Protein 1JD1 (pdb70)

Radius of gyration: 29.32 Å; Cα contacts (8 Å, |Δi|>4): 1934; chains: 6; bounding box: 83×67×64 Å

Organism: Saccharomyces cerevisiae (strain ATCC 204508 / S288c) (NCBI:txid559292)

Nearest PDB structures (foldseek):
  1jd1-assembly1_F  TM=1.005E+00  e=8.521E-27  Saccharomyces cerevisiae
  3quw-assembly1_A  TM=9.872E-01  e=6.293E-21  Saccharomyces cerevisiae
  5y6u-assembly1_C  TM=9.849E-01  e=3.908E-18  Bacillus subtilis subsp. natto BEST195
  3k0t-assembly1_B  TM=9.611E-01  e=8.836E-17  Pseudomonas syringae pv. tomato
  7kgc-assembly2_A  TM=9.451E-01  e=1.113E-15  Trichomonas vaginalis

CATH classification: 3.30.1330.40

Foldseek 3Di:
DDKDAFAQLFAADDPDPHGQWIDDPFKIWGDKGWQAGSVRHHDDDDLLNRLVSRVVNVQRSQVRQQHGLLFWAEKEKEFQDVVCVVVSVVNVCVSCPPRHHHYYYDYDNADPPGGGMIMITMGGHD/DDKDFFADLQAADDPDPDGQWIQDPFKIWGDKGWQAGSPGHHQDDDVLSGLLRRVVNVQVRQVRVVHGLLFWAEKEKEFQDCVCVVVNVVNVCVSCPVRDHHYYYYYDNADPPRGGMIMITMGGD/DDKDAFAFQFAADDPDPHGQWIDDVFKIWGDKFWQAGNPRHHQDDDLLSGLVRRVVNVQRRQVSVQHGLLQWAEKEKEFQDCVCVVVNVVNVCVSPPVRPHHYYYYYDNADPVRGGMIMITMGGHD/DKDAFAFQQAADDPDPHGCWIDDDFKIWGDKFWQAGSPGHHDDDDLLSRLLSRVVNVQRSQVSVVHGLLFWAEKEKEFQDCVCVVVSVVSVCVRPVVPPHHYYYDYDNADPPRTGMIMITMGGD/DAAFAFLQAAPDPDPHGQWGDDDFKIWGDKFWQAGSVRDHDDDDPLRSLVSRVVNVQRRQVRVVHGLLFWAEKEKEFQDPVCVVVNVVNVCVSDPVRDHHYDYDYDNADPPRGGMIMITMGGD/DKDAFAFLQAADDPDPHGQWIDDVFKIWGDKHWQAGNVGHHDDDDPLNRLVSRVVNVQRRQVRQQHGLLFWAEKEKEFQDCVCVVVSVVSVCVSDPVRHHHYDYDYDNADPPRGGMIMITMGGHD

GO terms:
  GO:0005634 nucleus (C, IDA)
  GO:0005737 cytoplasm (C, IDA)
  GO:0005758 mitochondrial intermembrane space (C, IDA)
  GO:0005829 cytosol (C, IDA)

Solvent-accessible surface area: 25740 Å² total; per-residue (Å²): 88,91,45,64,75,12,89,5,175,52,5,11,68,40,50,20,15,34,13,20,0,0,29,2,70,39,20,0,0,0,0,11,9,21,2,5,34,72,87,92,54,86,25,94,55,56,26,40,73,34,0,45,38,0,0,76,0,0,24,44,0,1,71,53,0,76,16,45,38,92,48,0,0,8,0,13,1,6,0,33,54,39,72,41,34,51,32,0,20,40,8,0,37,126,58,0,90,142,34,81,0,0,5,4,5,2,1,2,58,26,1,10,110,63,6,33,0,6,0,15,3,18,0,0,36,93,67,93,39,53,76,10,135,15,166,52,4,12,71,41,58,20,17,37,3,9,0,0,23,4,75,61,10,0,1,0,1,10,11,23,3,7,30,55,93,60,85,50,27,90,48,54,11,45,72,37,0,50,38,0,0,57,0,0,76,41,0,0,102,51,0,92,5,27,15,88,96,0,0,7,0,12,1,5,0,34,54,41,124,41,41,69,88,0,22,80,14,0,43,131,39,0,76,128,26,90,0,0,5,5,6,2,1,2,54,27,2,11,44,52,11,30,0,6,0,16,3,19,0,5,75,80,92,38,58,78,7,138,6,161,49,6,13,71,42,66,19,37,33,14,18,0,0,32,0,72,65,7,0,0,1,0,11,11,20,2,6,27,48,106,82,134,94,22,140,52,58,16,47,73,35,0,54,33,1,2,77,0,0,90,22,0,0,128,50,0,75,14,33,24,87,90,0,0,7,0,15,2,5,1,35,58,40,119,56,35,74,87,2,21,82,9,0,42,133,69,0,56,140,32,79,0,0,6,5,5,2,2,1,62,30,2,27,115,66,8,38,2,5,2,14,2,18,0,10,51,77,126,48,56,78,10,88,7,181,51,6,11,66,46,58,19,13,32,14,21,0,0,30,4,78,71,14,0,0,1,0,10,9,23,3,5,36,71,90,76,51,101,28,92,51,52,20,20,72,39,0,55,41,0,0,36,0,0,27,54,0,0,68,54,0,100,15,48,42,71,106,1,1,7,0,14,2,7,2,31,56,38,70,39,29,50,44,0,20,13,5,0,29,86,72,1,75,138,33,70,0,0,6,4,5,2,1,2,56,27,2,9,122,63,10,33,2,6,0,14,3,18,0,7,69,79,66,68,9,127,7,154,47,7,13,81,41,59,20,11,32,7,13,0,0,26,8,116,37,15,0,1,1,1,11,10,24,3,11,27,73,77,72,38,64,35,94,56,47,16,37,77,32,0,60,40,0,0,58,0,3,95,48,0,0,67,53,0,102,17,46,23,63,88,0,0,8,2,13,1,8,0,35,54,42,126,43,26,73,72,1,37,73,10,0,43,156,57,3,80,115,38,22,0,0,13,4,7,1,2,2,55,25,1,9,74,64,17,34,3,5,4,13,2,16,0,0,60,153,30,64,72,9,130,6,108,48,6,12,72,39,55,20,21,37,4,17,0,0,31,3,92,49,8,0,1,0,1,11,11,23,2,7,40,68,81,83,54,85,29,93,54,48,14,30,71,35,0,43,37,0,0,69,1,0,90,48,1,0,66,51,0,80,14,35,25,62,96,0,0,7,0,12,1,5,0,34,35,40,138,49,30,74,75,1,20,72,9,0,39,140,47,0,97,140,26,76,0,0,5,4,5,2,1,1,57,29,1,10,119,67,9,33,1,7,2,14,2,18,0,1,47,80

Sequence (749 aa):
TTLTPVICESAPAAAASYSHAMKVNNLIFLSGQIPVTPDNKLVEGSIADKAEQVIQNIKNVLEASNSSLDRVVKVNIFLADINHFAEFNSVYAKYFNTHKPARSCVAVAALPLGVDMEMEAIAAERTTLTPVICESAPAAAASYSHAMKVNNLIFLSGQIPVTPDNKLVEGSIADKAEQVIQNIKNVLEASNSSLDRVVKVNIFLADINHFAEFNSVYAKYFNTHKPARSCVAVAALPLGVDMEMEAIAAETTLTPVICESAPAAAASYSHAMKVNNLIFLSGQIPVTPDNKLVEGSIADKAEQVIQNIKNVLEASNSSLDRVVKVNIFLADINHFAEFNSVYAKYFNTHKPARSCVAVAALPLGVDMEMEAIAAERTLTPVICESAPAAAASYSHAMKVNNLIFLSGQIPVTPDNKLVEGSIADKAEQVIQNIKNVLEASNSSLDRVVKVNIFLADINHFAEFNSVYAKYFNTHKPARSCVAVAALPLGVDMEMEAIAAELTPVICESAPAAAASYSHAMKVNNLIFLSGQIPVTPDNKLVEGSIADKAEQVIQNIKNVLEASNSSLDRVVKVNIFLADINHFAEFNSVYAKYFNTHKPARSCVAVAALPLGVDMEMEAIAAETLTPVICESAPAAAASYSHAMKVNNLIFLSGQIPVTPDNKLVEGSIADKAEQVIQNIKNVLEASNSSLDRVVKVNIFLADINHFAEFNSVYAKYFNTHKPARSCVAVAALPLGVDMEMEAIAAER

Secondary structure (DSSP, 8-state):
--EEEE--TTSPPPSSS--SEEEETTEEEEEEE-SB-TTSPBP-S-HHHHHHHHHHHHHHHHHHTT--GGGEEEEEEEES-GGGHHHHHHHHHHHSSSS--EEEEEE-SB-GGG-SEEEEEEEE--/--EEEE--TTSPPPSSS--SEEEETTEEEEEEE-SB-TT-PBP-S-HHHHHHHHHHHHHHHHHHTT--GGGEEEEEEEES-GGGHHHHHHHHHHHSSSS--EEEEEE-SB-GGG-SEEEEEEEE-/--EEEE--TTSPPPSSS--SEEEETTEEEEEEE-SB-TT-PBP-S-HHHHHHHHHHHHHHHHHHTT--GGGEEEEEEEES-GGGHHHHHHHHHHHSSSS--EEEEEE-SB-GGG-SEEEEEEEE--/-EEEE--TTSPPPSSS--SEEEETTEEEEEEE-SB-TTS-B--S-HHHHHHHHHHHHHHHHHHTT--GGGEEEEEEEESSGGGHHHHHHHHHHHHSSS--EEEEEE-SB-GGG-SEEEEEEEE-/-EEE--TTSPPPSSS--SEEEETTEEEEEEE-S--TTS----S-HHHHHHHHHHHHHHHHHHTT--GGGEEEEEEEES-GGGHHHHHHHHHHHSSSS--EEEEEE-SB-GGG-SEEEEEEEE-/-EEEE--TTSPPPSSS--SEEEETTEEEEEEE-SB-TTS-B--S-HHHHHHHHHHHHHHHHHHTT--GGGEEEEEEEES-GGGHHHHHHHHHHHSSSS--EEEEEE-SB-GGG-SEEEEEEEE--

InterPro domains:
  IPR006056 RidA family [TIGR00004] (7-126)
  IPR006175 YjgF/YER057c/UK114 family [PF01042] (11-126)
  IPR006175 YjgF/YER057c/UK114 family [PTHR11803] (8-126)
  IPR019897 RidA, conserved site [PS01094] (103-121)
  IPR035959 RutC-like superfamily [G3DSA:3.30.1330.40] (1-129)
  IPR035959 RutC-like superfamily [SSF55298] (6-127)

B-factor: mean 22.51, std 7.89, range [5.11, 62.72]

Structure (mmCIF, N/CA/C/O backbone):
data_1JD1
#
_entry.id   1JD1
#
_cell.length_a   78.180
_cell.length_b   64.100
_cell.length_c   80.850
_cell.angle_alpha   90.00
_cell.angle_beta   90.63
_cell.angle_gamma   90.00
#
_symmetry.space_group_name_H-M   'P 1 21 1'
#
loop_
_entity.id
_entity.type
_entity.pdbx_description
1 polymer 'HYPOTHETICAL 13.9 KDA PROTEIN IN FCY2-PET117 INTERGENIC REGION'
2 water water
#
loop_
_atom_site.group_PDB
_atom_site.id
_atom_site.type_symbol
_atom_site.label_atom_id
_atom_site.label_alt_id
_atom_site.label_comp_id
_atom_site.label_asym_id
_atom_site.label_entity_id
_atom_site.label_seq_id
_atom_site.pdbx_PDB_ins_code
_atom_site.Cartn_x
_atom_site.Cartn_y
_atom_site.Cartn_z
_atom_site.occupancy
_atom_site.B_iso_or_equiv
_atom_site.auth_seq_id
_atom_site.auth_comp_id
_atom_site.auth_asym_id
_atom_site.auth_atom_id
_atom_site.pdbx_PDB_model_num
ATOM 1 N N . THR A 1 3 ? 7.247 14.497 38.610 1.00 32.47 3 THR A N 1
ATOM 2 C CA . THR A 1 3 ? 8.187 14.485 37.452 1.00 32.03 3 THR A CA 1
ATOM 3 C C . THR A 1 3 ? 7.449 14.576 36.127 1.00 31.52 3 THR A C 1
ATOM 4 O O . THR A 1 3 ? 6.619 13.727 35.807 1.00 32.40 3 THR A O 1
ATOM 8 N N . THR A 1 4 ? 7.764 15.606 35.353 1.00 29.94 4 THR A N 1
ATOM 9 C CA . THR A 1 4 ? 7.141 15.802 34.052 1.00 29.79 4 THR A CA 1
ATOM 10 C C . THR A 1 4 ? 8.167 15.541 32.955 1.00 28.01 4 THR A C 1
ATOM 11 O O . THR A 1 4 ? 9.291 16.050 33.014 1.00 28.06 4 THR A O 1
ATOM 15 N N . LEU A 1 5 ? 7.787 14.716 31.983 1.00 26.42 5 LEU A N 1
ATOM 16 C CA . LEU A 1 5 ? 8.653 14.401 30.860 1.00 25.88 5 LEU A CA 1
ATOM 17 C C . LEU A 1 5 ? 8.081 15.104 29.645 1.00 24.68 5 LEU A C 1
ATOM 18 O O . LEU A 1 5 ? 6.930 14.879 29.268 1.00 26.20 5 LEU A O 1
ATOM 23 N N . THR A 1 6 ? 8.880 15.956 29.024 1.00 23.27 6 THR A N 1
ATOM 24 C CA . THR A 1 6 ? 8.406 16.684 27.864 1.00 23.70 6 THR A CA 1
ATOM 25 C C . THR A 1 6 ? 9.322 16.469 26.673 1.00 21.68 6 THR A C 1
ATOM 26 O O . THR A 1 6 ? 10.472 16.911 26.685 1.00 22.22 6 THR A O 1
ATOM 30 N N . PRO A 1 7 ? 8.838 15.757 25.643 1.00 21.06 7 PRO A N 1
ATOM 31 C CA . PRO A 1 7 ? 9.655 15.517 24.456 1.00 21.34 7 PRO A CA 1
ATOM 32 C C . PRO A 1 7 ? 9.772 16.845 23.717 1.00 22.33 7 PRO A C 1
ATOM 33 O O . PRO A 1 7 ? 8.829 17.656 23.734 1.00 21.17 7 PRO A O 1
ATOM 37 N N . VAL A 1 8 ? 10.920 17.078 23.091 1.00 20.56 8 VAL A N 1
ATOM 38 C CA . VAL A 1 8 ? 11.128 18.302 22.330 1.00 21.01 8 VAL A CA 1
ATOM 39 C C . VAL A 1 8 ? 11.351 17.965 20.870 1.00 21.56 8 VAL A C 1
ATOM 40 O O . VAL A 1 8 ? 12.204 17.147 20.531 1.00 20.10 8 VAL A O 1
ATOM 44 N N . ILE A 1 9 ? 10.561 18.587 19.998 1.00 23.16 9 ILE A N 1
ATOM 45 C CA . ILE A 1 9 ? 10.702 18.384 18.566 1.00 25.39 9 ILE A CA 1
ATOM 46 C C . ILE A 1 9 ? 11.315 19.671 18.016 1.00 24.71 9 ILE A C 1
ATOM 47 O O . ILE A 1 9 ? 10.717 20.741 18.102 1.00 27.00 9 ILE A O 1
ATOM 49 N N . CYS A 1 10 ? 12.521 19.572 17.482 1.00 24.10 10 CYS A N 1
ATOM 50 C CA . CYS A 1 10 ? 13.172 20.740 16.927 1.00 22.96 10 CYS A CA 1
ATOM 51 C C . CYS A 1 10 ? 13.133 20.705 15.400 1.00 23.53 10 CYS A C 1
ATOM 52 O O . CYS A 1 10 ? 13.834 19.932 14.748 1.00 22.76 10 CYS A O 1
ATOM 55 N N . GLU A 1 11 ? 12.298 21.570 14.838 1.00 24.87 11 GLU A N 1
ATOM 56 C CA . GLU A 1 11 ? 12.127 21.671 13.395 1.00 25.89 11 GLU A CA 1
ATOM 57 C C . GLU A 1 11 ? 13.385 22.060 12.625 1.00 26.55 11 GLU A C 1
ATOM 58 O O . GLU A 1 11 ? 13.589 21.618 11.491 1.00 26.62 11 GLU A O 1
ATOM 64 N N . SER A 1 12 ? 14.230 22.883 13.236 1.00 26.10 12 SER A N 1
ATOM 65 C CA . SER A 1 12 ? 15.451 23.327 12.574 1.00 28.65 12 SER A CA 1
ATOM 66 C C . SER A 1 12 ? 16.631 22.353 12.657 1.00 28.71 12 SER A C 1
ATOM 67 O O . SER A 1 12 ? 17.720 22.642 12.165 1.00 32.06 12 SER A O 1
ATOM 70 N N . ALA A 1 13 ? 16.418 21.197 13.275 1.00 28.10 13 ALA A N 1
ATOM 71 C CA . ALA A 1 13 ? 17.472 20.192 13.393 1.00 25.71 13 ALA A CA 1
ATOM 72 C C . ALA A 1 13 ? 17.175 19.089 12.374 1.00 23.85 13 ALA A C 1
ATOM 73 O O . ALA A 1 13 ? 16.065 19.013 11.865 1.00 22.96 13 ALA A O 1
ATOM 75 N N . PRO A 1 14 ? 18.165 18.242 12.041 1.00 23.01 14 PRO A N 1
ATOM 76 C CA . PRO A 1 14 ? 17.880 17.177 11.076 1.00 23.17 14 PRO A CA 1
ATOM 77 C C . PRO A 1 14 ? 16.803 16.273 11.666 1.00 23.00 14 PRO A C 1
ATOM 78 O O . PRO A 1 14 ? 16.693 16.147 12.888 1.00 23.71 14 PRO A O 1
ATOM 82 N N . ALA A 1 15 ? 16.007 15.652 10.806 1.00 24.28 15 ALA A N 1
ATOM 83 C CA . ALA A 1 15 ? 14.959 14.754 11.273 1.00 23.29 15 ALA A CA 1
ATOM 84 C C . ALA A 1 15 ? 15.633 13.603 12.015 1.00 22.01 15 ALA A C 1
ATOM 85 O O . ALA A 1 15 ? 16.720 13.167 11.636 1.00 23.09 15 ALA A O 1
ATOM 87 N N . ALA A 1 16 ? 14.999 13.122 13.078 1.00 21.15 16 ALA A N 1
ATOM 88 C CA . ALA A 1 16 ? 15.552 12.004 13.831 1.00 19.65 16 ALA A CA 1
ATOM 89 C C . ALA A 1 16 ? 15.794 10.802 12.897 1.00 19.06 16 ALA A C 1
ATOM 90 O O . ALA A 1 16 ? 14.948 10.461 12.058 1.00 19.69 16 ALA A O 1
ATOM 92 N N . ALA A 1 17 ? 16.951 10.162 13.027 1.00 17.73 17 ALA A N 1
ATOM 93 C CA . ALA A 1 17 ? 17.282 9.018 12.180 1.00 15.89 17 ALA A CA 1
ATOM 94 C C . ALA A 1 17 ? 16.651 7.713 12.666 1.00 18.50 17 ALA A C 1
ATOM 95 O O . ALA A 1 17 ? 16.721 6.690 11.982 1.00 18.14 17 ALA A O 1
ATOM 97 N N . ALA A 1 18 ? 16.052 7.746 13.853 1.00 17.25 18 ALA A N 1
ATOM 98 C CA . ALA A 1 18 ? 15.382 6.571 14.409 1.00 18.20 18 ALA A CA 1
ATOM 99 C C . ALA A 1 18 ? 14.307 7.035 15.379 1.00 17.83 18 ALA A C 1
ATOM 100 O O . ALA A 1 18 ? 13.979 8.222 15.427 1.00 19.24 18 ALA A O 1
ATOM 102 N N . SER A 1 19 ? 13.751 6.116 16.159 1.00 16.83 19 SER A N 1
ATOM 103 C CA . SER A 1 19 ? 12.688 6.484 17.068 1.00 16.51 19 SER A CA 1
ATOM 104 C C . SER A 1 19 ? 13.144 7.174 18.337 1.00 16.36 19 SER A C 1
ATOM 105 O O . SER A 1 19 ? 13.183 6.563 19.412 1.00 16.21 19 SER A O 1
ATOM 108 N N . TYR A 1 20 ? 13.494 8.454 18.207 1.00 15.50 20 TYR A N 1
ATOM 109 C CA . TYR A 1 20 ? 13.930 9.250 19.351 1.00 14.68 20 TYR A CA 1
ATOM 110 C C . TYR A 1 20 ? 13.516 10.707 19.181 1.00 16.92 20 TYR A C 1
ATOM 111 O O . TYR A 1 20 ? 13.233 11.151 18.060 1.00 16.16 20 TYR A O 1
ATOM 120 N N . SER A 1 21 ? 13.468 11.442 20.293 1.00 15.38 21 SER A N 1
ATOM 121 C CA . SER A 1 21 ? 13.112 12.866 20.261 1.00 15.54 21 SER A CA 1
ATOM 122 C C . SER A 1 21 ? 14.426 13.649 20.161 1.00 16.05 21 SER A C 1
ATOM 123 O O . SER A 1 21 ? 15.476 13.141 20.564 1.00 15.57 21 SER A O 1
ATOM 126 N N . HIS A 1 22 ? 14.384 14.872 19.624 1.00 15.68 22 HIS A N 1
ATOM 127 C CA . HIS A 1 22 ? 15.602 15.680 19.530 1.00 16.48 22 HIS A CA 1
ATOM 128 C C . HIS A 1 22 ? 16.121 15.906 20.942 1.00 15.16 22 HIS A C 1
ATOM 129 O O . HIS A 1 22 ? 17.330 15.962 21.176 1.00 14.49 22 HIS A O 1
ATOM 136 N N . ALA A 1 23 ? 15.195 16.036 21.886 1.00 16.09 23 ALA A N 1
ATOM 137 C CA . ALA A 1 23 ? 15.547 16.193 23.285 1.00 14.83 23 ALA A CA 1
ATOM 138 C C . ALA A 1 23 ? 14.390 15.739 24.156 1.00 14.72 23 ALA A C 1
ATOM 139 O O . ALA A 1 23 ? 13.255 15.615 23.686 1.00 16.29 23 ALA A O 1
ATOM 141 N N . MET A 1 24 ? 14.687 15.472 25.425 1.00 14.84 24 MET A N 1
ATOM 142 C CA . MET A 1 24 ? 13.667 15.076 26.381 1.00 14.95 24 MET A CA 1
ATOM 143 C C . MET A 1 24 ? 13.927 15.854 27.661 1.00 18.54 24 MET A C 1
ATOM 144 O O . MET A 1 24 ? 15.027 15.787 28.230 1.00 15.98 24 MET A O 1
ATOM 149 N N . LYS A 1 25 ? 12.917 16.582 28.122 1.00 17.98 25 LYS A N 1
ATOM 150 C CA . LYS A 1 25 ? 13.081 17.332 29.348 1.00 21.67 25 LYS A CA 1
ATOM 151 C C . LYS A 1 25 ? 12.456 16.555 30.496 1.00 22.31 25 LYS A C 1
ATOM 152 O O . LYS A 1 25 ? 11.349 16.027 30.367 1.00 24.30 25 LYS A O 1
ATOM 158 N N . VAL A 1 26 ? 13.198 16.420 31.593 1.00 23.30 26 VAL A N 1
ATOM 159 C CA . VAL A 1 26 ? 12.695 15.750 32.784 1.00 23.56 26 VAL A CA 1
ATOM 160 C C . VAL A 1 26 ? 12.833 16.835 33.843 1.00 24.17 26 VAL A C 1
ATOM 161 O O . VAL A 1 26 ? 13.923 17.114 34.357 1.00 21.53 26 VAL A O 1
ATOM 165 N N . ASN A 1 27 ? 11.697 17.464 34.137 1.00 25.08 27 ASN A N 1
ATOM 166 C CA . ASN A 1 27 ? 11.640 18.589 35.058 1.00 26.29 27 ASN A CA 1
ATOM 167 C C . ASN A 1 27 ? 12.559 19.678 34.519 1.00 25.24 27 ASN A C 1
ATOM 168 O O . ASN A 1 27 ? 12.332 20.157 33.414 1.00 26.62 27 ASN A O 1
ATOM 173 N N . ASN A 1 28 ? 13.597 20.060 35.254 1.00 25.10 28 ASN A N 1
ATOM 174 C CA . ASN A 1 28 ? 14.473 21.128 34.783 1.00 23.92 28 ASN A CA 1
ATOM 175 C C . ASN A 1 28 ? 15.702 20.681 33.980 1.00 23.67 28 ASN A C 1
ATOM 176 O O . ASN A 1 28 ? 16.466 21.524 33.505 1.00 23.24 28 ASN A O 1
ATOM 178 N N . LEU A 1 29 ? 15.906 19.375 33.837 1.00 21.34 29 LEU A N 1
ATOM 179 C CA . LEU A 1 29 ? 17.057 18.887 33.079 1.00 20.69 29 LEU A CA 1
ATOM 180 C C . LEU A 1 29 ? 16.618 18.533 31.675 1.00 19.85 29 LEU A C 1
ATOM 181 O O . LEU A 1 29 ? 15.492 18.095 31.461 1.00 20.80 29 LEU A O 1
ATOM 186 N N . ILE A 1 30 ? 17.521 18.714 30.724 1.00 16.84 30 ILE A N 1
ATOM 187 C CA . ILE A 1 30 ? 17.235 18.422 29.332 1.00 16.53 30 ILE A CA 1
ATOM 188 C C . ILE A 1 30 ? 18.284 17.463 28.767 1.00 15.70 30 ILE A C 1
ATOM 189 O O . ILE A 1 30 ? 19.477 17.770 28.789 1.00 14.60 30 ILE A O 1
ATOM 194 N N . PHE A 1 31 ? 17.852 16.310 28.263 1.00 13.26 31 PHE A N 1
ATOM 195 C CA . PHE A 1 31 ? 18.814 15.385 27.661 1.00 14.77 31 PHE A CA 1
ATOM 196 C C . PHE A 1 31 ? 18.695 15.499 26.165 1.00 14.07 31 PHE A C 1
ATOM 197 O O . PHE A 1 31 ? 17.612 15.270 25.602 1.00 16.20 31 PHE A O 1
ATOM 205 N N . LEU A 1 32 ? 19.798 15.872 25.523 1.00 14.59 32 LEU A N 1
ATOM 206 C CA . LEU A 1 32 ? 19.806 16.008 24.074 1.00 13.81 32 LEU A CA 1
ATOM 207 C C . LEU A 1 32 ? 20.364 14.789 23.346 1.00 14.33 32 LEU A C 1
ATOM 208 O O . LEU A 1 32 ? 21.382 14.183 23.764 1.00 14.99 32 LEU A O 1
ATOM 213 N N . SER A 1 33 ? 19.692 14.425 22.254 1.00 12.54 33 SER A N 1
ATOM 214 C CA . SER A 1 33 ? 20.126 13.318 21.418 1.00 11.88 33 SER A CA 1
ATOM 215 C C . SER A 1 33 ? 21.415 13.677 20.687 1.00 12.93 33 SER A C 1
ATOM 216 O O . SER A 1 33 ? 21.745 14.864 20.504 1.00 11.86 33 SER A O 1
ATOM 219 N N . GLY A 1 34 ? 22.156 12.650 20.283 1.00 12.04 34 GLY A N 1
ATOM 220 C CA . GLY A 1 34 ? 23.394 12.862 19.565 1.00 13.35 34 GLY A CA 1
ATOM 221 C C . GLY A 1 34 ? 23.144 13.549 18.231 1.00 15.92 34 GLY A C 1
ATOM 222 O O . GLY A 1 34 ? 22.304 13.112 17.443 1.00 18.22 34 GLY A O 1
ATOM 223 N N . GLN A 1 35 ? 23.852 14.645 18.000 1.00 15.43 35 GLN A N 1
ATOM 224 C CA . GLN A 1 35 ? 23.737 15.379 16.742 1.00 16.78 35 GLN A CA 1
ATOM 225 C C . GLN A 1 35 ? 24.937 15.064 15.861 1.00 16.74 35 GLN A C 1
ATOM 226 O O . GLN A 1 35 ? 26.060 14.890 16.348 1.00 17.19 35 GLN A O 1
ATOM 232 N N . ILE A 1 36 ? 24.697 15.000 14.553 1.00 18.16 36 ILE A N 1
ATOM 233 C CA . ILE A 1 36 ? 25.747 14.698 13.592 1.00 18.14 36 ILE A CA 1
ATOM 234 C C . ILE A 1 36 ? 25.868 15.849 12.595 1.00 17.97 36 ILE A C 1
ATOM 235 O O . ILE A 1 36 ? 25.015 16.729 12.568 1.00 18.08 36 ILE A O 1
ATOM 240 N N . PRO A 1 37 ? 26.934 15.861 11.779 1.00 18.81 37 PRO A N 1
ATOM 241 C CA . PRO A 1 37 ? 27.101 16.950 10.806 1.00 20.53 37 PRO A CA 1
ATOM 242 C C . PRO A 1 37 ? 26.231 16.793 9.555 1.00 21.85 37 PRO A C 1
ATOM 243 O O . PRO A 1 37 ? 26.699 16.372 8.492 1.00 22.84 37 PRO A O 1
ATOM 247 N N . VAL A 1 38 ? 24.957 17.137 9.725 1.00 23.94 38 VAL A N 1
ATOM 248 C CA . VAL A 1 38 ? 23.937 17.068 8.682 1.00 22.93 38 VAL A CA 1
ATOM 249 C C . VAL A 1 38 ? 23.174 18.379 8.798 1.00 24.13 38 VAL A C 1
ATOM 250 O O . VAL A 1 38 ? 22.957 18.875 9.901 1.00 24.26 38 VAL A O 1
ATOM 254 N N . THR A 1 39 ? 22.781 18.953 7.664 1.00 23.95 39 THR A N 1
ATOM 255 C CA . THR A 1 39 ? 22.053 20.220 7.668 1.00 25.44 39 THR A CA 1
ATOM 256 C C . THR A 1 39 ? 20.588 20.009 8.048 1.00 25.73 39 THR A C 1
ATOM 257 O O . THR A 1 39 ? 20.105 18.883 8.085 1.00 26.53 39 THR A O 1
ATOM 261 N N . PRO A 1 40 ? 19.860 21.099 8.338 1.00 26.99 40 PRO A N 1
ATOM 262 C CA . PRO A 1 40 ? 18.448 20.946 8.698 1.00 28.07 40 PRO A CA 1
ATOM 263 C C . PRO A 1 40 ? 17.696 20.316 7.528 1.00 28.74 40 PRO A C 1
ATOM 264 O O . PRO A 1 40 ? 16.616 19.763 7.699 1.00 31.18 40 PRO A O 1
ATOM 268 N N . ASP A 1 41 ? 18.296 20.412 6.343 1.00 29.75 41 ASP A N 1
ATOM 269 C CA . ASP A 1 41 ? 17.735 19.877 5.103 1.00 30.71 41 ASP A CA 1
ATOM 270 C C . ASP A 1 41 ? 18.184 18.441 4.849 1.00 30.76 41 ASP A C 1
ATOM 271 O O . ASP A 1 41 ? 18.086 17.934 3.727 1.00 29.84 41 ASP A O 1
ATOM 273 N N . ASN A 1 42 ? 18.687 17.798 5.899 1.00 30.57 42 ASN A N 1
ATOM 274 C CA . ASN A 1 42 ? 19.145 16.416 5.844 1.00 31.36 42 ASN A CA 1
ATOM 275 C C . ASN A 1 42 ? 20.248 16.072 4.849 1.00 30.67 42 ASN A C 1
ATOM 276 O O . ASN A 1 42 ? 20.336 14.938 4.382 1.00 31.85 42 ASN A O 1
ATOM 281 N N . LYS A 1 43 ? 21.094 17.041 4.530 1.00 28.99 43 LYS A N 1
ATOM 282 C CA . LYS A 1 43 ? 22.209 16.790 3.629 1.00 26.43 43 LYS A CA 1
ATOM 283 C C . LYS A 1 43 ? 23.454 16.688 4.506 1.00 25.97 43 LYS A C 1
ATOM 284 O O . LYS A 1 43 ? 23.611 17.454 5.465 1.00 23.13 43 LYS A O 1
ATOM 286 N N . LEU A 1 44 ? 24.326 15.738 4.187 1.00 26.33 44 LEU A N 1
ATOM 287 C CA . LEU A 1 44 ? 25.557 15.563 4.947 1.00 26.53 44 LEU A CA 1
ATOM 288 C C . LEU A 1 44 ? 26.548 16.656 4.585 1.00 27.65 44 LEU A C 1
ATOM 289 O O . LEU A 1 44 ? 26.853 16.866 3.408 1.00 26.65 44 LEU A O 1
ATOM 294 N N . VAL A 1 45 ? 27.041 17.367 5.593 1.00 26.71 45 VAL A N 1
ATOM 295 C CA . VAL A 1 45 ? 28.009 18.425 5.358 1.00 26.80 45 VAL A CA 1
ATOM 296 C C . VAL A 1 45 ? 29.273 17.866 4.715 1.00 28.38 45 VAL A C 1
ATOM 297 O O . VAL A 1 45 ? 29.786 16.818 5.113 1.00 27.12 45 VAL A O 1
ATOM 301 N N . GLU A 1 46 ? 29.758 18.565 3.694 1.00 29.81 46 GLU A N 1
ATOM 302 C CA . GLU A 1 46 ? 30.978 18.170 3.008 1.00 30.83 46 GLU A CA 1
ATOM 303 C C . GLU A 1 46 ? 31.957 19.304 3.283 1.00 30.94 46 GLU A C 1
ATOM 304 O O . GLU A 1 46 ? 31.555 20.461 3.384 1.00 33.81 46 GLU A O 1
ATOM 306 N N . GLY A 1 47 ? 33.236 18.984 3.432 1.00 30.64 47 GLY A N 1
ATOM 307 C CA . GLY A 1 47 ? 34.196 20.035 3.697 1.00 28.55 47 GLY A CA 1
ATOM 308 C C . GLY A 1 47 ? 35.180 19.653 4.778 1.00 2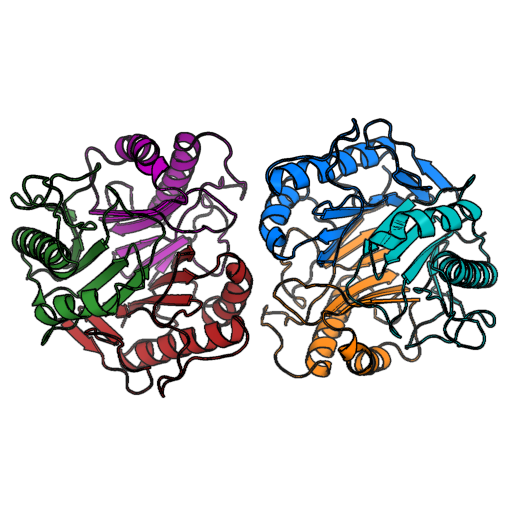7.75 47 GLY A C 1
ATOM 309 O O . GLY A 1 47 ? 35.543 18.488 4.911 1.00 28.80 47 GLY A O 1
ATOM 310 N N . SER A 1 48 ? 35.606 20.635 5.561 1.00 27.26 48 SER A N 1
ATOM 311 C CA . SER A 1 48 ? 36.578 20.382 6.616 1.00 25.92 48 SER A CA 1
ATOM 312 C C . SER A 1 48 ? 35.940 19.905 7.916 1.00 25.67 48 SER A C 1
ATOM 313 O O . SER A 1 48 ? 34.721 19.951 8.084 1.00 25.02 48 SER A O 1
ATOM 316 N N . ILE A 1 49 ? 36.792 19.450 8.830 1.00 24.83 49 ILE A N 1
ATOM 317 C CA . ILE A 1 49 ? 36.357 18.997 10.136 1.00 24.19 49 ILE A CA 1
ATOM 318 C C . ILE A 1 49 ? 35.725 20.190 10.818 1.00 22.92 49 ILE A C 1
ATOM 319 O O . ILE A 1 49 ? 34.710 20.056 11.491 1.00 23.18 49 ILE A O 1
ATOM 324 N N . ALA A 1 50 ? 36.312 21.370 10.635 1.00 22.73 50 ALA A N 1
ATOM 325 C CA . ALA A 1 50 ? 35.752 22.575 11.240 1.00 22.26 50 ALA A CA 1
ATOM 326 C C . ALA A 1 50 ? 34.324 22.838 10.720 1.00 22.57 50 ALA A C 1
ATOM 327 O O . ALA A 1 50 ? 33.428 23.181 11.501 1.00 21.49 50 ALA A O 1
ATOM 329 N N . ASP A 1 51 ? 34.105 22.681 9.411 1.00 22.05 51 ASP A N 1
ATOM 330 C CA . ASP A 1 51 ? 32.772 22.906 8.839 1.00 21.29 51 ASP A CA 1
ATOM 331 C C . ASP A 1 51 ? 31.749 21.941 9.436 1.00 21.01 51 ASP A C 1
ATOM 332 O O . ASP A 1 51 ? 30.612 22.320 9.727 1.00 21.46 51 ASP A O 1
ATOM 337 N N . LYS A 1 52 ? 32.155 20.691 9.605 1.00 20.95 52 LYS A N 1
ATOM 338 C CA . LYS A 1 52 ? 31.275 19.679 10.190 1.00 19.79 52 LYS A CA 1
ATOM 339 C C . LYS A 1 52 ? 31.013 20.003 11.658 1.00 19.80 52 LYS A C 1
ATOM 340 O O . LYS A 1 52 ? 29.862 19.975 12.119 1.00 19.58 52 LYS A O 1
ATOM 346 N N . ALA A 1 53 ? 32.073 20.341 12.392 1.00 19.40 53 ALA A N 1
ATOM 347 C CA . ALA A 1 53 ? 31.947 20.690 13.798 1.00 19.42 53 ALA A CA 1
ATOM 348 C C . ALA A 1 53 ? 30.982 21.871 13.963 1.00 20.01 53 ALA A C 1
ATOM 349 O O . ALA A 1 53 ? 30.157 21.898 14.877 1.00 18.13 53 ALA A O 1
ATOM 351 N N . GLU A 1 54 ? 31.082 22.855 13.073 1.00 20.18 54 GLU A N 1
ATOM 352 C CA . GLU A 1 54 ? 30.187 24.009 13.125 1.00 20.33 54 GLU A CA 1
ATOM 353 C C . GLU A 1 54 ? 28.716 23.597 12.961 1.00 18.65 54 GLU A C 1
ATOM 354 O O . GLU A 1 54 ? 27.844 24.132 13.640 1.00 18.96 54 GLU A O 1
ATOM 360 N N . GLN A 1 55 ? 28.441 22.669 12.049 1.00 18.90 55 GLN A N 1
ATOM 361 C CA . GLN A 1 55 ? 27.061 22.242 11.828 1.00 19.38 55 GLN A CA 1
ATOM 362 C C . GLN A 1 55 ? 26.514 21.457 13.012 1.00 17.95 55 GLN A C 1
ATOM 363 O O . GLN A 1 55 ? 25.346 21.606 13.374 1.00 18.43 55 GLN A O 1
ATOM 369 N N . VAL A 1 56 ? 27.364 20.639 13.628 1.00 19.22 56 VAL A N 1
ATOM 370 C CA . VAL A 1 56 ? 26.939 19.857 14.782 1.00 18.26 56 VAL A CA 1
ATOM 371 C C . VAL A 1 56 ? 26.602 20.784 15.938 1.00 18.18 56 VAL A C 1
ATOM 372 O O . VAL A 1 56 ? 25.588 20.615 16.619 1.00 17.24 56 VAL A O 1
ATOM 376 N N . ILE A 1 57 ? 27.446 21.782 16.169 1.00 19.07 57 ILE A N 1
ATOM 377 C CA . ILE A 1 57 ? 27.194 22.699 17.260 1.00 20.07 57 ILE A CA 1
ATOM 378 C C . ILE A 1 57 ? 25.971 23.576 17.005 1.00 19.59 57 ILE A C 1
ATOM 379 O O . ILE A 1 57 ? 25.263 23.933 17.942 1.00 18.98 57 ILE A O 1
ATOM 384 N N . GLN A 1 58 ? 25.723 23.921 15.742 1.00 20.70 58 GLN A N 1
ATOM 385 C CA . GLN A 1 58 ? 24.546 24.714 15.397 1.00 21.22 58 GLN A CA 1
ATOM 386 C C . GLN A 1 58 ? 23.291 23.862 15.620 1.00 21.18 58 GLN A C 1
ATOM 387 O O . GLN A 1 58 ? 22.269 24.363 16.102 1.00 22.36 58 GLN A O 1
ATOM 393 N N . ASN A 1 59 ? 23.364 22.581 15.268 1.00 19.44 59 ASN A N 1
ATOM 394 C CA . ASN A 1 59 ? 22.233 21.676 15.482 1.00 19.34 59 ASN A CA 1
ATOM 395 C C . ASN A 1 59 ? 21.952 21.630 16.990 1.00 19.17 59 ASN A C 1
ATOM 396 O O . ASN A 1 59 ? 20.812 21.765 17.427 1.00 17.79 59 ASN A O 1
ATOM 401 N N . ILE A 1 60 ? 23.000 21.432 17.787 1.00 19.29 60 ILE A N 1
ATOM 402 C CA . ILE A 1 60 ? 22.840 21.413 19.234 1.00 18.91 60 ILE A CA 1
ATOM 403 C C . ILE A 1 60 ? 22.261 22.753 19.706 1.00 19.06 60 ILE A C 1
ATOM 404 O O . ILE A 1 60 ? 21.388 22.808 20.577 1.00 17.71 60 ILE A O 1
ATOM 409 N N . LYS A 1 61 ? 22.735 23.845 19.119 1.00 20.25 61 LYS A N 1
ATOM 410 C CA . LYS A 1 61 ? 22.245 25.161 19.511 1.00 20.97 61 LYS A CA 1
ATOM 411 C C . LYS A 1 61 ? 20.742 25.288 19.270 1.00 20.85 61 LYS A C 1
ATOM 412 O O . LYS A 1 61 ? 20.014 25.796 20.124 1.00 21.69 61 LYS A O 1
ATOM 414 N N . ASN A 1 62 ? 20.285 24.820 18.111 1.00 20.80 62 ASN A N 1
ATOM 415 C CA . ASN A 1 62 ? 18.866 24.894 17.761 1.00 20.64 62 ASN A CA 1
ATOM 416 C C . ASN A 1 62 ? 18.023 24.015 18.677 1.00 20.80 62 ASN A C 1
ATOM 417 O O . ASN A 1 62 ? 16.916 24.391 19.053 1.00 19.63 62 ASN A O 1
ATOM 422 N N . VAL A 1 63 ? 18.547 22.847 19.043 1.00 18.91 63 VAL A N 1
ATOM 423 C CA . VAL A 1 63 ? 17.799 21.958 19.932 1.00 18.72 63 VAL A CA 1
ATOM 424 C C . VAL A 1 63 ? 17.727 22.605 21.323 1.00 18.33 63 VAL A C 1
ATOM 425 O O . VAL A 1 63 ? 16.707 22.538 22.005 1.00 17.93 63 VAL A O 1
ATOM 429 N N . LEU A 1 64 ? 18.816 23.242 21.745 1.00 18.28 64 LEU A N 1
ATOM 430 C CA . LEU A 1 64 ? 18.820 23.919 23.037 1.00 19.08 64 LEU A CA 1
ATOM 431 C C . LEU A 1 64 ? 17.753 25.025 23.052 1.00 19.17 64 LEU A C 1
ATOM 432 O O . LEU A 1 64 ? 17.012 25.183 24.027 1.00 19.59 64 LEU A O 1
ATOM 437 N N . GLU A 1 65 ? 17.673 25.774 21.958 1.00 19.39 65 GLU A N 1
ATOM 438 C CA . GLU A 1 65 ? 16.706 26.865 21.833 1.00 21.30 65 GLU A CA 1
ATOM 439 C C . GLU A 1 65 ? 15.288 26.310 21.912 1.00 21.42 65 GLU A C 1
ATOM 440 O O . GLU A 1 65 ? 14.439 26.811 22.665 1.00 23.95 65 GLU A O 1
ATOM 442 N N . ALA A 1 66 ? 15.040 25.259 21.143 1.00 20.98 66 ALA A N 1
ATOM 443 C CA . ALA A 1 66 ? 13.728 24.633 21.135 1.00 21.33 66 ALA A CA 1
ATOM 444 C C . ALA A 1 66 ? 13.343 24.096 22.517 1.00 21.35 66 ALA A C 1
ATOM 445 O O . ALA A 1 66 ? 12.166 24.045 22.856 1.00 21.84 66 ALA A O 1
ATOM 447 N N . SER A 1 67 ? 14.339 23.717 23.318 1.00 21.77 67 SER A N 1
ATOM 448 C CA . SER A 1 67 ? 14.115 23.169 24.660 1.00 21.73 67 SER A CA 1
ATOM 449 C C . SER A 1 67 ? 14.067 24.217 25.781 1.00 23.02 67 SER A C 1
ATOM 450 O O . SER A 1 67 ? 14.033 23.865 26.961 1.00 22.74 67 SER A O 1
ATOM 453 N N . ASN A 1 68 ? 14.068 25.497 25.415 1.00 24.50 68 ASN A N 1
ATOM 454 C CA . ASN A 1 68 ? 14.037 26.595 26.395 1.00 24.83 68 ASN A CA 1
ATOM 455 C C . ASN A 1 68 ? 15.326 26.629 27.211 1.00 24.48 68 ASN A C 1
ATOM 456 O O . ASN A 1 68 ? 15.312 26.783 28.436 1.00 25.49 68 ASN A O 1
ATOM 461 N N . SER A 1 69 ? 16.445 26.484 26.512 1.00 23.07 69 SER A N 1
ATOM 462 C CA . SER A 1 69 ? 17.757 26.494 27.137 1.00 23.10 69 SER A CA 1
ATOM 463 C C . SER A 1 69 ? 18.702 27.262 26.222 1.00 23.94 69 SER A C 1
ATOM 464 O O . SER A 1 69 ? 18.257 27.923 25.274 1.00 25.23 69 SER A O 1
ATOM 467 N N . SER A 1 70 ? 19.998 27.177 26.503 1.00 22.65 70 SER A N 1
ATOM 468 C CA . SER A 1 70 ? 21.019 27.867 25.716 1.00 22.84 70 SER A CA 1
ATOM 469 C C . SER A 1 70 ? 22.359 27.187 25.934 1.00 22.74 70 SER A C 1
ATOM 470 O O . SER A 1 70 ? 22.500 26.380 26.850 1.00 21.73 70 SER A O 1
ATOM 473 N N . LEU A 1 71 ? 23.347 27.540 25.115 1.00 21.67 71 LEU A N 1
ATOM 474 C CA . LEU A 1 71 ? 24.681 26.956 25.237 1.00 23.35 71 LEU A CA 1
ATOM 475 C C . LEU A 1 71 ? 25.298 27.229 26.608 1.00 23.43 71 LEU A C 1
ATOM 476 O O . LEU A 1 71 ? 25.973 26.365 27.194 1.00 21.33 71 LEU A O 1
ATOM 481 N N . ASP A 1 72 ? 25.053 28.422 27.143 1.00 24.23 72 ASP A N 1
ATOM 482 C CA . ASP A 1 72 ? 25.627 28.771 28.435 1.00 25.33 72 ASP A CA 1
ATOM 483 C C . ASP A 1 72 ? 24.953 28.052 29.597 1.00 23.52 72 ASP A C 1
ATOM 484 O O . ASP A 1 72 ? 25.337 28.232 30.756 1.00 23.52 72 ASP A O 1
ATOM 489 N N . ARG A 1 73 ? 23.968 27.210 29.281 1.00 23.56 73 ARG A N 1
ATOM 490 C CA . ARG A 1 73 ? 23.263 26.421 30.297 1.00 22.01 73 ARG A CA 1
ATOM 491 C C . ARG A 1 73 ? 23.555 24.921 30.097 1.00 19.84 73 ARG A C 1
ATOM 492 O O . ARG A 1 73 ? 22.894 24.067 30.693 1.00 21.13 73 ARG A O 1
ATOM 500 N N . VAL A 1 74 ? 24.529 24.606 29.251 1.00 18.78 74 VAL A N 1
ATOM 501 C CA . VAL A 1 74 ? 24.883 23.207 29.009 1.00 17.00 74 VAL A CA 1
ATOM 502 C C . VAL A 1 74 ? 25.690 22.724 30.206 1.00 18.22 74 VAL A C 1
ATOM 503 O O . VAL A 1 74 ? 26.605 23.412 30.684 1.00 17.88 74 VAL A O 1
ATOM 507 N N . VAL A 1 75 ? 25.332 21.543 30.697 1.00 17.05 75 VAL A N 1
ATOM 508 C CA . VAL A 1 75 ? 25.991 20.946 31.854 1.00 16.65 75 VAL A CA 1
ATOM 509 C C . VAL A 1 75 ? 27.148 20.006 31.491 1.00 15.49 75 VAL A C 1
ATOM 510 O O . VAL A 1 75 ? 28.254 20.128 32.013 1.00 13.32 75 VAL A O 1
ATOM 514 N N . LYS A 1 76 ? 26.873 19.080 30.580 1.00 14.48 76 LYS A N 1
ATOM 515 C CA . LYS A 1 76 ? 27.820 18.048 30.175 1.00 13.97 76 LYS A CA 1
ATOM 516 C C . LYS A 1 76 ? 27.678 17.780 28.689 1.00 12.76 76 LYS A C 1
ATOM 517 O O . LYS A 1 76 ? 26.568 17.772 28.160 1.00 13.35 76 LYS A O 1
ATOM 523 N N . VAL A 1 77 ? 28.807 17.565 28.030 1.00 11.60 77 VAL A N 1
ATOM 524 C CA . VAL A 1 77 ? 28.848 17.268 26.607 1.00 11.75 77 VAL A CA 1
ATOM 525 C C . VAL A 1 77 ? 29.672 16.013 26.405 1.00 11.86 77 VAL A C 1
ATOM 526 O O . VAL A 1 77 ? 30.694 15.823 27.058 1.00 11.37 77 VAL A O 1
ATOM 530 N N . ASN A 1 78 ? 29.203 15.123 25.536 1.00 11.39 78 ASN A N 1
ATOM 531 C CA . ASN A 1 78 ? 29.956 13.936 25.194 1.00 12.80 78 ASN A CA 1
ATOM 532 C C . ASN A 1 78 ? 30.214 13.978 23.704 1.00 12.73 78 ASN A C 1
ATOM 533 O O . ASN A 1 78 ? 29.276 14.154 22.905 1.00 12.01 78 ASN A O 1
ATOM 538 N N . ILE A 1 79 ? 31.478 13.817 23.331 1.00 11.98 79 ILE A N 1
ATOM 539 C CA . ILE A 1 79 ? 31.869 13.819 21.931 1.00 14.34 79 ILE A CA 1
ATOM 540 C C . ILE A 1 79 ? 32.323 12.429 21.503 1.00 13.22 79 ILE A C 1
ATOM 541 O O . ILE A 1 79 ? 33.080 11.759 22.218 1.00 14.55 79 ILE A O 1
ATOM 546 N N . PHE A 1 80 ? 31.860 12.000 20.330 1.00 13.89 80 PHE A N 1
ATOM 547 C CA . PHE A 1 80 ? 32.257 10.718 19.765 1.00 14.10 80 PHE A CA 1
ATOM 548 C C . PHE A 1 80 ? 32.862 11.033 18.392 1.00 14.65 80 PHE A C 1
ATOM 549 O O . PHE A 1 80 ? 32.162 11.526 17.503 1.00 16.35 80 PHE A O 1
ATOM 557 N N . LEU A 1 81 ? 34.150 10.760 18.218 1.00 13.37 81 LEU A N 1
ATOM 558 C CA . LEU A 1 81 ? 34.814 11.039 16.943 1.00 13.78 81 LEU A CA 1
ATOM 559 C C . LEU A 1 81 ? 35.022 9.768 16.147 1.00 14.09 81 LEU A C 1
ATOM 560 O O . LEU A 1 81 ? 35.292 8.708 16.716 1.00 16.48 81 LEU A O 1
ATOM 565 N N . ALA A 1 82 ? 34.896 9.862 14.829 1.00 14.91 82 ALA A N 1
ATOM 566 C CA . ALA A 1 82 ? 35.121 8.689 14.001 1.00 16.21 82 ALA A CA 1
ATOM 567 C C . ALA A 1 82 ? 36.634 8.491 13.819 1.00 17.23 82 ALA A C 1
ATOM 568 O O . ALA A 1 82 ? 37.084 7.408 13.451 1.00 19.34 82 ALA A O 1
ATOM 570 N N . ASP A 1 83 ? 37.398 9.545 14.098 1.00 17.20 83 ASP A N 1
ATOM 571 C CA . ASP A 1 83 ? 38.868 9.530 13.974 1.00 17.19 83 ASP A CA 1
ATOM 572 C C . ASP A 1 83 ? 39.482 10.398 15.094 1.00 14.11 83 ASP A C 1
ATOM 573 O O . ASP A 1 83 ? 39.243 11.610 15.154 1.00 17.55 83 ASP A O 1
ATOM 578 N N . ILE A 1 84 ? 40.268 9.801 15.979 1.00 14.63 84 ILE A N 1
ATOM 579 C CA . ILE A 1 84 ? 40.867 10.584 17.073 1.00 15.35 84 ILE A CA 1
ATOM 580 C C . ILE A 1 84 ? 41.730 11.725 16.539 1.00 15.43 84 ILE A C 1
ATOM 581 O O . ILE A 1 84 ? 41.956 12.723 17.230 1.00 15.93 84 ILE A O 1
ATOM 586 N N . ASN A 1 85 ? 42.217 11.595 15.308 1.00 18.15 85 ASN A N 1
ATOM 587 C CA . ASN A 1 85 ? 43.051 12.654 14.744 1.00 20.70 85 ASN A CA 1
ATOM 588 C C . ASN A 1 85 ? 42.321 13.953 14.404 1.00 21.79 85 ASN A C 1
ATOM 589 O O . ASN A 1 85 ? 42.957 14.931 14.014 1.00 23.03 85 ASN A O 1
ATOM 594 N N . HIS A 1 86 ? 40.998 13.967 14.576 1.00 20.45 86 HIS A N 1
ATOM 595 C CA . HIS A 1 86 ? 40.192 15.164 14.324 1.00 20.24 86 HIS A CA 1
ATOM 596 C C . HIS A 1 86 ? 39.981 15.943 15.624 1.00 18.60 86 HIS A C 1
ATOM 597 O O . HIS A 1 86 ? 39.328 16.994 15.638 1.00 18.67 86 HIS A O 1
ATOM 604 N N . PHE A 1 87 ? 40.546 15.423 16.711 1.00 18.56 87 PHE A N 1
ATOM 605 C CA . PHE A 1 87 ? 40.438 16.025 18.042 1.00 18.43 87 PHE A CA 1
ATOM 606 C C . PHE A 1 87 ? 40.773 17.528 18.048 1.00 17.51 87 PHE A C 1
ATOM 607 O O . PHE A 1 87 ? 39.940 18.364 18.392 1.00 17.74 87 PHE A O 1
ATOM 615 N N . ALA A 1 88 ? 41.992 17.873 17.645 1.00 18.39 88 ALA A N 1
ATOM 616 C CA . ALA A 1 88 ? 42.418 19.267 17.655 1.00 19.36 88 ALA A CA 1
ATOM 617 C C . ALA A 1 88 ? 41.533 20.213 16.840 1.00 19.19 88 ALA A C 1
ATOM 618 O O . ALA A 1 88 ? 41.158 21.286 17.318 1.00 18.76 88 ALA A O 1
ATOM 620 N N . GLU A 1 89 ? 41.199 19.820 15.616 1.00 20.29 89 GLU A N 1
ATOM 621 C CA . GLU A 1 89 ? 40.361 20.658 14.760 1.00 20.69 89 GLU A CA 1
ATOM 622 C C . GLU A 1 89 ? 38.970 20.826 15.376 1.00 21.01 89 GLU A C 1
ATOM 623 O O . GLU A 1 89 ? 38.409 21.922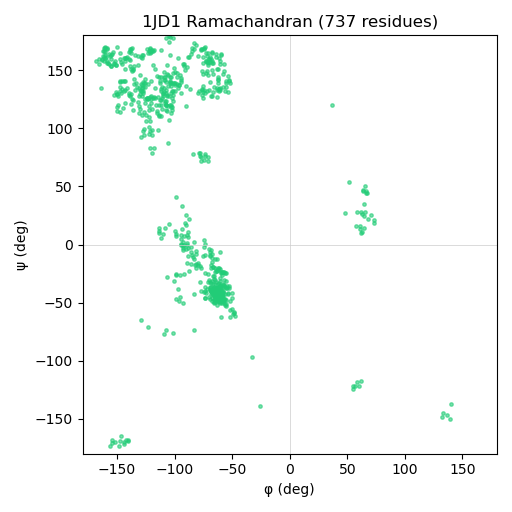 15.403 1.00 20.49 89 GLU A O 1
ATOM 625 N N . PHE A 1 90 ? 38.409 19.734 15.880 1.00 20.23 90 PHE A N 1
ATOM 626 C CA . PHE A 1 90 ? 37.099 19.834 16.499 1.00 19.44 90 PHE A CA 1
ATOM 627 C C . PHE A 1 90 ? 37.196 20.764 17.701 1.00 19.55 90 PHE A C 1
ATOM 628 O O . PHE A 1 90 ? 36.382 21.671 17.854 1.00 18.02 90 PHE A O 1
ATOM 636 N N . ASN A 1 91 ? 38.194 20.544 18.555 1.00 19.40 91 ASN A N 1
ATOM 637 C CA . ASN A 1 91 ? 38.353 21.376 19.742 1.00 19.93 91 ASN A CA 1
ATOM 638 C C . ASN A 1 91 ? 38.419 22.863 19.448 1.00 19.60 91 ASN A C 1
ATOM 639 O O . ASN A 1 91 ? 37.906 23.667 20.218 1.00 19.68 91 ASN A O 1
ATOM 644 N N . SER A 1 92 ? 39.067 23.233 18.348 1.00 20.53 92 SER A N 1
ATOM 645 C CA . SER A 1 92 ? 39.191 24.642 17.995 1.00 21.51 92 SER A CA 1
ATOM 646 C C . SER A 1 92 ? 37.817 25.289 17.770 1.00 20.55 92 SER A C 1
ATOM 647 O O . SER A 1 92 ? 37.558 26.390 18.244 1.00 21.43 92 SER A O 1
ATOM 650 N N . VAL A 1 93 ? 36.929 24.602 17.060 1.00 20.25 93 VAL A N 1
ATOM 651 C CA . VAL A 1 93 ? 35.584 25.136 16.830 1.00 20.33 93 VAL A CA 1
ATOM 652 C C . VAL A 1 93 ? 34.795 25.112 18.142 1.00 19.66 93 VAL A C 1
ATOM 653 O O . VAL A 1 93 ? 34.109 26.076 18.500 1.00 18.12 93 VAL A O 1
ATOM 657 N N . TYR A 1 94 ? 34.892 23.990 18.850 1.00 19.22 94 TYR A N 1
ATOM 658 C CA . TYR A 1 94 ? 34.212 23.819 20.126 1.00 19.84 94 TYR A CA 1
ATOM 659 C C . TYR A 1 94 ? 34.482 25.001 21.070 1.00 19.49 94 TYR A C 1
ATOM 660 O O . TYR A 1 94 ? 33.563 25.534 21.695 1.00 20.54 94 TYR A O 1
ATOM 669 N N . ALA A 1 95 ? 35.751 25.400 21.160 1.00 19.66 95 ALA A N 1
ATOM 670 C CA . ALA A 1 95 ? 36.176 26.480 22.051 1.00 20.52 95 ALA A CA 1
ATOM 671 C C . ALA A 1 95 ? 35.515 27.824 21.779 1.00 21.73 95 ALA A C 1
ATOM 672 O O . ALA A 1 95 ? 35.448 28.674 22.672 1.00 22.08 95 ALA A O 1
ATOM 674 N N . LYS A 1 96 ? 35.037 28.016 20.552 1.00 22.99 96 LYS A N 1
ATOM 675 C CA . LYS A 1 96 ? 34.381 29.262 20.173 1.00 24.89 96 LYS A CA 1
ATOM 676 C C . LYS A 1 96 ? 33.056 29.415 20.905 1.00 26.60 96 LYS A C 1
ATOM 677 O O . LYS A 1 96 ? 32.727 30.504 21.396 1.00 26.97 96 LYS A O 1
ATOM 683 N N . TYR A 1 97 ? 32.308 28.314 20.999 1.00 25.28 97 TYR A N 1
ATOM 684 C CA . TYR A 1 97 ? 31.004 28.326 21.647 1.00 25.86 97 TYR A CA 1
ATOM 685 C C . TYR A 1 97 ? 31.021 28.091 23.149 1.00 25.56 97 TYR A C 1
ATOM 686 O O . TYR A 1 97 ? 30.071 28.452 23.848 1.00 25.52 97 TYR A O 1
ATOM 695 N N . PHE A 1 98 ? 32.078 27.454 23.641 1.00 26.61 98 PHE A N 1
ATOM 696 C CA . PHE A 1 98 ? 32.213 27.197 25.066 1.00 25.93 98 PHE A CA 1
ATOM 697 C C . PHE A 1 98 ? 33.506 27.842 25.535 1.00 28.33 98 PHE A C 1
ATOM 698 O O . PHE A 1 98 ?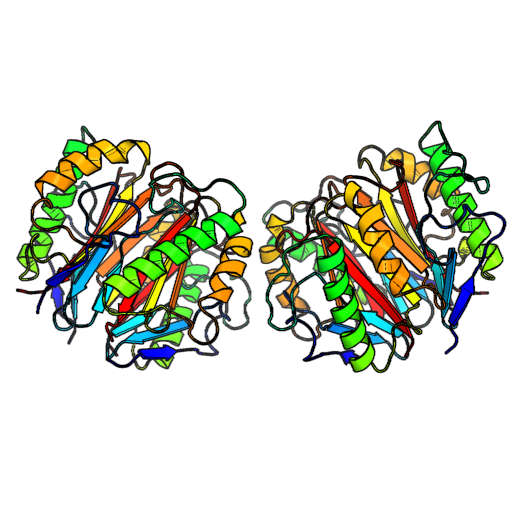 34.546 27.197 25.635 1.00 28.80 98 PHE A O 1
ATOM 706 N N . ASN A 1 99 ? 33.424 29.138 25.804 1.00 28.88 99 ASN A N 1
ATOM 707 C CA . ASN A 1 99 ? 34.585 29.899 26.232 1.00 30.63 99 ASN A CA 1
ATOM 708 C C . ASN A 1 99 ? 34.433 30.276 27.695 1.00 29.98 99 ASN A C 1
ATOM 709 O O . ASN A 1 99 ? 35.045 29.670 28.569 1.00 30.45 99 ASN A O 1
ATOM 714 N N . THR A 1 100 ? 33.609 31.278 27.963 1.00 29.06 100 THR A N 1
ATOM 715 C CA . THR A 1 100 ? 33.387 31.703 29.332 1.00 29.38 100 THR A CA 1
ATOM 716 C C . THR A 1 100 ? 32.716 30.559 30.085 1.00 28.39 100 THR A C 1
ATOM 717 O O . THR A 1 100 ? 33.045 30.289 31.244 1.00 30.74 100 THR A O 1
ATOM 721 N N . HIS A 1 101 ? 31.778 29.886 29.423 1.00 26.59 101 HIS A N 1
ATOM 722 C CA . HIS A 1 101 ? 31.075 28.757 30.037 1.00 24.65 101 HIS A CA 1
ATOM 723 C C . HIS A 1 101 ? 31.658 27.455 29.498 1.00 23.02 101 HIS A C 1
ATOM 724 O O . HIS A 1 101 ? 31.602 27.184 28.297 1.00 21.70 101 HIS A O 1
ATOM 731 N N . LYS A 1 102 ? 32.221 26.655 30.398 1.00 21.21 102 LYS A N 1
ATOM 732 C CA . LYS A 1 102 ? 32.857 25.405 30.023 1.00 20.90 102 LYS A CA 1
ATOM 733 C C . LYS A 1 102 ? 32.222 24.183 30.672 1.00 19.37 102 LYS A C 1
ATOM 734 O O . LYS A 1 102 ? 32.493 23.859 31.827 1.00 17.36 102 LYS A O 1
ATOM 740 N N . PRO A 1 103 ? 31.343 23.501 29.926 1.00 19.42 103 PRO A N 1
ATOM 741 C CA . PRO A 1 103 ? 30.653 22.296 30.411 1.00 17.28 103 PRO A CA 1
ATOM 742 C C . PRO A 1 103 ? 31.636 21.190 30.751 1.00 17.48 103 PRO A C 1
ATOM 743 O O . PRO A 1 103 ? 32.775 21.213 30.290 1.00 17.38 103 PRO A O 1
ATOM 747 N N . ALA A 1 104 ? 31.195 20.223 31.560 1.00 15.15 104 ALA A N 1
ATOM 748 C CA . ALA A 1 104 ? 32.024 19.057 31.847 1.00 14.55 104 ALA A CA 1
ATOM 749 C C . ALA A 1 104 ? 32.014 18.400 30.463 1.00 14.51 104 ALA A C 1
ATOM 750 O O . ALA A 1 104 ? 31.121 18.690 29.664 1.00 14.00 104 ALA A O 1
ATOM 752 N N . ARG A 1 105 ? 32.976 17.529 30.167 1.00 13.55 105 ARG A N 1
ATOM 753 C CA . ARG A 1 105 ? 33.021 16.916 28.834 1.00 13.62 105 ARG A CA 1
ATOM 754 C C . ARG A 1 105 ? 33.801 15.611 28.787 1.00 13.29 105 ARG A C 1
ATOM 755 O O . ARG A 1 105 ? 34.670 15.356 29.625 1.00 16.06 105 ARG A O 1
ATOM 763 N N . SER A 1 106 ? 33.476 14.786 27.796 1.00 13.28 106 SER A N 1
ATOM 764 C CA . SER A 1 106 ? 34.197 13.548 27.550 1.00 13.05 106 SER A CA 1
ATOM 765 C C . SER A 1 106 ? 34.32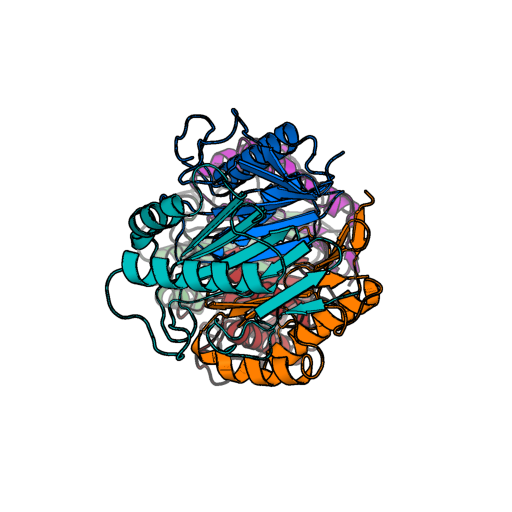8 13.473 26.050 1.00 13.90 106 SER A C 1
ATOM 766 O O . SER A 1 106 ? 33.516 14.064 25.320 1.00 13.04 106 SER A O 1
ATOM 769 N N . CYS A 1 107 ? 35.361 12.774 25.593 1.00 12.89 107 CYS A N 1
ATOM 770 C CA . CYS A 1 107 ? 35.610 12.630 24.166 1.00 13.03 107 CYS A CA 1
ATOM 771 C C . CYS A 1 107 ? 36.363 11.330 23.912 1.00 13.70 107 CYS A C 1
ATOM 772 O O . CYS A 1 107 ? 37.379 11.031 24.546 1.00 13.97 107 CYS A O 1
ATOM 775 N N . VAL A 1 108 ? 35.842 10.541 22.988 1.00 11.82 108 VAL A N 1
ATOM 776 C CA . VAL A 1 108 ? 36.461 9.274 22.637 1.00 13.75 108 VAL A CA 1
ATOM 777 C C . VAL A 1 108 ? 36.306 9.114 21.131 1.00 14.11 108 VAL A C 1
ATOM 778 O O . VAL A 1 108 ? 35.473 9.790 20.506 1.00 15.15 108 VAL A O 1
ATOM 782 N N . ALA A 1 109 ? 37.128 8.250 20.544 1.00 14.75 109 ALA A N 1
ATOM 783 C CA . ALA A 1 109 ? 37.029 7.983 19.117 1.00 14.45 109 ALA A CA 1
ATOM 784 C C . ALA A 1 109 ? 36.428 6.595 19.014 1.00 15.30 109 ALA A C 1
ATOM 785 O O . ALA A 1 109 ? 36.877 5.653 19.676 1.00 15.24 109 ALA A O 1
ATOM 787 N N . VAL A 1 110 ? 35.392 6.471 18.199 1.00 16.21 110 VAL A N 1
ATOM 788 C CA . VAL A 1 110 ? 34.727 5.189 18.029 1.00 15.20 110 VAL A CA 1
ATOM 789 C C . VAL A 1 110 ? 35.042 4.589 16.673 1.00 16.45 110 VAL A C 1
ATOM 790 O O . VAL A 1 110 ? 35.732 5.209 15.856 1.00 18.57 110 VAL A O 1
ATOM 794 N N . ALA A 1 111 ? 34.532 3.389 16.421 1.00 16.91 111 ALA A N 1
ATOM 795 C CA . ALA A 1 111 ? 34.790 2.722 15.149 1.00 17.72 111 ALA A CA 1
ATOM 796 C C . ALA A 1 111 ? 34.028 3.325 13.969 1.00 18.74 111 ALA A C 1
ATOM 797 O O . ALA A 1 111 ? 34.585 3.448 12.872 1.00 20.15 111 ALA A O 1
ATOM 799 N N . ALA A 1 112 ? 32.765 3.698 14.182 1.00 17.52 112 ALA A N 1
ATOM 800 C CA . ALA A 1 112 ? 31.950 4.267 13.106 1.00 18.36 112 ALA A CA 1
ATOM 801 C C . ALA A 1 112 ? 30.702 4.917 13.686 1.00 17.62 112 ALA A C 1
ATOM 802 O O . ALA A 1 112 ? 30.302 4.605 14.809 1.00 17.78 112 ALA A O 1
ATOM 804 N N . LEU A 1 113 ? 30.099 5.819 12.916 1.00 16.39 113 LEU A N 1
ATOM 805 C CA . LEU A 1 113 ? 28.901 6.527 13.338 1.00 15.41 113 LEU A CA 1
ATOM 806 C C . LEU A 1 113 ? 27.802 6.418 12.280 1.00 16.51 113 LEU A C 1
ATOM 807 O O . LEU A 1 113 ? 28.078 6.107 11.116 1.00 14.93 113 LEU A O 1
ATOM 812 N N . PRO A 1 114 ? 26.541 6.668 12.675 1.00 17.02 114 PRO A N 1
ATOM 813 C CA . PRO A 1 114 ? 25.419 6.590 11.731 1.00 17.85 114 PRO A CA 1
ATOM 814 C C . PRO A 1 114 ? 25.684 7.437 10.502 1.00 19.04 114 PRO A C 1
ATOM 815 O O . PRO A 1 114 ? 26.247 8.534 10.605 1.00 18.02 114 PRO A O 1
ATOM 819 N N . LEU A 1 115 ? 25.269 6.922 9.345 1.00 20.45 115 LEU A N 1
ATOM 820 C CA . LEU A 1 115 ? 25.418 7.614 8.069 1.00 23.40 115 LEU A CA 1
ATOM 821 C C . LEU A 1 115 ? 26.863 7.890 7.712 1.00 24.13 115 LEU A C 1
ATOM 822 O O . LEU A 1 115 ? 27.146 8.702 6.826 1.00 25.61 115 LEU A O 1
ATOM 827 N N . GLY A 1 116 ? 27.768 7.199 8.401 1.00 23.01 116 GLY A N 1
ATOM 828 C CA . GLY A 1 116 ? 29.193 7.345 8.159 1.00 23.85 116 GLY A CA 1
ATOM 829 C C . GLY A 1 116 ? 29.788 8.710 8.425 1.00 22.80 116 GLY A C 1
ATOM 830 O O . GLY A 1 116 ? 30.813 9.046 7.826 1.00 24.45 116 GLY A O 1
ATOM 831 N N . VAL A 1 117 ? 29.185 9.500 9.312 1.00 22.04 117 VAL A N 1
ATOM 832 C CA . VAL A 1 117 ? 29.716 10.832 9.603 1.00 20.28 117 VAL A CA 1
ATOM 833 C C . VAL A 1 117 ? 30.982 10.770 10.449 1.00 20.65 117 VAL A C 1
ATOM 834 O O . VAL A 1 117 ? 31.345 9.708 10.959 1.00 20.61 117 VAL A O 1
ATOM 838 N N . ASP A 1 118 ? 31.652 11.910 10.587 1.00 20.19 118 ASP A N 1
ATOM 839 C CA . ASP A 1 118 ? 32.901 11.975 11.343 1.00 19.90 118 ASP A CA 1
ATOM 840 C C . ASP A 1 118 ? 32.784 12.264 12.835 1.00 19.64 118 ASP A C 1
ATOM 841 O O . ASP A 1 118 ? 33.752 12.066 13.566 1.00 19.10 118 ASP A O 1
ATOM 846 N N . MET A 1 119 ? 31.630 12.748 13.287 1.00 19.60 119 MET A N 1
ATOM 847 C CA . MET A 1 119 ? 31.448 13.022 14.704 1.00 18.61 119 MET A CA 1
ATOM 848 C C . MET A 1 119 ? 29.979 13.059 15.144 1.00 17.15 119 MET A C 1
ATOM 849 O O . MET A 1 119 ? 29.072 13.262 14.334 1.00 18.84 119 MET A O 1
ATOM 854 N N . GLU A 1 120 ? 29.751 12.808 16.433 1.00 15.46 120 GLU A N 1
ATOM 855 C CA . GLU A 1 120 ? 28.413 12.845 17.004 1.00 13.75 120 GLU A CA 1
ATOM 856 C C . GLU A 1 120 ? 28.547 13.506 18.368 1.00 15.61 120 GLU A C 1
ATOM 857 O O . GLU A 1 120 ? 29.426 13.135 19.162 1.00 16.14 120 GLU A O 1
ATOM 863 N N . MET A 1 121 ? 27.700 14.493 18.630 1.00 13.12 121 MET A N 1
ATOM 864 C CA . MET A 1 121 ? 27.744 15.225 19.900 1.00 13.07 121 MET A CA 1
ATOM 865 C C . MET A 1 121 ? 26.407 15.235 20.630 1.00 12.61 121 MET A C 1
ATOM 866 O O . MET A 1 121 ? 25.373 15.620 20.073 1.00 13.44 121 MET A O 1
ATOM 871 N N . GLU A 1 122 ? 26.425 14.796 21.883 1.00 12.39 122 GLU A N 1
ATOM 872 C CA . GLU A 1 122 ? 25.226 14.814 22.704 1.00 13.35 122 GLU A CA 1
ATOM 873 C C . GLU A 1 122 ? 25.528 15.743 23.880 1.00 13.78 122 GLU A C 1
ATOM 874 O O . GLU A 1 122 ? 26.694 16.115 24.125 1.00 12.61 122 GLU A O 1
ATOM 880 N N . ALA A 1 123 ? 24.487 16.107 24.620 1.00 14.11 123 ALA A N 1
ATOM 881 C CA . ALA A 1 123 ? 24.652 16.997 25.752 1.00 12.69 123 ALA A CA 1
ATOM 882 C C . ALA A 1 123 ? 23.487 16.909 26.732 1.00 13.22 123 ALA A C 1
ATOM 883 O O . ALA A 1 123 ? 22.431 16.334 26.430 1.00 12.54 123 ALA A O 1
ATOM 885 N N . ILE A 1 124 ? 23.701 17.457 27.919 1.00 11.38 124 ILE A N 1
ATOM 886 C CA . ILE A 1 124 ? 22.705 17.526 28.961 1.00 13.85 124 ILE A CA 1
ATOM 887 C C . ILE A 1 124 ? 22.741 19.001 29.317 1.00 14.45 124 ILE A C 1
ATOM 888 O O . ILE A 1 124 ? 23.819 19.581 29.450 1.00 15.08 124 ILE A O 1
ATOM 893 N N . ALA A 1 125 ? 21.573 19.623 29.453 1.00 14.59 125 ALA A N 1
ATOM 894 C CA . ALA A 1 125 ? 21.529 21.055 29.739 1.00 16.03 125 ALA A CA 1
ATOM 895 C C . ALA A 1 125 ? 20.447 21.378 30.764 1.00 17.90 125 ALA A C 1
ATOM 896 O O . ALA A 1 125 ? 19.597 20.549 31.062 1.00 17.57 125 ALA A O 1
ATOM 898 N N . ALA A 1 126 ? 20.496 22.590 31.307 1.00 18.94 126 ALA A N 1
ATOM 899 C CA . ALA A 1 126 ? 19.515 23.041 32.282 1.00 20.40 126 ALA A CA 1
ATOM 900 C C . ALA A 1 126 ? 18.511 23.942 31.581 1.00 22.09 126 ALA A C 1
ATOM 901 O O . ALA A 1 126 ? 18.882 24.753 30.741 1.00 22.52 126 ALA A O 1
ATOM 903 N N . GLU A 1 127 ? 17.235 23.805 31.901 1.00 24.13 127 GLU A N 1
ATOM 904 C CA . GLU A 1 127 ? 16.264 24.692 31.279 1.00 25.93 127 GLU A CA 1
ATOM 905 C C . GLU A 1 127 ? 16.403 26.066 31.979 1.00 26.04 127 GLU A C 1
ATOM 906 O O . GLU A 1 127 ? 16.888 26.127 33.107 1.00 24.23 127 GLU A O 1
ATOM 912 N N . ARG A 1 128 ? 15.996 27.142 31.291 1.00 27.35 128 ARG A N 1
ATOM 913 C CA . ARG A 1 128 ? 16.033 28.526 31.798 1.00 29.41 128 ARG A CA 1
ATOM 914 C C . ARG A 1 128 ? 15.026 28.712 32.951 1.00 29.52 128 ARG A C 1
ATOM 915 O O . ARG A 1 128 ? 14.179 27.847 33.170 1.00 32.05 128 ARG A O 1
ATOM 917 N N . THR B 1 3 ? 17.309 26.471 39.133 1.00 27.85 3 THR B N 1
ATOM 918 C CA . THR B 1 3 ? 18.437 25.596 38.680 1.00 26.96 3 THR B CA 1
ATOM 919 C C . THR B 1 3 ? 19.758 26.361 38.651 1.00 27.59 3 THR B C 1
ATOM 920 O O . THR B 1 3 ? 19.925 27.291 37.864 1.00 27.74 3 THR B O 1
ATOM 924 N N . THR B 1 4 ? 20.697 25.960 39.502 1.00 27.68 4 THR B N 1
ATOM 925 C CA . THR B 1 4 ? 21.993 26.622 39.566 1.00 28.14 4 THR B CA 1
ATOM 926 C C . THR B 1 4 ? 23.110 25.758 38.970 1.00 26.94 4 THR B C 1
ATOM 927 O O . THR B 1 4 ? 23.196 24.567 39.258 1.00 26.31 4 THR B O 1
ATOM 931 N N . LEU B 1 5 ? 23.942 26.357 38.119 1.00 26.54 5 LEU B N 1
ATOM 932 C CA . LEU B 1 5 ? 25.063 25.639 37.507 1.00 25.69 5 LEU B CA 1
ATOM 933 C C . LEU B 1 5 ? 26.360 26.119 38.135 1.00 25.65 5 LEU B C 1
ATOM 934 O O . LEU B 1 5 ? 26.653 27.321 38.120 1.00 27.22 5 LEU B O 1
ATOM 939 N N . THR B 1 6 ? 27.142 25.199 38.689 1.00 22.55 6 THR B N 1
ATOM 940 C CA . THR B 1 6 ? 28.404 25.589 39.303 1.00 23.66 6 THR B CA 1
ATOM 941 C C . THR B 1 6 ? 29.583 24.755 38.791 1.00 22.55 6 THR B C 1
ATOM 942 O O . THR B 1 6 ? 29.674 23.541 39.034 1.00 20.44 6 THR B O 1
ATOM 946 N N . PRO B 1 7 ? 30.485 25.389 38.030 1.00 22.14 7 PRO B N 1
ATOM 947 C CA . PRO B 1 7 ? 31.628 24.617 37.537 1.00 22.14 7 PRO B CA 1
ATOM 948 C C . PRO B 1 7 ? 32.622 24.244 38.641 1.00 21.05 7 PRO B C 1
ATOM 949 O O . PRO B 1 7 ? 32.652 24.852 39.727 1.00 20.32 7 PRO B O 1
ATOM 953 N N . VAL B 1 8 ? 33.418 23.220 38.360 1.00 18.37 8 VAL B N 1
ATOM 954 C CA . VAL B 1 8 ? 34.428 22.751 39.280 1.00 16.79 8 VAL B CA 1
ATOM 955 C C . VAL B 1 8 ? 35.757 22.596 38.571 1.00 16.51 8 VAL B C 1
ATOM 956 O O . VAL B 1 8 ? 35.858 21.941 37.523 1.00 14.65 8 VAL B O 1
ATOM 960 N N . ILE B 1 9 ? 36.794 23.197 39.140 1.00 16.08 9 ILE B N 1
ATOM 961 C CA . ILE B 1 9 ? 38.126 23.064 38.575 1.00 15.79 9 ILE B CA 1
ATOM 962 C C . ILE B 1 9 ? 39.068 22.857 39.745 1.00 19.44 9 ILE B C 1
ATOM 963 O O . ILE B 1 9 ? 39.143 23.709 40.643 1.00 18.15 9 ILE B O 1
ATOM 968 N N . CYS B 1 10 ? 39.787 21.740 39.761 1.00 20.71 10 CYS B N 1
ATOM 969 C CA . CYS B 1 10 ? 40.710 21.527 40.868 1.00 24.05 10 CYS B CA 1
ATOM 970 C C . CYS B 1 10 ? 42.127 21.250 40.390 1.00 24.74 10 CYS B C 1
ATOM 971 O O . CYS B 1 10 ? 42.349 20.573 39.377 1.00 23.67 10 CYS B O 1
ATOM 974 N N . GLU B 1 11 ? 43.092 21.789 41.129 1.00 24.97 11 GLU B N 1
ATOM 975 C CA . GLU B 1 11 ? 44.493 21.643 40.770 1.00 24.76 11 GLU B CA 1
ATOM 976 C C . GLU B 1 11 ? 45.061 20.237 40.906 1.00 24.29 11 GLU B C 1
ATOM 977 O O . GLU B 1 11 ? 46.083 19.930 40.288 1.00 25.11 11 GLU B O 1
ATOM 983 N N . SER B 1 12 ? 44.416 19.377 41.696 1.00 24.08 12 SER B N 1
ATOM 984 C CA . SER B 1 12 ? 44.938 18.020 41.866 1.00 24.81 12 SER B CA 1
ATOM 985 C C . SER B 1 12 ? 44.446 17.033 40.802 1.00 23.71 12 SER B C 1
ATOM 986 O O . SER B 1 12 ? 44.432 15.828 41.013 1.00 25.08 12 SER B O 1
ATOM 989 N N . ALA B 1 13 ? 44.029 17.565 39.665 1.00 22.54 13 ALA B N 1
ATOM 990 C CA . ALA B 1 13 ? 43.586 16.743 38.553 1.00 21.18 13 ALA B CA 1
ATOM 991 C C . ALA B 1 13 ? 44.340 17.360 37.387 1.00 20.05 13 ALA B C 1
ATOM 992 O O . ALA B 1 13 ? 44.729 18.528 37.457 1.00 20.57 13 ALA B O 1
ATOM 994 N N . PRO B 1 14 ? 44.604 16.581 36.323 1.00 19.47 14 PRO B N 1
ATOM 995 C CA . PRO B 1 14 ? 45.320 17.080 35.143 1.00 19.18 14 PRO B CA 1
ATOM 996 C C . PRO B 1 14 ? 44.586 18.275 34.532 1.00 18.63 14 PRO B C 1
ATOM 997 O O . PRO B 1 14 ? 43.360 18.345 34.575 1.00 19.74 14 PRO B O 1
ATOM 1001 N N . ALA B 1 15 ? 45.332 19.219 33.967 1.00 20.03 15 ALA B N 1
ATOM 1002 C CA . ALA B 1 15 ? 44.713 20.370 33.324 1.00 21.33 15 ALA B CA 1
ATOM 1003 C C . ALA B 1 15 ? 43.863 19.854 32.161 1.00 21.72 15 ALA B C 1
ATOM 1004 O O . ALA B 1 15 ? 44.250 18.898 31.477 1.00 21.16 15 ALA B O 1
ATOM 1006 N N . ALA B 1 16 ? 42.710 20.475 31.945 1.00 21.83 16 ALA B N 1
ATOM 1007 C CA . ALA B 1 16 ? 41.814 20.078 30.857 1.00 23.03 16 ALA B CA 1
ATOM 1008 C C . ALA B 1 16 ? 42.530 20.154 29.503 1.00 22.81 16 ALA B C 1
ATOM 1009 O O . ALA B 1 16 ? 43.232 21.130 29.203 1.00 23.36 16 ALA B O 1
ATOM 1011 N N . ALA B 1 17 ? 42.349 19.123 28.684 1.00 24.10 17 ALA B N 1
ATOM 1012 C CA . ALA B 1 17 ? 42.983 19.062 27.366 1.00 23.50 17 ALA B CA 1
ATOM 1013 C C . ALA B 1 17 ? 42.221 19.860 26.315 1.00 23.91 17 ALA B C 1
ATOM 1014 O O . ALA B 1 17 ? 42.658 19.961 25.171 1.00 25.05 17 ALA B O 1
ATOM 1016 N N . ALA B 1 18 ? 41.068 20.392 26.696 1.00 22.74 18 ALA B N 1
ATOM 1017 C CA . ALA B 1 18 ? 40.260 21.178 25.782 1.00 22.68 18 ALA B CA 1
ATOM 1018 C C . ALA B 1 18 ? 39.429 22.110 26.643 1.00 21.79 18 ALA B C 1
ATOM 1019 O O . ALA B 1 18 ? 39.644 22.186 27.850 1.00 22.89 18 ALA B O 1
ATOM 1021 N N . SER B 1 19 ? 38.468 22.802 26.042 1.00 21.53 19 SER B N 1
ATOM 1022 C CA . SER B 1 19 ? 37.654 23.759 26.783 1.00 21.16 19 SER B CA 1
ATOM 1023 C C . SER B 1 19 ? 36.544 23.157 27.643 1.00 20.11 19 SER B C 1
ATOM 1024 O O . SER B 1 19 ? 35.366 23.180 27.272 1.00 19.22 19 SER B O 1
ATOM 1027 N N . TYR B 1 20 ? 36.922 22.649 28.810 1.00 16.59 20 TYR B N 1
ATOM 1028 C CA . TYR B 1 20 ? 35.966 22.034 29.715 1.00 15.28 20 TYR B CA 1
ATOM 1029 C C . TYR B 1 20 ? 36.385 22.160 31.177 1.00 14.89 20 TYR B C 1
ATOM 1030 O O . TYR B 1 20 ? 37.569 22.297 31.478 1.00 15.30 20 TYR B O 1
ATOM 1039 N N . SER B 1 21 ? 35.403 22.121 32.076 1.00 14.26 21 SER B N 1
ATOM 1040 C CA . SER B 1 21 ? 35.650 22.172 33.513 1.00 14.03 21 SER B CA 1
ATOM 1041 C C . SER B 1 21 ? 35.866 20.722 33.963 1.00 14.19 21 SER B C 1
ATOM 1042 O O . SER B 1 21 ? 35.488 19.801 33.240 1.00 14.95 21 SER B O 1
ATOM 1045 N N . HIS B 1 22 ? 36.478 20.506 35.124 1.00 13.24 22 HIS B N 1
ATOM 1046 C CA . HIS B 1 22 ? 36.672 19.130 35.582 1.00 14.45 22 HIS B CA 1
ATOM 1047 C C . HIS B 1 22 ? 35.312 18.493 35.892 1.00 15.07 22 HIS B C 1
ATOM 1048 O O . HIS B 1 22 ? 35.134 17.288 35.726 1.00 14.35 22 HIS B O 1
ATOM 1055 N N . ALA B 1 23 ? 34.373 19.301 36.389 1.00 14.11 23 ALA B N 1
ATOM 1056 C CA . ALA B 1 23 ? 33.000 18.864 36.660 1.00 13.92 23 ALA B CA 1
ATOM 1057 C C . ALA B 1 23 ? 32.065 20.048 36.610 1.00 13.96 23 ALA B C 1
ATOM 1058 O O . ALA B 1 23 ? 32.498 21.207 36.647 1.00 14.88 23 ALA B O 1
ATOM 1060 N N . MET B 1 24 ? 30.775 19.759 36.504 1.00 16.31 24 MET B N 1
ATOM 1061 C CA . MET B 1 24 ? 29.762 20.810 36.476 1.00 15.86 24 MET B CA 1
ATOM 1062 C C . MET B 1 24 ? 28.632 20.353 37.371 1.00 18.06 24 MET B C 1
ATOM 1063 O O . MET B 1 24 ? 28.102 19.255 37.186 1.00 18.14 24 MET B O 1
ATOM 1068 N N . LYS B 1 25 ? 28.268 21.174 38.356 1.00 18.50 25 LYS B N 1
ATOM 1069 C CA . LYS B 1 25 ? 27.162 20.807 39.230 1.00 19.47 25 LYS B CA 1
ATOM 1070 C C . LYS B 1 25 ? 25.907 21.483 38.695 1.00 21.39 25 LYS B C 1
ATOM 1071 O O . LYS B 1 25 ? 25.950 22.632 38.256 1.00 21.14 25 LYS B O 1
ATOM 1077 N N . VAL B 1 26 ? 24.808 20.745 38.681 1.00 21.87 26 VAL B N 1
ATOM 1078 C CA . VAL B 1 26 ? 23.515 21.281 38.285 1.00 21.88 26 VAL B CA 1
ATOM 1079 C C . VAL B 1 26 ? 22.711 20.928 39.530 1.00 23.65 26 VAL B C 1
ATOM 1080 O O . VAL B 1 26 ? 22.387 19.759 39.792 1.00 21.21 26 VAL B O 1
ATOM 1084 N N . ASN B 1 27 ? 22.424 21.958 40.317 1.00 24.48 27 ASN B N 1
ATOM 1085 C CA . ASN B 1 27 ? 21.753 21.780 41.592 1.00 26.19 27 ASN B CA 1
ATOM 1086 C C . ASN B 1 27 ? 22.637 20.809 42.371 1.00 26.18 27 ASN B C 1
ATOM 1087 O O . ASN B 1 27 ? 23.819 21.083 42.534 1.00 27.79 27 ASN B O 1
ATOM 1092 N N . ASN B 1 28 ? 22.117 19.671 42.802 1.00 25.31 28 ASN B N 1
ATOM 1093 C CA . ASN B 1 28 ? 22.922 18.740 43.597 1.00 25.64 28 ASN B CA 1
ATOM 1094 C C . ASN B 1 28 ? 23.545 17.568 42.832 1.00 23.77 28 ASN B C 1
ATOM 1095 O O . ASN B 1 28 ? 24.118 16.659 43.445 1.00 22.92 28 ASN B O 1
ATOM 1100 N N . LEU B 1 29 ? 23.423 17.583 41.510 1.00 20.96 29 LEU B N 1
ATOM 1101 C CA . LEU B 1 29 ? 23.954 16.512 40.670 1.00 21.54 29 LEU B CA 1
ATOM 1102 C C . LEU B 1 29 ? 25.259 17.007 40.055 1.00 19.93 29 LEU B C 1
ATOM 1103 O O . LEU B 1 29 ? 25.320 18.117 39.512 1.00 22.14 29 LEU B O 1
ATOM 1108 N N . ILE B 1 30 ? 26.295 16.181 40.139 1.00 17.07 30 ILE B N 1
ATOM 1109 C CA . ILE B 1 30 ? 27.623 16.532 39.625 1.00 14.44 30 ILE B CA 1
ATOM 1110 C C . ILE B 1 30 ? 28.016 15.684 38.415 1.00 15.00 30 ILE B C 1
ATOM 1111 O O . ILE B 1 30 ? 28.097 14.459 38.506 1.00 15.31 30 ILE B O 1
ATOM 1116 N N . PHE B 1 31 ? 28.258 16.331 37.280 1.00 12.47 31 PHE B N 1
ATOM 1117 C CA . PHE B 1 31 ? 28.690 15.609 36.089 1.00 12.37 31 PHE B CA 1
ATOM 1118 C C . PHE B 1 31 ? 30.207 15.819 35.956 1.00 12.62 31 PHE B C 1
ATOM 1119 O O . PHE B 1 31 ? 30.692 16.951 35.767 1.00 10.14 31 PHE B O 1
ATOM 1127 N N . LEU B 1 32 ? 30.956 14.723 36.069 1.00 13.14 32 LEU B N 1
ATOM 1128 C CA . LEU B 1 32 ? 32.407 14.783 35.972 1.00 12.56 32 LEU B CA 1
ATOM 1129 C C . LEU B 1 32 ? 32.919 14.507 34.558 1.00 14.33 32 LEU B C 1
ATOM 1130 O O . LEU B 1 32 ? 32.430 13.603 33.851 1.00 13.07 32 LEU B O 1
ATOM 1135 N N . SER B 1 33 ? 33.929 15.271 34.156 1.00 12.45 33 SER B N 1
ATOM 1136 C CA . SER B 1 33 ? 34.540 15.095 32.843 1.00 12.82 33 SER B CA 1
ATOM 1137 C C . SER B 1 33 ? 35.357 13.809 32.784 1.00 12.02 33 SER B C 1
ATOM 1138 O O . SER B 1 33 ? 35.763 13.267 33.821 1.00 11.85 33 SER B O 1
ATOM 1141 N N . GLY B 1 34 ? 35.544 13.292 31.572 1.00 11.22 34 GLY B N 1
ATOM 1142 C CA . GLY B 1 34 ? 36.336 12.095 31.388 1.00 10.85 34 GLY B CA 1
ATOM 1143 C C . GLY B 1 34 ? 37.759 12.307 31.875 1.00 12.86 34 GLY B C 1
ATOM 1144 O O . GLY B 1 34 ? 38.374 13.324 31.574 1.00 13.20 34 GLY B O 1
ATOM 1145 N N . GLN B 1 35 ? 38.267 11.351 32.647 1.00 13.90 35 GLN B N 1
ATOM 1146 C CA . GLN B 1 35 ? 39.638 11.392 33.181 1.00 14.88 35 GLN B CA 1
ATOM 1147 C C . GLN B 1 35 ? 40.466 10.287 32.540 1.00 14.62 35 GLN B C 1
ATOM 1148 O O . GLN B 1 35 ? 39.984 9.163 32.348 1.00 12.53 35 GLN B O 1
ATOM 1154 N N . ILE B 1 36 ? 41.712 10.611 32.203 1.00 13.37 36 ILE B N 1
ATOM 1155 C CA . ILE B 1 36 ? 42.604 9.646 31.587 1.00 14.59 36 ILE B CA 1
ATOM 1156 C C . ILE B 1 36 ? 43.799 9.464 32.523 1.00 15.81 36 ILE B C 1
ATOM 1157 O O . ILE B 1 36 ? 43.974 10.256 33.456 1.00 15.36 36 ILE B O 1
ATOM 1162 N N . PRO B 1 37 ? 44.620 8.421 32.295 1.00 15.77 37 PRO B N 1
ATOM 1163 C CA . PRO B 1 37 ? 45.800 8.116 33.118 1.00 15.29 37 PRO B CA 1
ATOM 1164 C C . PRO B 1 37 ? 46.972 9.075 32.901 1.00 16.03 37 PRO B C 1
ATOM 1165 O O . PRO B 1 37 ? 47.974 8.764 32.248 1.00 15.49 37 PRO B O 1
ATOM 1169 N N . VAL B 1 38 ? 46.794 10.252 33.485 1.00 15.65 38 VAL B N 1
ATOM 1170 C CA . VAL B 1 38 ? 47.736 11.357 33.465 1.00 16.90 38 VAL B CA 1
ATOM 1171 C C . VAL B 1 38 ? 47.777 11.883 34.903 1.00 18.05 38 VAL B C 1
ATOM 1172 O O . VAL B 1 38 ? 46.737 11.981 35.554 1.00 17.77 38 VAL B O 1
ATOM 1176 N N . THR B 1 39 ? 48.969 12.212 35.403 1.00 18.85 39 THR B N 1
ATOM 1177 C CA . THR B 1 39 ? 49.101 12.715 36.772 1.00 20.32 39 THR B CA 1
ATOM 1178 C C . THR B 1 39 ? 48.673 14.171 36.859 1.00 21.34 39 THR B C 1
ATOM 1179 O O . THR B 1 39 ? 48.496 14.834 35.841 1.00 20.76 39 THR B O 1
ATOM 1183 N N . PRO B 1 40 ? 48.504 14.698 38.086 1.00 21.76 40 PRO B N 1
ATOM 1184 C CA . PRO B 1 40 ? 48.096 16.102 38.220 1.00 22.93 40 PRO B CA 1
ATOM 1185 C C . PRO B 1 40 ? 49.053 17.087 37.526 1.00 23.54 40 PRO B C 1
ATOM 1186 O O . PRO B 1 40 ? 48.620 18.156 37.074 1.00 22.66 40 PRO B O 1
ATOM 1190 N N . ASP B 1 41 ? 50.343 16.750 37.459 1.00 24.27 41 ASP B N 1
ATOM 1191 C CA . ASP B 1 41 ? 51.302 17.632 36.778 1.00 25.94 41 ASP B CA 1
ATOM 1192 C C . ASP B 1 41 ? 51.430 17.277 35.305 1.00 25.22 41 ASP B C 1
ATOM 1193 O O . ASP B 1 41 ? 52.460 17.518 34.657 1.00 24.11 41 ASP B O 1
ATOM 1198 N N . ASN B 1 42 ? 50.359 16.681 34.793 1.00 23.73 42 ASN B N 1
ATOM 1199 C CA . ASN B 1 42 ? 50.226 16.330 33.382 1.00 22.91 42 ASN B CA 1
ATOM 1200 C C . ASN B 1 42 ? 51.179 15.349 32.727 1.00 21.65 42 ASN B C 1
ATOM 1201 O O . ASN B 1 42 ? 51.404 15.414 31.520 1.00 21.36 42 ASN B O 1
ATOM 1206 N N . LYS B 1 43 ? 51.726 14.429 33.509 1.00 20.74 43 LYS B N 1
ATOM 1207 C CA . LYS B 1 43 ? 52.617 13.428 32.955 1.00 22.11 43 LYS B CA 1
ATOM 1208 C C . LYS B 1 43 ? 51.840 12.141 32.684 1.00 20.91 43 LYS B C 1
ATOM 1209 O O . LYS B 1 43 ? 51.042 11.693 33.518 1.00 19.05 43 LYS B O 1
ATOM 1215 N N . LEU B 1 44 ? 52.062 11.557 31.510 1.00 20.88 44 LEU B N 1
ATOM 1216 C CA . LEU B 1 44 ? 51.413 10.297 31.144 1.00 21.57 44 LEU B CA 1
ATOM 1217 C C . LEU B 1 44 ? 51.872 9.199 32.096 1.00 22.00 44 LEU B C 1
ATOM 1218 O O . LEU B 1 44 ? 53.068 9.078 32.369 1.00 21.96 44 LEU B O 1
ATOM 1223 N N . VAL B 1 45 ? 50.928 8.410 32.609 1.00 21.71 45 VAL B N 1
ATOM 1224 C CA . VAL B 1 45 ? 51.263 7.320 33.523 1.00 21.92 45 VAL B CA 1
ATOM 1225 C C . VAL B 1 45 ? 51.847 6.181 32.712 1.00 25.03 45 VAL B C 1
ATOM 1226 O O . VAL B 1 45 ? 51.284 5.782 31.697 1.00 21.29 45 VAL B O 1
ATOM 1230 N N . GLU B 1 46 ? 52.968 5.651 33.200 1.00 28.67 46 GLU B N 1
ATOM 1231 C CA . GLU B 1 46 ? 53.719 4.591 32.537 1.00 31.86 46 GLU B CA 1
ATOM 1232 C C . GLU B 1 46 ? 53.302 3.126 32.705 1.00 31.79 46 GLU B C 1
ATOM 1233 O O . GLU B 1 46 ? 52.780 2.510 31.779 1.00 35.78 46 GLU B O 1
ATOM 1235 N N . GLY B 1 47 ? 53.562 2.577 33.881 1.00 31.59 47 GLY B N 1
ATOM 1236 C CA . GLY B 1 47 ? 53.282 1.179 34.190 1.00 29.93 47 GLY B CA 1
ATOM 1237 C C . GLY B 1 47 ? 52.231 0.265 33.567 1.00 27.81 47 GLY B C 1
ATOM 1238 O O . GLY B 1 47 ? 52.002 0.204 32.356 1.00 29.61 47 GLY B O 1
ATOM 1239 N N . SER B 1 48 ? 51.620 -0.503 34.455 1.00 26.24 48 SER B N 1
ATOM 1240 C CA . SER B 1 48 ? 50.599 -1.486 34.132 1.00 24.82 48 SER B CA 1
ATOM 1241 C C . SER B 1 48 ? 49.225 -0.843 34.018 1.00 22.14 48 SER B C 1
ATOM 1242 O O . SER B 1 48 ? 49.049 0.319 34.339 1.00 20.98 48 SER B O 1
ATOM 1245 N N . ILE B 1 49 ? 48.248 -1.635 33.599 1.00 21.53 49 ILE B N 1
ATOM 1246 C CA . ILE B 1 49 ? 46.885 -1.147 33.512 1.00 20.16 49 ILE B CA 1
ATOM 1247 C C . ILE B 1 49 ? 46.474 -0.771 34.947 1.00 20.84 49 ILE B C 1
ATOM 1248 O O . ILE B 1 49 ? 45.720 0.173 35.156 1.00 19.28 49 ILE B O 1
ATOM 1253 N N . ALA B 1 50 ? 46.975 -1.508 35.944 1.00 19.12 50 ALA B N 1
ATOM 1254 C CA . ALA B 1 50 ? 46.618 -1.193 37.326 1.00 19.52 50 ALA B CA 1
ATOM 1255 C C . ALA B 1 50 ? 47.136 0.191 37.720 1.00 18.20 50 ALA B C 1
ATOM 1256 O O . ALA B 1 50 ? 46.421 0.958 38.350 1.00 20.97 50 ALA B O 1
ATOM 1258 N N . ASP B 1 51 ? 48.373 0.507 37.355 1.00 19.93 51 ASP B N 1
ATOM 1259 C CA . ASP B 1 51 ? 48.928 1.828 37.667 1.00 20.15 51 ASP B CA 1
ATOM 1260 C C . ASP B 1 51 ? 48.099 2.917 36.989 1.00 19.03 51 ASP B C 1
ATOM 1261 O O . ASP B 1 51 ? 47.816 3.957 37.589 1.00 18.00 51 ASP B O 1
ATOM 1266 N N . LYS B 1 52 ? 47.721 2.671 35.735 1.00 18.63 52 LYS B N 1
ATOM 1267 C CA . LYS B 1 52 ? 46.926 3.639 34.973 1.00 16.45 52 LYS B CA 1
ATOM 1268 C C . LYS B 1 52 ? 45.524 3.838 35.577 1.00 16.06 52 LYS B C 1
ATOM 1269 O O . LYS B 1 52 ? 45.096 4.972 35.833 1.00 13.54 52 LYS B O 1
ATOM 1275 N N . ALA B 1 53 ? 44.828 2.743 35.859 1.00 16.76 53 ALA B N 1
ATOM 1276 C CA . ALA B 1 53 ? 43.495 2.838 36.446 1.00 16.12 53 ALA B CA 1
ATOM 1277 C C . ALA B 1 53 ? 43.566 3.525 37.811 1.00 16.26 53 ALA B C 1
ATOM 1278 O O . ALA B 1 53 ? 42.694 4.314 38.186 1.00 15.83 53 ALA B O 1
ATOM 1280 N N . GLU B 1 54 ? 44.620 3.226 38.557 1.00 17.97 54 GLU B N 1
ATOM 1281 C CA . GLU B 1 54 ? 44.810 3.812 39.872 1.00 16.53 54 GLU B CA 1
ATOM 1282 C C . GLU B 1 54 ? 44.863 5.347 39.740 1.00 16.20 54 GLU B C 1
ATOM 1283 O O . GLU B 1 54 ? 44.225 6.056 40.509 1.00 15.35 54 GLU B O 1
ATOM 1289 N N . GLN B 1 55 ? 45.593 5.858 38.747 1.00 15.86 55 GLN B N 1
ATOM 1290 C CA . GLN B 1 55 ? 45.686 7.315 38.569 1.00 16.51 55 GLN B CA 1
ATOM 1291 C C . GLN B 1 55 ? 44.342 7.902 38.129 1.00 16.50 55 GLN B C 1
ATOM 1292 O O . GLN B 1 55 ? 43.953 8.979 38.586 1.00 15.74 55 GLN B O 1
ATOM 1298 N N . VAL B 1 56 ? 43.641 7.190 37.242 1.00 15.64 56 VAL B N 1
ATOM 1299 C CA . VAL B 1 56 ? 42.335 7.639 36.755 1.00 15.80 56 VAL B CA 1
ATOM 1300 C C . VAL B 1 56 ? 41.349 7.825 37.906 1.00 15.05 56 VAL B C 1
ATOM 1301 O O . VAL B 1 56 ? 40.682 8.862 38.016 1.00 14.77 56 VAL B O 1
ATOM 1305 N N . ILE B 1 57 ? 41.262 6.831 38.781 1.00 16.44 57 ILE B N 1
ATOM 1306 C CA . ILE B 1 57 ? 40.357 6.917 39.911 1.00 16.50 57 ILE B CA 1
ATOM 1307 C C . ILE B 1 57 ? 40.812 7.972 40.931 1.00 17.43 57 ILE B C 1
ATOM 1308 O O . ILE B 1 57 ? 39.980 8.662 41.517 1.00 17.10 57 ILE B O 1
ATOM 1313 N N . GLN B 1 58 ? 42.119 8.113 41.132 1.00 16.74 58 GLN B N 1
ATOM 1314 C CA . GLN B 1 58 ? 42.619 9.142 42.044 1.00 17.92 58 GLN B CA 1
ATOM 1315 C C . GLN B 1 58 ? 42.175 10.517 41.505 1.00 16.43 58 GLN B C 1
ATOM 1316 O O . GLN B 1 58 ? 41.714 11.379 42.264 1.00 18.73 58 GLN B O 1
ATOM 1322 N N . ASN B 1 59 ? 42.304 10.701 40.190 1.00 16.51 59 ASN B N 1
ATOM 1323 C CA . ASN B 1 59 ? 41.892 11.939 39.518 1.00 14.75 59 ASN B CA 1
ATOM 1324 C C . ASN B 1 59 ? 40.390 12.166 39.790 1.00 15.38 59 ASN B C 1
ATOM 1325 O O . ASN B 1 59 ? 39.955 13.264 40.148 1.00 13.51 59 ASN B O 1
ATOM 1330 N N . ILE B 1 60 ? 39.591 11.121 39.591 1.00 12.65 60 ILE B N 1
ATOM 1331 C CA . ILE B 1 60 ? 38.154 11.186 39.848 1.00 13.69 60 ILE B CA 1
ATOM 1332 C C . ILE B 1 60 ? 37.900 11.508 41.332 1.00 14.47 60 ILE B C 1
ATOM 1333 O O . ILE B 1 60 ? 37.067 12.348 41.676 1.00 14.31 60 ILE B O 1
ATOM 1338 N N . LYS B 1 61 ? 38.627 10.834 42.215 1.00 16.08 61 LYS B N 1
ATOM 1339 C CA . LYS B 1 61 ? 38.457 11.063 43.643 1.00 17.84 61 LYS B CA 1
ATOM 1340 C C . LYS B 1 61 ? 38.748 12.523 43.979 1.00 16.84 61 LYS B C 1
ATOM 1341 O O . LYS B 1 61 ? 38.018 13.151 44.750 1.00 16.27 61 LYS B O 1
ATOM 1347 N N . ASN B 1 62 ? 39.815 13.068 43.405 1.00 16.62 62 ASN B N 1
ATOM 1348 C CA . ASN B 1 62 ? 40.155 14.449 43.693 1.00 17.20 62 ASN B CA 1
ATOM 1349 C C . ASN B 1 62 ? 39.126 15.441 43.177 1.00 17.05 62 ASN B C 1
ATOM 1350 O O . ASN B 1 62 ? 38.819 16.436 43.846 1.00 15.86 62 ASN B O 1
ATOM 1355 N N . VAL B 1 63 ? 38.556 15.151 42.009 1.00 15.06 63 VAL B N 1
ATOM 1356 C CA . VAL B 1 63 ? 37.548 16.022 41.447 1.00 13.84 63 VAL B CA 1
ATOM 1357 C C . VAL B 1 63 ? 36.289 15.937 42.317 1.00 13.71 63 VAL B C 1
ATOM 1358 O O . VAL B 1 63 ? 35.651 16.953 42.573 1.00 12.14 63 VAL B O 1
ATOM 1362 N N . LEU B 1 64 ? 35.946 14.733 42.784 1.00 14.02 64 LEU B N 1
ATOM 1363 C CA . LEU B 1 64 ? 34.780 14.556 43.645 1.00 15.80 64 LEU B CA 1
ATOM 1364 C C . LEU B 1 64 ? 34.930 15.380 44.931 1.00 17.20 64 LEU B C 1
ATOM 1365 O O . LEU B 1 64 ? 33.980 16.035 45.370 1.00 16.64 64 LEU B O 1
ATOM 1370 N N . GLU B 1 65 ? 36.125 15.352 45.520 1.00 19.94 65 GLU B N 1
ATOM 1371 C CA . GLU B 1 65 ? 36.386 16.108 46.746 1.00 21.67 65 GLU B CA 1
ATOM 1372 C C . GLU B 1 65 ? 36.200 17.601 46.489 1.00 21.38 65 GLU B C 1
ATOM 1373 O O . GLU B 1 65 ? 35.543 18.293 47.272 1.00 22.07 65 GLU B O 1
ATOM 1379 N N . ALA B 1 66 ? 36.756 18.098 45.387 1.00 18.57 66 ALA B N 1
ATOM 1380 C CA . ALA B 1 66 ? 36.606 19.518 45.043 1.00 17.09 66 ALA B CA 1
ATOM 1381 C C . ALA B 1 66 ? 35.143 19.870 44.747 1.00 17.46 66 ALA B C 1
ATOM 1382 O O . ALA B 1 66 ? 34.758 21.040 44.813 1.00 17.47 66 ALA B O 1
ATOM 1384 N N . SER B 1 67 ? 34.338 18.855 44.424 1.00 16.26 67 SER B N 1
ATOM 1385 C CA . SER B 1 67 ? 32.923 19.021 44.107 1.00 17.44 67 SER B CA 1
ATOM 1386 C C . SER B 1 67 ? 31.996 18.847 45.324 1.00 18.16 67 SER B C 1
ATOM 1387 O O . SER B 1 67 ? 30.769 18.918 45.181 1.00 19.71 67 SER B O 1
ATOM 1390 N N . ASN B 1 68 ? 32.574 18.620 46.504 1.00 18.13 68 ASN B N 1
ATOM 1391 C CA . ASN B 1 68 ? 31.811 18.390 47.731 1.00 19.43 68 ASN B CA 1
ATOM 1392 C C . ASN B 1 68 ? 31.062 17.064 47.615 1.00 18.24 68 ASN B C 1
ATOM 1393 O O . ASN B 1 68 ? 29.880 16.972 47.953 1.00 19.53 68 ASN B O 1
ATOM 1398 N N . SER B 1 69 ? 31.759 16.046 47.125 1.00 19.84 69 SER B N 1
ATOM 1399 C CA . SER B 1 69 ? 31.174 14.722 46.965 1.00 18.69 69 SER B CA 1
ATOM 1400 C C . SER B 1 69 ? 32.232 13.722 47.364 1.00 19.71 69 SER B C 1
ATOM 1401 O O . SER B 1 69 ? 33.277 14.097 47.924 1.00 19.80 69 SER B O 1
ATOM 1404 N N . SER B 1 70 ? 31.972 12.453 47.075 1.00 18.45 70 SER B N 1
ATOM 1405 C CA . SER B 1 70 ? 32.900 11.382 47.420 1.00 17.81 70 SER B CA 1
ATOM 1406 C C . SER B 1 70 ? 32.609 10.184 46.542 1.00 17.45 70 SER B C 1
ATOM 1407 O O . SER B 1 70 ? 31.588 10.158 45.843 1.00 16.26 70 SER B O 1
ATOM 1410 N N . LEU B 1 71 ? 33.504 9.196 46.574 1.00 16.81 71 LEU B N 1
ATOM 1411 C CA . LEU B 1 71 ? 33.322 7.978 45.781 1.00 17.18 71 LEU B CA 1
ATOM 1412 C C . LEU B 1 71 ? 32.038 7.265 46.180 1.00 18.52 71 LEU B C 1
ATOM 1413 O O . LEU B 1 71 ? 31.342 6.689 45.333 1.00 15.82 71 LEU B O 1
ATOM 1418 N N . ASP B 1 72 ? 31.717 7.310 47.471 1.00 18.63 72 ASP B N 1
ATOM 1419 C CA . ASP B 1 72 ? 30.507 6.679 47.991 1.00 18.81 72 ASP B CA 1
ATOM 1420 C C . ASP B 1 72 ? 29.247 7.366 47.486 1.00 17.81 72 ASP B C 1
ATOM 1421 O O . ASP B 1 72 ? 28.156 6.825 47.609 1.00 18.85 72 ASP B O 1
ATOM 1426 N N . ARG B 1 73 ? 29.380 8.567 46.939 1.00 16.26 73 ARG B N 1
ATOM 1427 C CA . ARG B 1 73 ? 28.216 9.258 46.413 1.00 16.14 73 ARG B CA 1
ATOM 1428 C C . ARG B 1 73 ? 28.161 9.251 44.868 1.00 14.86 73 ARG B C 1
ATOM 1429 O O . ARG B 1 73 ? 27.442 10.044 44.253 1.00 13.80 73 ARG B O 1
ATOM 1437 N N . VAL B 1 74 ? 28.927 8.359 44.249 1.00 13.95 74 VAL B N 1
ATOM 1438 C CA . VAL B 1 74 ? 28.922 8.254 42.789 1.00 13.29 74 VAL B CA 1
ATOM 1439 C C . VAL B 1 74 ? 27.671 7.470 42.378 1.00 14.13 74 VAL B C 1
ATOM 1440 O O . VAL B 1 74 ? 27.345 6.418 42.957 1.00 15.46 74 VAL B O 1
ATOM 1444 N N . VAL B 1 75 ? 26.952 8.003 41.394 1.00 12.37 75 VAL B N 1
ATOM 1445 C CA . VAL B 1 75 ? 25.702 7.392 40.925 1.00 13.26 75 VAL B CA 1
ATOM 1446 C C . VAL B 1 75 ? 25.900 6.489 39.714 1.00 13.36 75 VAL B C 1
ATOM 1447 O O . VAL B 1 75 ? 25.370 5.366 39.655 1.00 12.22 75 VAL B O 1
ATOM 1451 N N . LYS B 1 76 ? 26.674 6.985 38.752 1.00 13.80 76 LYS B N 1
ATOM 1452 C CA . LYS B 1 76 ? 26.907 6.276 37.500 1.00 13.00 76 LYS B CA 1
ATOM 1453 C C . LYS B 1 76 ? 28.298 6.541 36.950 1.00 12.34 76 LYS B C 1
ATOM 1454 O O . LYS B 1 76 ? 28.791 7.669 36.989 1.00 13.46 76 LYS B O 1
ATOM 1460 N N . VAL B 1 77 ? 28.918 5.491 36.430 1.00 11.47 77 VAL B N 1
ATOM 1461 C CA . VAL B 1 77 ? 30.251 5.567 35.849 1.00 11.27 77 VAL B CA 1
ATOM 1462 C C . VAL B 1 77 ? 30.255 4.969 34.445 1.00 12.06 77 VAL B C 1
ATOM 1463 O O . VAL B 1 77 ? 29.603 3.947 34.175 1.00 13.58 77 VAL B O 1
ATOM 1467 N N . ASN B 1 78 ? 30.984 5.614 33.550 1.00 10.18 78 ASN B N 1
ATOM 1468 C CA . ASN B 1 78 ? 31.149 5.115 32.209 1.00 12.18 78 ASN B CA 1
ATOM 1469 C C . ASN B 1 78 ? 32.637 4.953 31.961 1.00 11.97 78 ASN B C 1
ATOM 1470 O O . ASN B 1 78 ? 33.422 5.882 32.157 1.00 10.97 78 ASN B O 1
ATOM 1475 N N . ILE B 1 79 ? 33.010 3.753 31.549 1.00 10.13 79 ILE B N 1
ATOM 1476 C CA . ILE B 1 79 ? 34.388 3.409 31.261 1.00 11.81 79 ILE B CA 1
ATOM 1477 C C . ILE B 1 79 ? 34.571 3.178 29.772 1.00 12.01 79 ILE B C 1
ATOM 1478 O O . ILE B 1 79 ? 33.770 2.477 29.141 1.00 14.39 79 ILE B O 1
ATOM 1483 N N . PHE B 1 80 ? 35.628 3.752 29.216 1.00 11.47 80 PHE B N 1
ATOM 1484 C CA . PHE B 1 80 ? 35.963 3.555 27.802 1.00 12.55 80 PHE B CA 1
ATOM 1485 C C . PHE B 1 80 ? 37.384 2.986 27.792 1.00 13.32 80 PHE B C 1
ATOM 1486 O O . PHE B 1 80 ? 38.302 3.630 28.278 1.00 13.48 80 PHE B O 1
ATOM 1494 N N . LEU B 1 81 ? 37.549 1.776 27.255 1.00 13.29 81 LEU B N 1
ATOM 1495 C CA . LEU B 1 81 ? 38.848 1.104 27.189 1.00 14.52 81 LEU B CA 1
ATOM 1496 C C . LEU B 1 81 ? 39.400 1.122 25.768 1.00 15.62 81 LEU B C 1
ATOM 1497 O O . LEU B 1 81 ? 38.645 1.010 24.801 1.00 16.92 81 LEU B O 1
ATOM 1502 N N . ALA B 1 82 ? 40.720 1.224 25.631 1.00 15.34 82 ALA B N 1
ATOM 1503 C CA . ALA B 1 82 ? 41.308 1.233 24.301 1.00 16.62 82 ALA B CA 1
ATOM 1504 C C . ALA B 1 82 ? 41.422 -0.199 23.801 1.00 17.19 82 ALA B C 1
ATOM 1505 O O . ALA B 1 82 ? 41.580 -0.431 22.607 1.00 17.59 82 ALA B O 1
ATOM 1507 N N . ASP B 1 83 ? 41.316 -1.157 24.719 1.00 17.56 83 ASP B N 1
ATOM 1508 C CA . ASP B 1 83 ? 41.440 -2.578 24.379 1.00 17.95 83 ASP B CA 1
ATOM 1509 C C . ASP B 1 83 ? 40.575 -3.376 25.350 1.00 17.47 83 ASP B C 1
ATOM 1510 O O . ASP B 1 83 ? 40.795 -3.341 26.566 1.00 17.06 83 ASP B O 1
ATOM 1515 N N . ILE B 1 84 ? 39.582 -4.074 24.812 1.00 16.64 84 ILE B N 1
ATOM 1516 C CA . ILE B 1 84 ? 38.669 -4.856 25.637 1.00 17.91 84 ILE B CA 1
ATOM 1517 C C . ILE B 1 84 ? 39.385 -5.900 26.499 1.00 19.03 84 ILE B C 1
ATOM 1518 O O . ILE B 1 84 ? 38.875 -6.293 27.556 1.00 17.68 84 ILE B O 1
ATOM 1523 N N . ASN B 1 85 ? 40.580 -6.317 26.086 1.00 19.96 85 ASN B N 1
ATOM 1524 C CA . ASN B 1 85 ? 41.337 -7.292 26.880 1.00 22.06 85 ASN B CA 1
ATOM 1525 C C . ASN B 1 85 ? 41.854 -6.735 28.200 1.00 21.72 85 ASN B C 1
ATOM 1526 O O . ASN B 1 85 ? 42.345 -7.493 29.045 1.00 21.97 85 ASN B O 1
ATOM 1531 N N . HIS B 1 86 ? 41.741 -5.423 28.395 1.00 20.91 86 HIS B N 1
ATOM 1532 C CA . HIS B 1 86 ? 42.192 -4.822 29.651 1.00 20.78 86 HIS B CA 1
ATOM 1533 C C . HIS B 1 86 ? 41.071 -4.799 30.692 1.00 18.68 86 HIS B C 1
ATOM 1534 O O . HIS B 1 86 ? 41.266 -4.299 31.797 1.00 17.19 86 HIS B O 1
ATOM 1541 N N . PHE B 1 87 ? 39.914 -5.340 30.323 1.00 17.20 87 PHE B N 1
ATOM 1542 C CA . PHE B 1 87 ? 38.707 -5.391 31.156 1.00 17.91 87 PHE B CA 1
ATOM 1543 C C . PHE B 1 87 ? 38.952 -5.890 32.588 1.00 18.77 87 PHE B C 1
ATOM 1544 O O . PHE B 1 87 ? 38.698 -5.168 33.558 1.00 17.79 87 PHE B O 1
ATOM 1552 N N . ALA B 1 88 ? 39.474 -7.106 32.723 1.00 17.89 88 ALA B N 1
ATOM 1553 C CA . ALA B 1 88 ? 39.720 -7.670 34.045 1.00 18.80 88 ALA B CA 1
ATOM 1554 C C . ALA B 1 88 ? 40.697 -6.876 34.904 1.00 18.49 88 ALA B C 1
ATOM 1555 O O . ALA B 1 88 ? 40.449 -6.670 36.093 1.00 18.63 88 ALA B O 1
ATOM 1557 N N . GLU B 1 89 ? 41.812 -6.438 34.319 1.00 17.86 89 GLU B N 1
ATOM 1558 C CA . GLU B 1 89 ? 42.792 -5.660 35.078 1.00 17.31 89 GLU B CA 1
ATOM 1559 C C . GLU B 1 89 ? 42.172 -4.346 35.549 1.00 16.02 89 GLU B C 1
ATOM 1560 O O . GLU B 1 89 ? 42.434 -3.887 36.663 1.00 15.99 89 GLU B O 1
ATOM 1566 N N . PHE B 1 90 ? 41.367 -3.715 34.696 1.00 15.36 90 PHE B N 1
ATOM 1567 C CA . PHE B 1 90 ? 40.726 -2.480 35.128 1.00 15.28 90 PHE B CA 1
ATOM 1568 C C . PHE B 1 90 ? 39.734 -2.770 36.252 1.00 14.92 90 PHE B C 1
ATOM 1569 O O . PHE B 1 90 ? 39.715 -2.064 37.255 1.00 14.12 90 PHE B O 1
ATOM 1577 N N . ASN B 1 91 ? 38.897 -3.790 36.042 1.00 14.94 91 ASN B N 1
ATOM 1578 C CA . ASN B 1 91 ? 37.866 -4.186 37.002 1.00 15.23 91 ASN B CA 1
ATOM 1579 C C . ASN B 1 91 ? 38.449 -4.415 38.382 1.00 15.17 91 ASN B C 1
ATOM 1580 O O . ASN B 1 91 ? 37.798 -4.093 39.377 1.00 15.93 91 ASN B O 1
ATOM 1585 N N . SER B 1 92 ? 39.667 -4.952 38.456 1.00 15.62 92 SER B N 1
ATOM 1586 C CA . SER B 1 92 ? 40.270 -5.197 39.767 1.00 15.86 92 SER B CA 1
ATOM 1587 C C . SER B 1 92 ? 40.536 -3.914 40.549 1.00 15.41 92 SER B C 1
ATOM 1588 O O . SER B 1 92 ? 40.192 -3.827 41.732 1.00 17.36 92 SER B O 1
ATOM 1591 N N . VAL B 1 93 ? 41.129 -2.909 39.909 1.00 15.24 93 VAL B N 1
ATOM 1592 C CA . VAL B 1 93 ? 41.371 -1.650 40.603 1.00 15.38 93 VAL B CA 1
ATOM 1593 C C . VAL B 1 93 ? 40.017 -0.987 40.895 1.00 14.99 93 VAL B C 1
ATOM 1594 O O . VAL B 1 93 ? 39.806 -0.410 41.959 1.00 14.75 93 VAL B O 1
ATOM 1598 N N . TYR B 1 94 ? 39.096 -1.068 39.938 1.00 12.39 94 TYR B N 1
ATOM 1599 C CA . TYR B 1 94 ? 37.791 -0.477 40.123 1.00 14.08 94 TYR B CA 1
ATOM 1600 C C . TYR B 1 94 ? 37.081 -1.039 41.374 1.00 15.72 94 TYR B C 1
ATOM 1601 O O . TYR B 1 94 ? 36.557 -0.287 42.189 1.00 15.77 94 TYR B O 1
ATOM 1610 N N . ALA B 1 95 ? 37.078 -2.360 41.519 1.00 15.78 95 ALA B N 1
ATOM 1611 C CA . ALA B 1 95 ? 36.430 -3.010 42.661 1.00 17.82 95 ALA B CA 1
ATOM 1612 C C . ALA B 1 95 ? 37.051 -2.636 43.998 1.00 16.72 95 ALA B C 1
ATOM 1613 O O . ALA B 1 95 ? 36.413 -2.767 45.041 1.00 19.63 95 ALA B O 1
ATOM 1615 N N . LYS B 1 96 ? 38.301 -2.188 43.976 1.00 18.86 96 LYS B N 1
ATOM 1616 C CA . LYS B 1 96 ? 38.970 -1.746 45.192 1.00 18.87 96 LYS B CA 1
ATOM 1617 C C . LYS B 1 96 ? 38.309 -0.468 45.732 1.00 20.98 96 LYS B C 1
ATOM 1618 O O . LYS B 1 96 ? 38.157 -0.303 46.940 1.00 22.28 96 LYS B O 1
ATOM 1624 N N . TYR B 1 97 ? 37.900 0.438 44.844 1.00 19.12 97 TYR B N 1
ATOM 1625 C CA . TYR B 1 97 ? 37.262 1.679 45.279 1.00 18.17 97 TYR B CA 1
ATOM 1626 C C . TYR B 1 97 ? 35.741 1.640 45.380 1.00 18.61 97 TYR B C 1
ATOM 1627 O O . TYR B 1 97 ? 35.150 2.427 46.125 1.00 18.08 97 TYR B O 1
ATOM 1636 N N . PHE B 1 98 ? 35.117 0.746 44.616 1.00 17.29 98 PHE B N 1
ATOM 1637 C CA . PHE B 1 98 ? 33.669 0.582 44.631 1.00 17.81 98 PHE B CA 1
ATOM 1638 C C . PHE B 1 98 ? 33.381 -0.837 45.101 1.00 20.24 98 PHE B C 1
ATOM 1639 O O . PHE B 1 98 ? 33.202 -1.755 44.302 1.00 21.45 98 PHE B O 1
ATOM 1647 N N . ASN B 1 99 ? 33.393 -1.011 46.417 1.00 21.70 99 ASN B N 1
ATOM 1648 C CA . ASN B 1 99 ? 33.139 -2.307 47.031 1.00 25.01 99 ASN B CA 1
ATOM 1649 C C . ASN B 1 99 ? 31.760 -2.306 47.685 1.00 23.89 99 ASN B C 1
ATOM 1650 O O . ASN B 1 99 ? 30.808 -2.894 47.157 1.00 27.24 99 ASN B O 1
ATOM 1655 N N . THR B 1 100 ? 31.641 -1.622 48.813 1.00 23.91 100 THR B N 1
ATOM 1656 C CA . THR B 1 100 ? 30.369 -1.562 49.526 1.00 24.87 100 THR B CA 1
ATOM 1657 C C . THR B 1 100 ? 29.377 -0.709 48.743 1.00 24.54 100 THR B C 1
ATOM 1658 O O . THR B 1 100 ? 28.164 -0.959 48.780 1.00 24.41 100 THR B O 1
ATOM 1662 N N . HIS B 1 101 ? 29.901 0.292 48.039 1.00 20.97 101 HIS B N 1
ATOM 1663 C CA . HIS B 1 101 ? 29.071 1.169 47.228 1.00 20.48 101 HIS B CA 1
ATOM 1664 C C . HIS B 1 101 ? 29.331 0.832 45.780 1.00 18.33 101 HIS B C 1
ATOM 1665 O O . HIS B 1 101 ? 30.464 0.955 45.308 1.00 17.09 101 HIS B O 1
ATOM 1672 N N . LYS B 1 102 ? 28.280 0.422 45.074 1.00 17.52 102 LYS B N 1
ATOM 1673 C CA . LYS B 1 102 ? 28.416 0.034 43.681 1.00 16.52 102 LYS B CA 1
ATOM 1674 C C . LYS B 1 102 ? 27.538 0.839 42.726 1.00 14.99 102 LYS B C 1
ATOM 1675 O O . LYS B 1 102 ? 26.354 0.525 42.513 1.00 13.68 102 LYS B O 1
ATOM 1681 N N . PRO B 1 103 ? 28.120 1.886 42.133 1.00 13.43 103 PRO B N 1
ATOM 1682 C CA . PRO B 1 103 ? 27.411 2.747 41.187 1.00 13.83 103 PRO B CA 1
ATOM 1683 C C . PRO B 1 103 ? 26.900 1.966 39.980 1.00 12.72 103 PRO B C 1
ATOM 1684 O O . PRO B 1 103 ? 27.322 0.833 39.719 1.00 12.37 103 PRO B O 1
ATOM 1688 N N . ALA B 1 104 ? 25.972 2.554 39.230 1.00 11.95 104 ALA B N 1
ATOM 1689 C CA . ALA B 1 104 ? 25.555 1.889 37.989 1.00 11.28 104 ALA B CA 1
ATOM 1690 C C . ALA B 1 104 ? 26.800 2.047 37.102 1.00 12.07 104 ALA B C 1
ATOM 1691 O O . ALA B 1 104 ? 27.620 2.933 37.339 1.00 11.84 104 ALA B O 1
ATOM 1693 N N . ARG B 1 105 ? 26.952 1.225 36.072 1.00 10.44 105 ARG B N 1
ATOM 1694 C CA . ARG B 1 105 ? 28.134 1.345 35.210 1.00 11.05 105 ARG B CA 1
ATOM 1695 C C . ARG B 1 105 ? 27.950 0.809 33.799 1.00 12.32 105 ARG B C 1
ATOM 1696 O O . ARG B 1 105 ? 27.130 -0.069 33.559 1.00 13.97 105 ARG B O 1
ATOM 1704 N N . SER B 1 106 ? 28.732 1.354 32.866 1.00 12.89 106 SER B N 1
ATOM 1705 C CA . SER B 1 106 ? 28.785 0.866 31.489 1.00 13.91 106 SER B CA 1
ATOM 1706 C C . SER B 1 106 ? 30.275 0.846 31.139 1.00 14.10 106 SER B C 1
ATOM 1707 O O . SER B 1 106 ? 31.070 1.628 31.686 1.00 11.22 106 SER B O 1
ATOM 1710 N N . CYS B 1 107 ? 30.664 -0.052 30.246 1.00 14.63 107 CYS B N 1
ATOM 1711 C CA . CYS B 1 107 ? 32.046 -0.177 29.830 1.00 14.40 107 CYS B CA 1
ATOM 1712 C C . CYS B 1 107 ? 32.065 -0.688 28.409 1.00 15.47 107 CYS B C 1
ATOM 1713 O O . CYS B 1 107 ? 31.373 -1.661 28.071 1.00 17.77 107 CYS B O 1
ATOM 1716 N N . VAL B 1 108 ? 32.842 -0.023 27.565 1.00 15.19 108 VAL B N 1
ATOM 1717 C CA . VAL B 1 108 ? 32.971 -0.387 26.160 1.00 13.31 108 VAL B CA 1
ATOM 1718 C C . VAL B 1 108 ? 34.397 -0.162 25.716 1.00 13.70 108 VAL B C 1
ATOM 1719 O O . VAL B 1 108 ? 35.136 0.615 26.335 1.00 14.29 108 VAL B O 1
ATOM 1723 N N . ALA B 1 109 ? 34.804 -0.844 24.650 1.00 15.20 109 ALA B N 1
ATOM 1724 C CA . ALA B 1 109 ? 36.146 -0.663 24.116 1.00 16.17 109 ALA B CA 1
ATOM 1725 C C . ALA B 1 109 ? 35.968 0.210 22.895 1.00 17.54 109 ALA B C 1
ATOM 1726 O O . ALA B 1 109 ? 35.153 -0.091 22.017 1.00 18.28 109 ALA B O 1
ATOM 1728 N N . VAL B 1 110 ? 36.692 1.313 22.858 1.00 17.67 110 VAL B N 1
ATOM 1729 C CA . VAL B 1 110 ? 36.602 2.227 21.735 1.00 17.39 110 VAL B CA 1
ATOM 1730 C C . VAL B 1 110 ? 37.821 2.082 20.837 1.00 17.00 110 VAL B C 1
ATOM 1731 O O . VAL B 1 110 ? 38.743 1.314 21.119 1.00 18.20 110 VAL B O 1
ATOM 1735 N N . ALA B 1 111 ? 37.835 2.855 19.762 1.00 18.31 111 ALA B N 1
ATOM 1736 C CA . ALA B 1 111 ? 38.922 2.812 18.795 1.00 18.18 111 ALA B CA 1
ATOM 1737 C C . ALA B 1 111 ? 40.198 3.465 19.309 1.00 18.81 111 ALA B C 1
ATOM 1738 O O . ALA B 1 111 ? 41.289 2.924 19.164 1.00 18.68 111 ALA B O 1
ATOM 1740 N N . ALA B 1 112 ? 40.054 4.638 19.906 1.00 17.15 112 ALA B N 1
ATOM 1741 C CA . ALA B 1 112 ? 41.211 5.363 20.395 1.00 14.59 112 ALA B CA 1
ATOM 1742 C C . ALA B 1 112 ? 40.760 6.420 21.378 1.00 12.75 112 ALA B C 1
ATOM 1743 O O . ALA B 1 112 ? 39.591 6.815 21.397 1.00 12.82 112 ALA B O 1
ATOM 1745 N N . LEU B 1 113 ? 41.698 6.866 22.207 1.00 13.59 113 LEU B N 1
ATOM 1746 C CA . LEU B 1 113 ? 41.422 7.875 23.213 1.00 12.24 113 LEU B CA 1
ATOM 1747 C C . LEU B 1 113 ? 42.445 8.997 23.098 1.00 15.15 113 LEU B C 1
ATOM 1748 O O . LEU B 1 113 ? 43.494 8.831 22.463 1.00 16.62 113 LEU B O 1
ATOM 1753 N N . PRO B 1 114 ? 42.147 10.160 23.698 1.00 15.37 114 PRO B N 1
ATOM 1754 C CA . PRO B 1 114 ? 43.100 11.271 23.623 1.00 16.97 114 PRO B CA 1
ATOM 1755 C C . PRO B 1 114 ? 44.488 10.835 24.111 1.00 18.30 114 PRO B C 1
ATOM 1756 O O . PRO B 1 114 ? 44.608 10.027 25.037 1.00 17.05 114 PRO B O 1
ATOM 1760 N N . LEU B 1 115 ? 45.527 11.379 23.483 1.00 20.18 115 LEU B N 1
ATOM 1761 C CA . LEU B 1 115 ? 46.911 11.076 23.840 1.00 21.00 115 LEU B CA 1
ATOM 1762 C C . LEU B 1 115 ? 47.277 9.598 23.756 1.00 21.22 115 LEU B C 1
ATOM 1763 O O . LEU B 1 115 ? 48.301 9.179 24.294 1.00 21.72 115 LEU B O 1
ATOM 1768 N N . GLY B 1 116 ? 46.449 8.812 23.071 1.00 18.62 116 GLY B N 1
ATOM 1769 C CA . GLY B 1 116 ? 46.714 7.389 22.931 1.00 18.64 116 GLY B CA 1
ATOM 1770 C C . GLY B 1 116 ? 46.670 6.596 24.229 1.00 19.36 116 GLY B C 1
ATOM 1771 O O . GLY B 1 116 ? 47.284 5.524 24.325 1.00 19.80 116 GLY B O 1
ATOM 1772 N N . VAL B 1 117 ? 45.938 7.087 25.227 1.00 18.67 117 VAL B N 1
ATOM 1773 C CA . VAL B 1 117 ? 45.862 6.387 26.511 1.00 16.95 117 VAL B CA 1
ATOM 1774 C C . VAL B 1 117 ? 45.023 5.110 26.481 1.00 16.93 117 VAL B C 1
ATOM 1775 O O . VAL B 1 117 ? 44.242 4.871 25.560 1.00 16.67 117 VAL B O 1
ATOM 1779 N N . ASP B 1 118 ? 45.183 4.291 27.513 1.00 17.14 118 ASP B N 1
ATOM 1780 C CA . ASP B 1 118 ? 44.497 3.016 27.590 1.00 16.89 118 ASP B CA 1
ATOM 1781 C C . ASP B 1 118 ? 43.056 3.041 28.075 1.00 15.88 118 ASP B C 1
ATOM 1782 O O . ASP B 1 118 ? 42.301 2.093 27.846 1.00 14.62 118 ASP B O 1
ATOM 1787 N N . MET B 1 119 ? 42.671 4.107 28.765 1.00 16.08 119 MET B N 1
ATOM 1788 C CA . MET B 1 119 ? 41.305 4.206 29.242 1.00 14.11 119 MET B CA 1
ATOM 1789 C C . MET B 1 119 ? 40.887 5.634 29.594 1.00 12.84 119 MET B C 1
ATOM 1790 O O . MET B 1 119 ? 41.727 6.518 29.779 1.00 13.68 119 MET B O 1
ATOM 1795 N N . GLU B 1 120 ? 39.578 5.855 29.644 1.00 10.76 120 GLU B N 1
ATOM 1796 C CA . GLU B 1 120 ? 38.997 7.143 30.032 1.00 11.18 120 GLU B CA 1
ATOM 1797 C C . GLU B 1 120 ? 37.764 6.792 30.875 1.00 11.83 120 GLU B C 1
ATOM 1798 O O . GLU B 1 120 ? 36.977 5.920 30.494 1.00 11.37 120 GLU B O 1
ATOM 1804 N N . MET B 1 121 ? 37.593 7.466 32.013 1.00 9.84 121 MET B N 1
ATOM 1805 C CA . MET B 1 121 ? 36.476 7.219 32.912 1.00 10.35 121 MET B CA 1
ATOM 1806 C C . MET B 1 121 ? 35.780 8.531 33.249 1.00 10.99 121 MET B C 1
ATOM 1807 O O . MET B 1 121 ? 36.454 9.522 33.561 1.00 13.19 121 MET B O 1
ATOM 1812 N N . GLU B 1 122 ? 34.455 8.550 33.143 1.00 11.99 122 GLU B N 1
ATOM 1813 C CA . GLU B 1 122 ? 33.662 9.716 33.506 1.00 11.42 122 GLU B CA 1
ATOM 1814 C C . GLU B 1 122 ? 32.676 9.228 34.558 1.00 12.23 122 GLU B C 1
ATOM 1815 O O . GLU B 1 122 ? 32.486 8.022 34.740 1.00 11.64 122 GLU B O 1
ATOM 1821 N N . ALA B 1 123 ? 32.053 10.158 35.262 1.00 10.46 123 ALA B N 1
ATOM 1822 C CA . ALA B 1 123 ? 31.110 9.782 36.297 1.00 11.86 123 ALA B CA 1
ATOM 1823 C C . ALA B 1 123 ? 30.107 10.890 36.606 1.00 12.76 123 ALA B C 1
ATOM 1824 O O . ALA B 1 123 ? 30.289 12.050 36.203 1.00 13.35 123 ALA B O 1
ATOM 1826 N N . ILE B 1 124 ? 29.038 10.499 37.291 1.00 11.50 124 ILE B N 1
ATOM 1827 C CA . ILE B 1 124 ? 27.975 11.390 37.743 1.00 11.83 124 ILE B CA 1
ATOM 1828 C C . ILE B 1 124 ? 27.852 11.067 39.211 1.00 13.54 124 ILE B C 1
ATOM 1829 O O . ILE B 1 124 ? 27.789 9.890 39.573 1.00 13.67 124 ILE B O 1
ATOM 1834 N N . ALA B 1 125 ? 27.818 12.092 40.063 1.00 11.35 125 ALA B N 1
ATOM 1835 C CA . ALA B 1 125 ? 27.725 11.873 41.502 1.00 13.02 125 ALA B CA 1
ATOM 1836 C C . ALA B 1 125 ? 26.767 12.855 42.145 1.00 13.50 125 ALA B C 1
ATOM 1837 O O . ALA B 1 125 ? 26.342 13.832 41.519 1.00 14.67 125 ALA B O 1
ATOM 1839 N N . ALA B 1 126 ? 26.422 12.588 43.400 1.00 14.34 126 ALA B N 1
ATOM 1840 C CA . ALA B 1 126 ? 25.519 13.466 44.131 1.00 16.29 126 ALA B CA 1
ATOM 1841 C C . ALA B 1 126 ? 26.317 14.278 45.150 1.00 18.18 126 ALA B C 1
ATOM 1842 O O . ALA B 1 126 ? 27.186 13.743 45.822 1.00 17.11 126 ALA B O 1
ATOM 1844 N N . GLU B 1 127 ? 26.021 15.568 45.247 1.00 19.15 127 GLU B N 1
ATOM 1845 C CA . GLU B 1 127 ? 26.730 16.417 46.190 1.00 24.10 127 GLU B CA 1
ATOM 1846 C C . GLU B 1 127 ? 26.414 15.968 47.622 1.00 25.39 127 GLU B C 1
ATOM 1847 O O . GLU B 1 127 ? 25.294 15.455 47.832 1.00 28.03 127 GLU B O 1
ATOM 1853 N N . THR C 1 3 ? 74.641 46.455 20.322 1.00 38.58 3 THR C N 1
ATOM 1854 C CA . THR C 1 3 ? 74.352 45.643 19.102 1.00 39.25 3 THR C CA 1
ATOM 1855 C C . THR C 1 3 ? 74.415 46.481 17.823 1.00 39.20 3 THR C C 1
ATOM 1856 O O . THR C 1 3 ? 74.555 47.703 17.874 1.00 40.52 3 THR C O 1
ATOM 1858 N N . THR C 1 4 ? 74.313 45.810 16.677 1.00 38.02 4 THR C N 1
ATOM 1859 C CA . THR C 1 4 ? 74.352 46.465 15.368 1.00 36.38 4 THR C CA 1
ATOM 1860 C C . THR C 1 4 ? 73.806 45.473 14.340 1.00 33.46 4 THR C C 1
ATOM 1861 O O . THR C 1 4 ? 74.182 44.306 14.367 1.00 32.90 4 THR C O 1
ATOM 1865 N N . LEU C 1 5 ? 72.922 45.932 13.456 1.00 30.93 5 LEU C N 1
ATOM 1866 C CA . LEU C 1 5 ? 72.332 45.075 12.428 1.00 28.89 5 LEU C CA 1
ATOM 1867 C C . LEU C 1 5 ? 72.796 45.515 11.044 1.00 28.77 5 LEU C C 1
ATOM 1868 O O . LEU C 1 5 ? 72.409 46.585 10.560 1.00 30.07 5 LEU C O 1
ATOM 1873 N N . THR C 1 6 ? 73.604 44.679 10.399 1.00 24.65 6 THR C N 1
ATOM 1874 C CA . THR C 1 6 ? 74.136 45.006 9.085 1.00 22.62 6 THR C CA 1
ATOM 1875 C C . THR C 1 6 ? 73.636 44.060 7.997 1.00 21.44 6 THR C C 1
ATOM 1876 O O . THR C 1 6 ? 73.931 42.858 8.033 1.00 21.03 6 THR C O 1
ATOM 1880 N N . PRO C 1 7 ? 72.861 44.579 7.031 1.00 19.28 7 PRO C N 1
ATOM 1881 C CA . PRO C 1 7 ? 72.362 43.719 5.951 1.00 18.62 7 PRO C CA 1
ATOM 1882 C C . PRO C 1 7 ? 73.495 43.431 4.980 1.00 18.23 7 PRO C C 1
ATOM 1883 O O . PRO C 1 7 ? 74.368 44.283 4.761 1.00 17.11 7 PRO C O 1
ATOM 1887 N N . VAL C 1 8 ? 73.486 42.239 4.398 1.00 14.91 8 VAL C N 1
ATOM 1888 C CA . VAL C 1 8 ? 74.521 41.851 3.453 1.00 15.28 8 VAL C CA 1
ATOM 1889 C C . VAL C 1 8 ? 73.985 41.647 2.051 1.00 15.65 8 VAL C C 1
ATOM 1890 O O . VAL C 1 8 ? 73.020 40.909 1.841 1.00 15.09 8 VAL C O 1
ATOM 1894 N N . ILE C 1 9 ? 74.612 42.318 1.089 1.00 17.00 9 ILE C N 1
ATOM 1895 C CA . ILE C 1 9 ? 74.253 42.181 -0.311 1.00 16.22 9 ILE C CA 1
ATOM 1896 C C . ILE C 1 9 ? 75.434 41.522 -1.004 1.00 15.89 9 ILE C C 1
ATOM 1897 O O . ILE C 1 9 ? 76.545 42.061 -1.016 1.00 16.58 9 ILE C O 1
ATOM 1902 N N . CYS C 1 10 ? 75.188 40.363 -1.595 1.00 14.53 10 CYS C N 1
ATOM 1903 C CA . CYS C 1 10 ? 76.221 39.629 -2.285 1.00 15.16 10 CYS C CA 1
ATOM 1904 C C . CYS C 1 10 ? 76.014 39.709 -3.798 1.00 14.61 10 CYS C C 1
ATOM 1905 O O . CYS C 1 10 ? 74.977 39.286 -4.325 1.00 14.12 10 CYS C O 1
ATOM 1908 N N . GLU C 1 11 ? 77.018 40.252 -4.480 1.00 16.99 11 GLU C N 1
ATOM 1909 C CA . GLU C 1 11 ? 76.984 40.405 -5.927 1.00 18.25 11 GLU C CA 1
ATOM 1910 C C . GLU C 1 11 ? 76.926 39.055 -6.640 1.00 17.36 11 GLU C C 1
ATOM 1911 O O . GLU C 1 11 ? 76.246 38.904 -7.667 1.00 21.38 11 GLU C O 1
ATOM 1917 N N . SER C 1 12 ? 77.619 38.073 -6.081 1.00 16.06 12 SER C N 1
ATOM 1918 C CA . SER C 1 12 ? 77.701 36.748 -6.668 1.00 16.11 12 SER C CA 1
ATOM 1919 C C . SER C 1 12 ? 76.754 35.725 -6.053 1.00 16.02 12 SER C C 1
ATOM 1920 O O . SER C 1 12 ? 77.125 34.580 -5.815 1.00 18.18 12 SER C O 1
ATOM 1923 N N . ALA C 1 13 ? 75.538 36.156 -5.767 1.00 15.85 13 ALA C N 1
ATOM 1924 C CA . ALA C 1 13 ? 74.509 35.266 -5.233 1.00 15.16 13 ALA C CA 1
ATOM 1925 C C . ALA C 1 13 ? 73.249 35.607 -6.034 1.00 14.01 13 ALA C C 1
ATOM 1926 O O . ALA C 1 13 ? 73.132 36.728 -6.563 1.00 14.21 13 ALA C O 1
ATOM 1928 N N . PRO C 1 14 ? 72.310 34.647 -6.169 1.00 14.17 14 PRO C N 1
ATOM 1929 C CA . PRO C 1 14 ? 71.061 34.864 -6.910 1.00 15.49 14 PRO C CA 1
ATOM 1930 C C . PRO C 1 14 ? 70.312 36.063 -6.317 1.00 17.36 14 PRO C C 1
ATOM 1931 O O . PRO C 1 14 ? 70.411 36.339 -5.112 1.00 14.64 14 PRO C O 1
ATOM 1935 N N . ALA C 1 15 ? 69.566 36.786 -7.156 1.00 15.56 15 ALA C N 1
ATOM 1936 C CA . ALA C 1 15 ? 68.786 37.916 -6.665 1.00 18.18 15 ALA C CA 1
ATOM 1937 C C . ALA C 1 15 ? 67.770 37.333 -5.682 1.00 18.49 15 ALA C C 1
ATOM 1938 O O . ALA C 1 15 ? 67.248 36.244 -5.907 1.00 19.11 15 ALA C O 1
ATOM 1940 N N . ALA C 1 16 ? 67.497 38.030 -4.585 1.00 21.15 16 ALA C N 1
ATOM 1941 C CA . ALA C 1 16 ? 66.533 37.511 -3.616 1.00 24.47 16 ALA C CA 1
ATOM 1942 C C . ALA C 1 16 ? 65.184 37.156 -4.274 1.00 26.73 16 ALA C C 1
ATOM 1943 O O . ALA C 1 16 ? 64.622 37.946 -5.037 1.00 27.91 16 ALA C O 1
ATOM 1945 N N . ALA C 1 17 ? 64.680 35.959 -3.980 1.00 28.26 17 ALA C N 1
ATOM 1946 C CA . ALA C 1 17 ? 63.408 35.485 -4.528 1.00 29.37 17 ALA C CA 1
ATOM 1947 C C . ALA C 1 17 ? 62.224 36.268 -3.967 1.00 29.68 17 ALA C C 1
ATOM 1948 O O . ALA C 1 17 ? 61.123 36.229 -4.528 1.00 30.88 17 ALA C O 1
ATOM 1950 N N . ALA C 1 18 ? 62.458 36.967 -2.857 1.00 29.05 18 ALA C N 1
ATOM 1951 C CA . ALA C 1 18 ? 61.442 37.785 -2.201 1.00 29.74 18 ALA C CA 1
ATOM 1952 C C . ALA C 1 18 ? 62.134 38.935 -1.453 1.00 29.73 18 ALA C C 1
ATOM 1953 O O . ALA C 1 18 ? 63.340 39.142 -1.615 1.00 27.31 18 ALA C O 1
ATOM 1955 N N . SER C 1 19 ? 61.383 39.670 -0.633 1.00 29.09 19 SER C N 1
ATOM 1956 C CA . SER C 1 19 ? 61.932 40.817 0.092 1.00 28.04 19 SER C CA 1
ATOM 1957 C C . SER C 1 19 ? 62.790 40.480 1.315 1.00 26.91 19 SER C C 1
ATOM 1958 O O . SER C 1 19 ? 62.386 40.698 2.465 1.00 26.36 19 SER C O 1
ATOM 1961 N N . TYR C 1 20 ? 63.984 39.964 1.055 1.00 25.38 20 TYR C N 1
ATOM 1962 C CA . TYR C 1 20 ? 64.910 39.602 2.121 1.00 22.11 20 TYR C CA 1
ATOM 1963 C C . TYR C 1 20 ? 66.325 39.902 1.658 1.00 21.02 20 TYR C C 1
ATOM 1964 O O . TYR C 1 20 ? 66.565 40.048 0.455 1.00 22.51 20 TYR C O 1
ATOM 1973 N N . SER C 1 21 ? 67.242 40.021 2.618 1.00 18.15 21 SER C N 1
ATOM 1974 C CA . SER C 1 21 ? 68.645 40.281 2.337 1.00 15.50 21 SER C CA 1
ATOM 1975 C C . SER C 1 21 ? 69.326 38.934 2.242 1.00 14.35 21 SER C C 1
ATOM 1976 O O . SER C 1 21 ? 68.873 37.964 2.852 1.00 14.88 21 SER C O 1
ATOM 1979 N N . HIS C 1 22 ? 70.413 38.867 1.490 1.00 12.42 22 HIS C N 1
ATOM 1980 C CA . HIS C 1 22 ? 71.155 37.615 1.364 1.00 12.19 22 HIS C CA 1
ATOM 1981 C C . HIS C 1 22 ? 71.550 37.092 2.747 1.00 13.49 22 HIS C C 1
ATOM 1982 O O . HIS C 1 22 ? 71.552 35.884 2.983 1.00 13.06 22 HIS C O 1
ATOM 1989 N N . ALA C 1 23 ? 71.898 38.011 3.653 1.00 13.28 23 ALA C N 1
ATOM 1990 C CA . ALA C 1 23 ? 72.274 37.668 5.020 1.00 13.00 23 ALA C CA 1
ATOM 1991 C C . ALA C 1 23 ? 72.136 38.928 5.874 1.00 15.23 23 ALA C C 1
ATOM 1992 O O . ALA C 1 23 ? 72.036 40.041 5.352 1.00 14.19 23 ALA C O 1
ATOM 1994 N N . MET C 1 24 ? 72.103 38.737 7.186 1.00 15.44 24 MET C N 1
ATOM 1995 C CA . MET C 1 24 ? 72.023 39.845 8.138 1.00 14.72 24 MET C CA 1
ATOM 1996 C C . MET C 1 24 ? 72.974 39.531 9.269 1.00 16.80 24 MET C C 1
ATOM 1997 O O . MET C 1 24 ? 72.933 38.435 9.847 1.00 15.70 24 MET C O 1
ATOM 2002 N N . LYS C 1 25 ? 73.828 40.489 9.598 1.00 16.22 25 LYS C N 1
ATOM 2003 C CA . LYS C 1 25 ? 74.799 40.299 10.672 1.00 18.00 25 LYS C CA 1
ATOM 2004 C C . LYS C 1 25 ? 74.349 41.017 11.935 1.00 19.21 25 LYS C C 1
ATOM 2005 O O . LYS C 1 25 ? 73.930 42.169 11.878 1.00 20.51 25 LYS C O 1
ATOM 2011 N N . VAL C 1 26 ? 74.404 40.327 13.071 1.00 19.68 26 VAL C N 1
ATOM 2012 C CA . VAL C 1 26 ? 74.037 40.937 14.348 1.00 20.70 26 VAL C CA 1
ATOM 2013 C C . VAL C 1 26 ? 75.255 40.664 15.221 1.00 22.20 26 VAL C C 1
ATOM 2014 O O . VAL C 1 26 ? 75.589 39.518 15.504 1.00 20.39 26 VAL C O 1
ATOM 2018 N N . ASN C 1 27 ? 75.951 41.727 15.609 1.00 23.59 27 ASN C N 1
ATOM 2019 C CA . ASN C 1 27 ? 77.168 41.573 16.389 1.00 27.16 27 ASN C CA 1
ATOM 2020 C C . ASN C 1 27 ? 78.128 40.638 15.626 1.00 26.96 27 ASN C C 1
ATOM 2021 O O . ASN C 1 27 ? 78.434 40.894 14.459 1.00 28.65 27 ASN C O 1
ATOM 2026 N N . ASN C 1 28 ? 78.573 39.556 16.257 1.00 25.73 28 ASN C N 1
ATOM 2027 C CA . ASN C 1 28 ? 79.511 38.630 15.628 1.00 24.90 28 ASN C CA 1
ATOM 2028 C C . ASN C 1 28 ? 78.845 37.497 14.839 1.00 22.51 28 ASN C C 1
ATOM 2029 O O . ASN C 1 28 ? 79.531 36.653 14.262 1.00 21.40 28 ASN C O 1
ATOM 2034 N N . LEU C 1 29 ? 77.523 37.469 14.816 1.00 20.55 29 LEU C N 1
ATOM 2035 C CA . LEU C 1 29 ? 76.821 36.394 14.118 1.00 19.05 29 LEU C CA 1
ATOM 2036 C C . LEU C 1 29 ? 76.320 36.805 12.757 1.00 18.90 29 LEU C C 1
ATOM 2037 O O . LEU C 1 29 ? 76.052 37.979 12.516 1.00 17.54 29 LEU C O 1
ATOM 2042 N N . ILE C 1 30 ? 76.206 35.826 11.865 1.00 15.43 30 ILE C N 1
ATOM 2043 C CA . ILE C 1 30 ? 75.711 36.068 10.518 1.00 13.80 30 ILE C CA 1
ATOM 2044 C C . ILE C 1 30 ? 74.629 35.034 10.203 1.00 12.20 30 ILE C C 1
ATOM 2045 O O . ILE C 1 30 ? 74.892 33.819 10.213 1.00 14.17 30 ILE C O 1
ATOM 2050 N N . PHE C 1 31 ? 73.424 35.522 9.932 1.00 11.06 31 PHE C N 1
ATOM 2051 C CA . PHE C 1 31 ? 72.287 34.676 9.578 1.00 12.38 31 PHE C CA 1
ATOM 2052 C C . PHE C 1 31 ? 72.076 34.759 8.072 1.00 11.37 31 PHE C C 1
ATOM 2053 O O . PHE C 1 31 ? 71.734 35.815 7.523 1.00 11.53 31 PHE C O 1
ATOM 2061 N N . LEU C 1 32 ? 72.304 33.646 7.389 1.00 11.76 32 LEU C N 1
ATOM 2062 C CA . LEU C 1 32 ? 72.127 33.618 5.939 1.00 11.46 32 LEU C CA 1
ATOM 2063 C C . LEU C 1 32 ? 70.755 33.125 5.502 1.00 11.26 32 LEU C C 1
ATOM 2064 O O . LEU C 1 32 ? 70.166 32.200 6.093 1.00 12.97 32 LEU C O 1
ATOM 2069 N N . SER C 1 33 ? 70.251 33.730 4.438 1.00 10.99 33 SER C N 1
ATOM 2070 C CA . SER C 1 33 ? 68.977 33.338 3.865 1.00 11.23 33 SER C CA 1
ATOM 2071 C C . SER C 1 33 ? 69.149 31.988 3.194 1.00 10.88 33 SER C C 1
ATOM 2072 O O . SER C 1 33 ? 70.260 31.613 2.799 1.00 10.34 33 SER C O 1
ATOM 2075 N N . GLY C 1 34 ? 68.054 31.247 3.089 1.00 11.10 34 GLY C N 1
ATOM 2076 C CA . GLY C 1 34 ? 68.109 29.935 2.470 1.00 12.17 34 GLY C CA 1
ATOM 2077 C C . GLY C 1 34 ? 68.549 30.045 1.026 1.00 14.41 34 GLY C C 1
ATOM 2078 O O . GLY C 1 34 ? 68.067 30.919 0.293 1.00 14.25 34 GLY C O 1
ATOM 2079 N N . GLN C 1 35 ? 69.483 29.181 0.622 1.00 12.31 35 GLN C N 1
ATOM 2080 C CA . GLN C 1 35 ? 69.976 29.154 -0.743 1.00 13.63 35 GLN C CA 1
ATOM 2081 C C . GLN C 1 35 ? 69.480 27.907 -1.482 1.00 13.27 35 GLN C C 1
ATOM 2082 O O . GLN C 1 35 ? 69.389 26.812 -0.901 1.00 12.50 35 GLN C O 1
ATOM 2088 N N . ILE C 1 36 ? 69.146 28.083 -2.760 1.00 13.42 36 ILE C N 1
ATOM 2089 C CA . ILE C 1 36 ? 68.677 26.987 -3.601 1.00 11.52 36 ILE C CA 1
ATOM 2090 C C . ILE C 1 36 ? 69.617 26.841 -4.813 1.00 12.31 36 ILE C C 1
ATOM 2091 O O . ILE C 1 36 ? 70.445 27.714 -5.073 1.00 13.22 36 ILE C O 1
ATOM 2096 N N . PRO C 1 37 ? 69.519 25.722 -5.553 1.00 12.04 37 PRO C N 1
ATOM 2097 C CA . PRO C 1 37 ? 70.385 25.491 -6.709 1.00 12.80 37 PRO C CA 1
ATOM 2098 C C . PRO C 1 37 ? 70.059 26.312 -7.960 1.00 12.41 37 PRO C C 1
ATOM 2099 O O . PRO C 1 37 ? 69.552 25.806 -8.962 1.00 14.05 37 PRO C O 1
ATOM 2103 N N . VAL C 1 38 ? 70.379 27.595 -7.847 1.00 14.24 38 VAL C N 1
ATOM 2104 C CA . VAL C 1 38 ? 70.196 28.599 -8.883 1.00 12.45 38 VAL C CA 1
ATOM 2105 C C . VAL C 1 38 ? 71.533 29.371 -8.925 1.00 12.97 38 VAL C C 1
ATOM 2106 O O . VAL C 1 38 ? 72.147 29.651 -7.888 1.00 11.91 38 VAL C O 1
ATOM 2110 N N . THR C 1 39 ? 72.011 29.689 -10.124 1.00 12.87 39 THR C N 1
ATOM 2111 C CA . THR C 1 39 ? 73.282 30.414 -10.256 1.00 12.73 39 THR C CA 1
ATOM 2112 C C . THR C 1 39 ? 73.141 31.907 -9.879 1.00 14.32 39 THR C C 1
ATOM 2113 O O . THR C 1 39 ? 72.023 32.421 -9.707 1.00 13.92 39 THR C O 1
ATOM 2117 N N . PRO C 1 40 ? 74.273 32.616 -9.733 1.00 14.91 40 PRO C N 1
ATOM 2118 C CA . PRO C 1 40 ? 74.201 34.031 -9.380 1.00 16.07 40 PRO C CA 1
ATOM 2119 C C . PRO C 1 40 ? 73.488 34.832 -10.466 1.00 17.33 40 PRO C C 1
ATOM 2120 O O . PRO C 1 40 ? 73.001 35.924 -10.187 1.00 18.80 40 PRO C O 1
ATOM 2124 N N . ASP C 1 41 ? 73.426 34.263 -11.681 1.00 19.59 41 ASP C N 1
ATOM 2125 C CA . ASP C 1 41 ? 72.751 34.863 -12.848 1.00 21.49 41 ASP C CA 1
ATOM 2126 C C . ASP C 1 41 ? 71.282 34.459 -12.890 1.00 22.29 41 ASP C C 1
ATOM 2127 O O . ASP C 1 41 ? 70.587 34.698 -13.893 1.00 21.71 41 ASP C O 1
ATOM 2132 N N . ASN C 1 42 ? 70.834 33.771 -11.843 1.00 18.71 42 ASN C N 1
ATOM 2133 C CA . ASN C 1 42 ? 69.448 33.327 -11.714 1.00 17.75 42 ASN C CA 1
ATOM 2134 C C . ASN C 1 42 ? 69.010 32.162 -12.618 1.00 15.61 42 ASN C C 1
ATOM 2135 O O . ASN C 1 42 ? 67.817 31.937 -12.839 1.00 15.47 42 ASN C O 1
ATOM 2140 N N . LYS C 1 43 ? 69.992 31.399 -13.092 1.00 15.77 43 LYS C N 1
ATOM 2141 C CA . LYS C 1 43 ? 69.737 30.229 -13.934 1.00 14.47 43 LYS C CA 1
ATOM 2142 C C . LYS C 1 43 ? 69.486 28.975 -13.088 1.00 14.85 43 LYS C C 1
ATOM 2143 O O . LYS C 1 43 ? 70.228 28.689 -12.142 1.00 14.86 43 LYS C O 1
ATOM 2149 N N . LEU C 1 44 ? 68.453 28.216 -13.427 1.00 14.50 44 LEU C N 1
ATOM 2150 C CA . LEU C 1 44 ? 68.162 26.980 -12.714 1.00 13.37 44 LEU C CA 1
ATOM 2151 C C . LEU C 1 44 ? 69.272 25.961 -13.002 1.00 15.60 44 LEU C C 1
ATOM 2152 O O . LEU C 1 44 ? 69.632 25.717 -14.167 1.00 16.54 44 LEU C O 1
ATOM 2157 N N . VAL C 1 45 ? 69.852 25.388 -11.951 1.00 13.11 45 VAL C N 1
ATOM 2158 C CA . VAL C 1 45 ? 70.879 24.381 -12.160 1.00 15.92 45 VAL C CA 1
ATOM 2159 C C . VAL C 1 45 ? 70.193 23.061 -12.486 1.00 16.11 45 VAL C C 1
ATOM 2160 O O . VAL C 1 45 ? 69.269 22.634 -11.799 1.00 16.83 45 VAL C O 1
ATOM 2164 N N . GLU C 1 46 ? 70.639 22.426 -13.558 1.00 20.58 46 GLU C N 1
ATOM 2165 C CA . GLU C 1 46 ? 70.089 21.146 -13.971 1.00 23.69 46 GLU C CA 1
ATOM 2166 C C . GLU C 1 46 ? 71.222 20.141 -13.884 1.00 23.90 46 GLU C C 1
ATOM 2167 O O . GLU C 1 46 ? 72.386 20.504 -14.033 1.00 27.60 46 GLU C O 1
ATOM 2173 N N . GLY C 1 47 ? 70.898 18.882 -13.632 1.00 22.95 47 GLY C N 1
ATOM 2174 C CA . GLY C 1 47 ? 71.956 17.898 -13.516 1.00 23.02 47 GLY C CA 1
ATOM 2175 C C . GLY C 1 47 ? 71.782 17.034 -12.283 1.00 20.33 47 GLY C C 1
ATOM 2176 O O . GLY C 1 47 ? 70.661 16.782 -11.845 1.00 20.21 47 GLY C O 1
ATOM 2177 N N . SER C 1 48 ? 72.902 16.600 -11.713 1.00 20.16 48 SER C N 1
ATOM 2178 C CA . SER C 1 48 ? 72.898 15.723 -10.552 1.00 19.59 48 SER C CA 1
ATOM 2179 C C . SER C 1 48 ? 72.746 16.429 -9.221 1.00 17.61 48 SER C C 1
ATOM 2180 O O . SER C 1 48 ? 72.856 17.647 -9.137 1.00 17.31 48 SER C O 1
ATOM 2183 N N . ILE C 1 49 ? 72.502 15.641 -8.179 1.00 16.34 49 ILE C N 1
ATOM 2184 C CA . ILE C 1 49 ? 72.367 16.180 -6.830 1.00 17.69 49 ILE C CA 1
ATOM 2185 C C . ILE C 1 49 ? 73.666 16.909 -6.494 1.00 17.50 49 ILE C C 1
ATOM 2186 O O . ILE C 1 49 ? 73.652 17.999 -5.928 1.00 17.90 49 ILE C O 1
ATOM 2191 N N . ALA C 1 50 ? 74.798 16.318 -6.868 1.00 17.33 50 ALA C N 1
ATOM 2192 C CA . ALA C 1 50 ? 76.084 16.934 -6.589 1.00 16.99 50 ALA C CA 1
ATOM 2193 C C . ALA C 1 50 ? 76.213 18.300 -7.296 1.00 16.32 50 ALA C C 1
ATOM 2194 O O . ALA C 1 50 ? 76.706 19.261 -6.692 1.00 16.36 50 ALA C O 1
ATOM 2196 N N . ASP C 1 51 ? 75.764 18.380 -8.549 1.00 15.49 51 ASP C N 1
ATOM 2197 C CA . ASP C 1 51 ? 75.825 19.632 -9.321 1.00 16.43 51 ASP C CA 1
ATOM 2198 C C . ASP C 1 51 ? 75.005 20.706 -8.615 1.00 15.49 51 ASP C C 1
ATOM 2199 O O . ASP C 1 51 ? 75.413 21.868 -8.534 1.00 13.74 51 ASP C O 1
ATOM 2204 N N . LYS C 1 52 ? 73.838 20.307 -8.127 1.00 13.19 52 LYS C N 1
ATOM 2205 C CA . LYS C 1 52 ? 72.950 21.239 -7.434 1.00 13.96 52 LYS C CA 1
ATOM 2206 C C . LYS C 1 52 ? 73.541 21.653 -6.088 1.00 13.68 52 LYS C C 1
ATOM 2207 O O . LYS C 1 52 ? 73.571 22.847 -5.759 1.00 13.16 52 LYS C O 1
ATOM 2213 N N . ALA C 1 53 ? 74.026 20.682 -5.315 1.00 11.43 53 ALA C N 1
ATOM 2214 C CA . ALA C 1 53 ? 74.631 20.995 -4.019 1.00 12.75 53 ALA C CA 1
ATOM 2215 C C . ALA C 1 53 ? 75.868 21.885 -4.166 1.00 14.05 53 ALA C C 1
ATOM 2216 O O . ALA C 1 53 ? 76.084 22.784 -3.348 1.00 12.42 53 ALA C O 1
ATOM 2218 N N . GLU C 1 54 ? 76.671 21.645 -5.210 1.00 13.15 54 GLU C N 1
ATOM 2219 C CA . GLU C 1 54 ? 77.859 22.450 -5.446 1.00 12.98 54 GLU C CA 1
ATOM 2220 C C . GLU C 1 54 ? 77.461 23.905 -5.653 1.00 12.98 54 GLU C C 1
ATOM 2221 O O . GLU C 1 54 ? 78.110 24.799 -5.116 1.00 13.71 54 GLU C O 1
ATOM 2227 N N . GLN C 1 55 ? 76.398 24.153 -6.426 1.00 13.03 55 GLN C N 1
ATOM 2228 C CA . GLN C 1 55 ? 75.967 25.538 -6.645 1.00 12.36 55 GLN C CA 1
ATOM 2229 C C . GLN C 1 55 ? 75.460 26.173 -5.348 1.00 11.58 55 GLN C C 1
ATOM 2230 O O . GLN C 1 55 ? 75.811 27.311 -5.029 1.00 11.93 55 GLN C O 1
ATOM 2236 N N . VAL C 1 56 ? 74.659 25.426 -4.587 1.00 13.11 56 VAL C N 1
ATOM 2237 C CA . VAL C 1 56 ? 74.139 25.932 -3.309 1.00 11.92 56 VAL C CA 1
ATOM 2238 C C . VAL C 1 56 ? 75.288 26.296 -2.358 1.00 12.18 56 VAL C C 1
ATOM 2239 O O . VAL C 1 56 ? 75.329 27.389 -1.787 1.00 12.30 56 VAL C O 1
ATOM 2243 N N . ILE C 1 57 ? 76.245 25.390 -2.173 1.00 13.96 57 ILE C N 1
ATOM 2244 C CA . ILE C 1 57 ? 77.378 25.689 -1.297 1.00 14.41 57 ILE C CA 1
ATOM 2245 C C . ILE C 1 57 ? 78.211 26.873 -1.827 1.00 12.63 57 ILE C C 1
ATOM 2246 O O . ILE C 1 57 ? 78.676 27.688 -1.045 1.00 14.85 57 ILE C O 1
ATOM 2251 N N . GLN C 1 58 ? 78.382 26.986 -3.144 1.00 14.87 58 GLN C N 1
ATOM 2252 C CA . GLN C 1 58 ? 79.123 28.124 -3.700 1.00 13.30 58 GLN C CA 1
ATOM 2253 C C . GLN C 1 58 ? 78.382 29.425 -3.400 1.00 13.51 58 GLN C C 1
ATOM 2254 O O . GLN C 1 58 ? 79.012 30.436 -3.087 1.00 12.06 58 GLN C O 1
ATOM 2260 N N . ASN C 1 59 ? 77.054 29.406 -3.508 1.00 10.80 59 ASN C N 1
ATOM 2261 C CA . ASN C 1 59 ? 76.246 30.592 -3.201 1.00 10.86 59 ASN C CA 1
ATOM 2262 C C . ASN C 1 59 ? 76.503 30.979 -1.735 1.00 10.80 59 ASN C C 1
ATOM 2263 O O . ASN C 1 59 ? 76.731 32.156 -1.418 1.00 9.60 59 ASN C O 1
ATOM 2268 N N . ILE C 1 60 ? 76.461 29.983 -0.851 1.00 10.14 60 ILE C N 1
ATOM 2269 C CA . ILE C 1 60 ? 76.710 30.186 0.574 1.00 11.31 60 ILE C CA 1
ATOM 2270 C C . ILE C 1 60 ? 78.123 30.723 0.805 1.00 11.13 60 ILE C C 1
ATOM 2271 O O . ILE C 1 60 ? 78.312 31.648 1.589 1.00 12.05 60 ILE C O 1
ATOM 2276 N N . LYS C 1 61 ? 79.106 30.175 0.093 1.00 12.42 61 LYS C N 1
ATOM 2277 C CA . LYS C 1 61 ? 80.487 30.617 0.239 1.00 15.27 61 LYS C CA 1
ATOM 2278 C C . LYS C 1 61 ? 80.598 32.085 -0.158 1.00 14.59 61 LYS C C 1
ATOM 2279 O O . LYS C 1 61 ? 81.247 32.881 0.532 1.00 13.04 61 LYS C O 1
ATOM 2285 N N . ASN C 1 62 ? 79.967 32.444 -1.275 1.00 12.16 62 ASN C N 1
ATOM 2286 C CA . ASN C 1 62 ? 79.993 33.838 -1.738 1.00 12.29 62 ASN C CA 1
ATOM 2287 C C . ASN C 1 62 ? 79.327 34.789 -0.744 1.00 11.93 62 ASN C C 1
ATOM 2288 O O . ASN C 1 62 ? 79.857 35.857 -0.463 1.00 14.43 62 ASN C O 1
ATOM 2293 N N . VAL C 1 63 ? 78.165 34.414 -0.217 1.00 11.81 63 VAL C N 1
ATOM 2294 C CA . VAL C 1 63 ? 77.488 35.258 0.756 1.00 11.38 63 VAL C CA 1
ATOM 2295 C C . VAL C 1 63 ? 78.367 35.388 2.015 1.00 11.73 63 VAL C C 1
ATOM 2296 O O . VAL C 1 63 ? 78.456 36.467 2.615 1.00 10.67 63 VAL C O 1
ATOM 2300 N N . LEU C 1 64 ? 79.027 34.298 2.407 1.00 12.60 64 LEU C N 1
ATOM 2301 C CA . LEU C 1 64 ? 79.886 34.346 3.594 1.00 12.90 64 LEU C CA 1
ATOM 2302 C C . LEU C 1 64 ? 81.037 35.340 3.395 1.00 13.64 64 LEU C C 1
ATOM 2303 O O . LEU C 1 64 ? 81.365 36.114 4.302 1.00 12.95 64 LEU C O 1
ATOM 2308 N N . GLU C 1 65 ? 81.632 35.329 2.205 1.00 14.97 65 GLU C N 1
ATOM 2309 C CA . GLU C 1 65 ? 82.728 36.240 1.877 1.00 16.17 65 GLU C CA 1
ATOM 2310 C C . GLU C 1 65 ? 82.233 37.688 2.013 1.00 14.48 65 GLU C C 1
ATOM 2311 O O . GLU C 1 65 ? 82.888 38.527 2.632 1.00 16.90 65 GLU C O 1
ATOM 2317 N N . ALA C 1 66 ? 81.062 37.977 1.455 1.00 14.17 66 ALA C N 1
ATOM 2318 C CA . ALA C 1 66 ? 80.491 39.319 1.551 1.00 13.16 66 ALA C CA 1
ATOM 2319 C C . ALA C 1 66 ? 80.177 39.704 2.996 1.00 14.82 66 ALA C C 1
ATOM 2320 O O . ALA C 1 66 ? 80.110 40.893 3.329 1.00 14.08 66 ALA C O 1
ATOM 2322 N N . SER C 1 67 ? 80.002 38.692 3.850 1.00 14.90 67 SER C N 1
ATOM 2323 C CA . SER C 1 67 ? 79.665 38.878 5.264 1.00 15.23 67 SER C CA 1
ATOM 2324 C C . SER C 1 67 ? 80.876 38.880 6.191 1.00 15.32 67 SER C C 1
ATOM 2325 O O . SER C 1 67 ? 80.704 38.961 7.409 1.00 15.42 67 SER C O 1
ATOM 2328 N N . ASN C 1 68 ? 82.081 38.807 5.614 1.00 14.74 68 ASN C N 1
ATOM 2329 C CA . ASN C 1 68 ? 83.337 38.760 6.368 1.00 15.13 68 ASN C CA 1
ATOM 2330 C C . ASN C 1 68 ? 83.394 37.470 7.178 1.00 16.23 68 ASN C C 1
ATOM 2331 O O . ASN C 1 68 ? 83.658 37.472 8.397 1.00 14.41 68 ASN C O 1
ATOM 2336 N N . SER C 1 69 ? 83.143 36.366 6.483 1.00 14.96 69 SER C N 1
ATOM 2337 C CA . SER C 1 69 ? 83.164 35.036 7.086 1.00 14.88 69 SER C CA 1
ATOM 2338 C C . SER C 1 69 ? 83.651 34.047 6.043 1.00 13.17 69 SER C C 1
ATOM 2339 O O . SER C 1 69 ? 84.128 34.449 4.975 1.00 15.60 69 SER C O 1
ATOM 2342 N N . SER C 1 70 ? 83.521 32.756 6.344 1.00 13.21 70 SER C N 1
ATOM 2343 C CA . SER C 1 70 ? 83.979 31.702 5.463 1.00 14.61 70 SER C CA 1
ATOM 2344 C C . SER C 1 70 ? 83.275 30.396 5.850 1.00 13.82 70 SER C C 1
ATOM 2345 O O . SER C 1 70 ? 82.625 30.321 6.884 1.00 14.60 70 SER C O 1
ATOM 2348 N N . LEU C 1 71 ? 83.421 29.373 5.021 1.00 16.17 71 LEU C N 1
ATOM 2349 C CA . LEU C 1 71 ? 82.807 28.082 5.300 1.00 16.39 71 LEU C CA 1
ATOM 2350 C C . LEU C 1 71 ? 83.291 27.488 6.623 1.00 17.44 71 LEU C C 1
ATOM 2351 O O . LEU C 1 71 ? 82.495 26.899 7.370 1.00 15.56 71 LEU C O 1
ATOM 2356 N N . ASP C 1 72 ? 84.579 27.631 6.939 1.00 16.32 72 ASP C N 1
ATOM 2357 C CA . ASP C 1 72 ? 85.038 27.053 8.208 1.00 18.41 72 ASP C CA 1
ATOM 2358 C C . ASP C 1 72 ? 84.603 27.827 9.454 1.00 17.38 72 ASP C C 1
ATOM 2359 O O . ASP C 1 72 ? 84.961 27.464 10.575 1.00 17.37 72 ASP C O 1
ATOM 2364 N N . ARG C 1 73 ? 83.805 28.878 9.258 1.00 16.00 73 ARG C N 1
ATOM 2365 C CA . ARG C 1 73 ? 83.274 29.667 10.370 1.00 14.93 73 ARG C CA 1
ATOM 2366 C C . ARG C 1 73 ? 81.762 29.479 10.501 1.00 13.42 73 ARG C C 1
ATOM 2367 O O . ARG C 1 73 ? 81.108 30.123 11.327 1.00 13.23 73 ARG C O 1
ATOM 2375 N N . VAL C 1 74 ? 81.223 28.574 9.686 1.00 12.86 74 VAL C N 1
ATOM 2376 C CA . VAL C 1 74 ? 79.796 28.249 9.715 1.00 12.99 74 VAL C CA 1
ATOM 2377 C C . VAL C 1 74 ? 79.534 27.459 11.007 1.00 14.00 74 VAL C C 1
ATOM 2378 O O . VAL C 1 74 ? 80.246 26.504 11.311 1.00 16.23 74 VAL C O 1
ATOM 2382 N N . VAL C 1 75 ? 78.510 27.835 11.755 1.00 14.42 75 VAL C N 1
ATOM 2383 C CA . VAL C 1 75 ? 78.257 27.151 13.024 1.00 14.80 75 VAL C CA 1
ATOM 2384 C C . VAL C 1 75 ? 77.056 26.210 13.024 1.00 14.23 75 VAL C C 1
ATOM 2385 O O . VAL C 1 75 ? 77.021 25.226 13.770 1.00 13.22 75 VAL C O 1
ATOM 2389 N N . LYS C 1 76 ? 76.077 26.514 12.184 1.00 13.35 76 LYS C N 1
ATOM 2390 C CA . LYS C 1 76 ? 74.866 25.704 12.093 1.00 11.83 76 LYS C CA 1
ATOM 2391 C C . LYS C 1 76 ? 74.329 25.725 10.675 1.00 11.62 76 LYS C C 1
ATOM 2392 O O . LYS C 1 76 ? 74.282 26.792 10.049 1.00 12.25 76 LYS C O 1
ATOM 2398 N N . VAL C 1 77 ? 73.945 24.551 10.163 1.00 9.33 77 VAL C N 1
ATOM 2399 C CA . VAL C 1 77 ? 73.376 24.433 8.821 1.00 11.21 77 VAL C CA 1
ATOM 2400 C C . VAL C 1 77 ? 72.042 23.670 8.878 1.00 11.44 77 VAL C C 1
ATOM 2401 O O . VAL C 1 77 ? 71.920 22.682 9.599 1.00 12.13 77 VAL C O 1
ATOM 2405 N N . ASN C 1 78 ? 71.026 24.157 8.169 1.00 12.29 78 ASN C N 1
ATOM 2406 C CA . ASN C 1 78 ? 69.747 23.452 8.095 1.00 12.41 78 ASN C CA 1
ATOM 2407 C C . ASN C 1 78 ? 69.547 23.094 6.628 1.00 13.89 78 ASN C C 1
ATOM 2408 O O . ASN C 1 78 ? 69.648 23.958 5.751 1.00 11.53 78 ASN C O 1
ATOM 2413 N N . ILE C 1 79 ? 69.297 21.814 6.372 1.00 12.19 79 ILE C N 1
ATOM 2414 C CA . ILE C 1 79 ? 69.082 21.305 5.023 1.00 13.91 79 ILE C CA 1
ATOM 2415 C C . ILE C 1 79 ? 67.638 20.853 4.838 1.00 12.46 79 ILE C C 1
ATOM 2416 O O . ILE C 1 79 ? 67.098 20.142 5.674 1.00 12.49 79 ILE C O 1
ATOM 2421 N N . PHE C 1 80 ? 67.020 21.277 3.747 1.00 11.34 80 PHE C N 1
ATOM 2422 C CA . PHE C 1 80 ? 65.665 20.849 3.436 1.00 12.61 80 PHE C CA 1
ATOM 2423 C C . PHE C 1 80 ? 65.775 20.163 2.086 1.00 14.10 80 PHE C C 1
ATOM 2424 O O . PHE C 1 80 ? 66.229 20.766 1.108 1.00 16.12 80 PHE C O 1
ATOM 2432 N N . LEU C 1 81 ? 65.384 18.898 2.021 1.00 14.57 81 LEU C N 1
ATOM 2433 C CA . LEU C 1 81 ? 65.444 18.158 0.761 1.00 15.03 81 LEU C CA 1
ATOM 2434 C C . LEU C 1 81 ? 64.029 17.983 0.235 1.00 14.70 81 LEU C C 1
ATOM 2435 O O . LEU C 1 81 ? 63.089 17.873 1.019 1.00 15.11 81 LEU C O 1
ATOM 2440 N N . ALA C 1 82 ? 63.865 17.979 -1.084 1.00 14.50 82 ALA C N 1
ATOM 2441 C CA . ALA C 1 82 ? 62.541 17.741 -1.659 1.00 15.82 82 ALA C CA 1
ATOM 2442 C C . ALA C 1 82 ? 62.243 16.223 -1.642 1.00 17.22 82 ALA C C 1
ATOM 2443 O O . ALA C 1 82 ? 61.085 15.811 -1.775 1.00 17.85 82 ALA C O 1
ATOM 2445 N N . ASP C 1 83 ? 63.277 15.398 -1.451 1.00 17.12 83 ASP C N 1
ATOM 2446 C CA . ASP C 1 83 ? 63.122 13.933 -1.457 1.00 18.12 83 ASP C CA 1
ATOM 2447 C C . ASP C 1 83 ? 64.175 13.282 -0.540 1.00 17.67 83 ASP C C 1
ATOM 2448 O O . ASP C 1 83 ? 65.390 13.363 -0.793 1.00 18.48 83 ASP C O 1
ATOM 2453 N N . ILE C 1 84 ? 63.712 12.654 0.536 1.00 15.84 84 ILE C N 1
ATOM 2454 C CA . ILE C 1 84 ? 64.612 12.025 1.505 1.00 16.58 84 ILE C CA 1
ATOM 2455 C C . ILE C 1 84 ? 65.518 10.955 0.879 1.00 17.38 84 ILE C C 1
ATOM 2456 O O . ILE C 1 84 ? 66.593 10.659 1.411 1.00 19.15 84 ILE C O 1
ATOM 2461 N N . ASN C 1 85 ? 65.103 10.378 -0.245 1.00 17.91 85 ASN C N 1
ATOM 2462 C CA . ASN C 1 85 ? 65.933 9.357 -0.878 1.00 20.64 85 ASN C CA 1
ATOM 2463 C C . ASN C 1 85 ? 67.225 9.913 -1.474 1.00 21.07 85 ASN C C 1
ATOM 2464 O O . ASN C 1 85 ? 68.071 9.155 -1.941 1.00 21.72 85 ASN C O 1
ATOM 2469 N N . HIS C 1 86 ? 67.376 11.236 -1.464 1.00 19.42 86 HIS C N 1
ATOM 2470 C CA . HIS C 1 86 ? 68.604 11.857 -1.956 1.00 19.44 86 HIS C CA 1
ATOM 2471 C C . HIS C 1 86 ? 69.538 12.211 -0.780 1.00 17.99 86 HIS C C 1
ATOM 2472 O O . HIS C 1 86 ? 70.555 12.865 -0.957 1.00 18.99 86 HIS C O 1
ATOM 2479 N N . PHE C 1 87 ? 69.190 11.741 0.416 1.00 17.62 87 PHE C N 1
ATOM 2480 C CA . PHE C 1 87 ? 69.977 11.989 1.630 1.00 15.34 87 PHE C CA 1
ATOM 2481 C C . PHE C 1 87 ? 71.471 11.626 1.494 1.00 16.74 87 PHE C C 1
ATOM 2482 O O . PHE C 1 87 ? 72.355 12.468 1.700 1.00 15.35 87 PHE C O 1
ATOM 2490 N N . ALA C 1 88 ? 71.743 10.373 1.137 1.00 15.94 88 ALA C N 1
ATOM 2491 C CA . ALA C 1 88 ? 73.112 9.890 0.987 1.00 16.75 88 ALA C CA 1
ATOM 2492 C C . ALA C 1 88 ? 73.896 10.610 -0.099 1.00 14.64 88 ALA C C 1
ATOM 2493 O O . ALA C 1 88 ? 75.069 10.951 0.099 1.00 16.35 88 ALA C O 1
ATOM 2495 N N . GLU C 1 89 ? 73.256 10.856 -1.240 1.00 15.31 89 GLU C N 1
ATOM 2496 C CA . GLU C 1 89 ? 73.927 11.541 -2.350 1.00 14.47 89 GLU C CA 1
ATOM 2497 C C . GLU C 1 89 ? 74.259 12.956 -1.922 1.00 14.36 89 GLU C C 1
ATOM 2498 O O . GLU C 1 89 ? 75.322 13.493 -2.264 1.00 14.97 89 GLU C O 1
ATOM 2504 N N . PHE C 1 90 ? 73.345 13.577 -1.174 1.00 14.93 90 PHE C N 1
ATOM 2505 C CA . PHE C 1 90 ? 73.593 14.939 -0.702 1.00 13.75 90 PHE C CA 1
ATOM 2506 C C . PHE C 1 90 ? 74.742 14.962 0.308 1.00 12.57 90 PHE C C 1
ATOM 2507 O O . PHE C 1 90 ? 75.657 15.796 0.206 1.00 14.63 90 PHE C O 1
ATOM 2515 N N . ASN C 1 91 ? 74.691 14.064 1.292 1.00 13.73 91 ASN C N 1
ATOM 2516 C CA . ASN C 1 91 ? 75.734 13.987 2.314 1.00 12.91 91 ASN C CA 1
ATOM 2517 C C . ASN C 1 91 ? 77.121 13.803 1.701 1.00 13.41 91 ASN C C 1
ATOM 2518 O O . ASN C 1 91 ? 78.106 14.285 2.244 1.00 14.76 91 ASN C O 1
ATOM 2523 N N . SER C 1 92 ? 77.202 13.125 0.561 1.00 12.82 92 SER C N 1
ATOM 2524 C CA . SER C 1 92 ? 78.502 12.903 -0.064 1.00 13.32 92 SER C CA 1
ATOM 2525 C C . SER C 1 92 ? 79.142 14.218 -0.514 1.00 14.56 92 SER C C 1
ATOM 2526 O O . SER C 1 92 ? 80.330 14.464 -0.261 1.00 15.20 92 SER C O 1
ATOM 2529 N N . VAL C 1 93 ? 78.364 15.076 -1.169 1.00 14.00 93 VAL C N 1
ATOM 2530 C CA . VAL C 1 93 ? 78.904 16.357 -1.626 1.00 14.46 93 VAL C CA 1
ATOM 2531 C C . VAL C 1 93 ? 79.093 17.301 -0.430 1.00 13.51 93 VAL C C 1
ATOM 2532 O O . VAL C 1 93 ? 80.072 18.051 -0.369 1.00 13.79 93 VAL C O 1
ATOM 2536 N N . TYR C 1 94 ? 78.177 17.232 0.535 1.00 12.76 94 TYR C N 1
ATOM 2537 C CA . TYR C 1 94 ? 78.259 18.060 1.742 1.00 11.79 94 TYR C CA 1
ATOM 2538 C C . TYR C 1 94 ? 79.585 17.807 2.480 1.00 14.51 94 TYR C C 1
ATOM 2539 O O . TYR C 1 94 ? 80.260 18.752 2.926 1.00 15.31 94 TYR C O 1
ATOM 2548 N N . ALA C 1 95 ? 79.968 16.534 2.595 1.00 14.21 95 ALA C N 1
ATOM 2549 C CA . ALA C 1 95 ? 81.191 16.143 3.292 1.00 15.21 95 ALA C CA 1
ATOM 2550 C C . ALA C 1 95 ? 82.451 16.619 2.590 1.00 15.21 95 ALA C C 1
ATOM 2551 O O . ALA C 1 95 ? 83.514 16.678 3.197 1.00 16.81 95 ALA C O 1
ATOM 2553 N N . LYS C 1 96 ? 82.332 16.950 1.313 1.00 17.14 96 LYS C N 1
ATOM 2554 C CA . LYS C 1 96 ? 83.479 17.433 0.561 1.00 17.67 96 LYS C CA 1
ATOM 2555 C C . LYS C 1 96 ? 83.851 18.812 1.089 1.00 17.40 96 LYS C C 1
ATOM 2556 O O . LYS C 1 96 ? 85.028 19.193 1.105 1.00 17.80 96 LYS C O 1
ATOM 2562 N N . TYR C 1 97 ? 82.839 19.554 1.527 1.00 16.65 97 TYR C N 1
ATOM 2563 C CA . TYR C 1 97 ? 83.054 20.914 2.008 1.00 16.55 97 TYR C CA 1
ATOM 2564 C C . TYR C 1 97 ? 83.149 21.090 3.498 1.00 17.42 97 TYR C C 1
ATOM 2565 O O . TYR C 1 97 ? 83.776 22.032 3.978 1.00 16.00 97 TYR C O 1
ATOM 2574 N N . PHE C 1 98 ? 82.523 20.176 4.221 1.00 16.55 98 PHE C N 1
ATOM 2575 C CA . PHE C 1 98 ? 82.560 20.187 5.654 1.00 17.80 98 PHE C CA 1
ATOM 2576 C C . PHE C 1 98 ? 83.192 18.873 6.070 1.00 20.16 98 PHE C C 1
ATOM 2577 O O . PHE C 1 98 ? 82.510 17.914 6.443 1.00 22.37 98 PHE C O 1
ATOM 2585 N N . ASN C 1 99 ? 84.515 18.834 5.957 1.00 21.70 99 ASN C N 1
ATOM 2586 C CA . ASN C 1 99 ? 85.288 17.649 6.310 1.00 23.55 99 ASN C CA 1
ATOM 2587 C C . ASN C 1 99 ? 85.892 17.899 7.681 1.00 24.26 99 ASN C C 1
ATOM 2588 O O . ASN C 1 99 ? 85.409 17.396 8.696 1.00 25.79 99 ASN C O 1
ATOM 2590 N N . THR C 1 100 ? 86.935 18.711 7.716 1.00 25.32 100 THR C N 1
ATOM 2591 C CA . THR C 1 100 ? 87.598 19.026 8.970 1.00 25.82 100 THR C CA 1
ATOM 2592 C C . THR C 1 100 ? 86.690 19.816 9.893 1.00 23.95 100 THR C C 1
ATOM 2593 O O . THR C 1 100 ? 86.563 19.491 11.072 1.00 24.66 100 THR C O 1
ATOM 2597 N N . HIS C 1 101 ? 86.085 20.870 9.351 1.00 20.93 101 HIS C N 1
ATOM 2598 C CA . HIS C 1 101 ? 85.171 21.714 10.103 1.00 17.67 101 HIS C CA 1
ATOM 2599 C C . HIS C 1 101 ? 83.759 21.142 9.929 1.00 15.96 101 HIS C C 1
ATOM 2600 O O . HIS C 1 101 ? 83.254 21.057 8.802 1.00 16.30 101 HIS C O 1
ATOM 2607 N N . LYS C 1 102 ? 83.138 20.747 11.037 1.00 16.84 102 LYS C N 1
ATOM 2608 C CA . LYS C 1 102 ? 81.810 20.143 11.002 1.00 17.06 102 LYS C CA 1
ATOM 2609 C C . LYS C 1 102 ? 80.743 20.931 11.791 1.00 15.60 102 LYS C C 1
ATOM 2610 O O . LYS C 1 102 ? 80.591 20.766 12.998 1.00 15.23 102 LYS C O 1
ATOM 2616 N N . PRO C 1 103 ? 79.991 21.811 11.107 1.00 13.84 103 PRO C N 1
ATOM 2617 C CA . PRO C 1 103 ? 78.943 22.618 11.750 1.00 14.27 103 PRO C CA 1
ATOM 2618 C C . PRO C 1 103 ? 77.873 21.735 12.389 1.00 12.19 103 PRO C C 1
ATOM 2619 O O . PRO C 1 103 ? 77.799 20.545 12.100 1.00 13.42 103 PRO C O 1
ATOM 2623 N N . ALA C 1 104 ? 77.068 22.295 13.288 1.00 12.87 104 ALA C N 1
ATOM 2624 C CA . ALA C 1 104 ? 75.951 21.526 13.833 1.00 12.00 104 ALA C CA 1
ATOM 2625 C C . ALA C 1 104 ? 75.017 21.490 12.604 1.00 12.37 104 ALA C C 1
ATOM 2626 O O . ALA C 1 104 ? 75.120 22.353 11.725 1.00 13.76 104 ALA C O 1
ATOM 2628 N N . ARG C 1 105 ? 74.120 20.511 12.526 1.00 12.40 105 ARG C N 1
ATOM 2629 C CA . ARG C 1 105 ? 73.242 20.396 11.362 1.00 11.53 105 ARG C CA 1
ATOM 2630 C C . ARG C 1 105 ? 71.907 19.717 11.637 1.00 12.22 105 ARG C C 1
ATOM 2631 O O . ARG C 1 105 ? 71.771 18.937 12.594 1.00 12.12 105 ARG C O 1
ATOM 2639 N N . SER C 1 106 ? 70.922 20.022 10.792 1.00 12.73 106 SER C N 1
ATOM 2640 C CA . SER C 1 106 ? 69.610 19.380 10.835 1.00 12.48 106 SER C CA 1
ATOM 2641 C C . SER C 1 106 ? 69.271 19.142 9.377 1.00 12.59 106 SER C C 1
ATOM 2642 O O . SER C 1 106 ? 69.711 19.883 8.498 1.00 12.16 106 SER C O 1
ATOM 2645 N N . CYS C 1 107 ? 68.490 18.107 9.114 1.00 12.22 107 CYS C N 1
ATOM 2646 C CA . CYS C 1 107 ? 68.111 17.777 7.746 1.00 13.68 107 CYS C CA 1
ATOM 2647 C C . CYS C 1 107 ? 66.743 17.112 7.768 1.00 14.27 107 CYS C C 1
ATOM 2648 O O . CYS C 1 107 ? 66.489 16.190 8.557 1.00 13.42 107 CYS C O 1
ATOM 2651 N N . VAL C 1 108 ? 65.853 17.615 6.925 1.00 13.99 108 VAL C N 1
ATOM 2652 C CA . VAL C 1 108 ? 64.510 17.076 6.815 1.00 13.61 108 VAL C CA 1
ATOM 2653 C C . VAL C 1 108 ? 64.116 17.103 5.347 1.00 15.23 108 VAL C C 1
ATOM 2654 O O . VAL C 1 108 ? 64.750 17.799 4.542 1.00 13.63 108 VAL C O 1
ATOM 2658 N N . ALA C 1 109 ? 63.100 16.325 4.994 1.00 12.48 109 ALA C N 1
ATOM 2659 C CA . ALA C 1 109 ? 62.597 16.330 3.628 1.00 15.89 109 ALA C CA 1
ATOM 2660 C C . ALA C 1 109 ? 61.243 17.009 3.688 1.00 17.61 109 ALA C C 1
ATOM 2661 O O . ALA C 1 109 ? 60.415 16.712 4.565 1.00 17.50 109 ALA C O 1
ATOM 2663 N N . VAL C 1 110 ? 61.033 17.963 2.790 1.00 17.97 110 VAL C N 1
ATOM 2664 C CA . VAL C 1 110 ? 59.778 18.697 2.750 1.00 20.83 110 VAL C CA 1
ATOM 2665 C C . VAL C 1 110 ? 58.998 18.356 1.492 1.00 21.40 110 VAL C C 1
ATOM 2666 O O . VAL C 1 110 ? 59.528 17.765 0.550 1.00 23.77 110 VAL C O 1
ATOM 2670 N N . ALA C 1 111 ? 57.732 18.753 1.474 1.00 24.24 111 ALA C N 1
ATOM 2671 C CA . ALA C 1 111 ? 56.865 18.506 0.334 1.00 24.34 111 ALA C CA 1
ATOM 2672 C C . ALA C 1 111 ? 57.347 19.205 -0.943 1.00 23.62 111 ALA C C 1
ATOM 2673 O O . ALA C 1 111 ? 57.490 18.573 -1.984 1.00 24.97 111 ALA C O 1
ATOM 2675 N N . ALA C 1 112 ? 57.605 20.506 -0.852 1.00 21.98 112 ALA C N 1
ATOM 2676 C CA . ALA C 1 112 ? 58.032 21.280 -2.014 1.00 20.32 112 ALA C CA 1
ATOM 2677 C C . ALA C 1 112 ? 58.889 22.477 -1.618 1.00 19.21 112 ALA C C 1
ATOM 2678 O O . ALA C 1 112 ? 58.796 22.979 -0.499 1.00 18.30 112 ALA C O 1
ATOM 2680 N N . LEU C 1 113 ? 59.677 22.961 -2.574 1.00 16.56 113 LEU C N 1
ATOM 2681 C CA . LEU C 1 113 ? 60.586 24.078 -2.357 1.00 16.72 113 LEU C CA 1
ATOM 2682 C C . LEU C 1 113 ? 60.413 25.149 -3.416 1.00 17.39 113 LEU C C 1
ATOM 2683 O O . LEU C 1 113 ? 59.862 24.885 -4.478 1.00 17.30 113 LEU C O 1
ATOM 2688 N N . PRO C 1 114 ? 60.885 26.378 -3.138 1.00 17.90 114 PRO C N 1
ATOM 2689 C CA . PRO C 1 114 ? 60.756 27.451 -4.130 1.00 18.65 114 PRO C CA 1
ATOM 2690 C C . PRO C 1 114 ? 61.323 27.012 -5.477 1.00 18.79 114 PRO C C 1
ATOM 2691 O O . PRO C 1 114 ? 62.356 26.328 -5.549 1.00 18.16 114 PRO C O 1
ATOM 2695 N N . LEU C 1 115 ? 60.640 27.409 -6.548 1.00 19.17 115 LEU C N 1
ATOM 2696 C CA . LEU C 1 115 ? 61.050 27.087 -7.919 1.00 19.02 115 LEU C CA 1
ATOM 2697 C C . LEU C 1 115 ? 61.092 25.604 -8.213 1.00 18.97 115 LEU C C 1
ATOM 2698 O O . LEU C 1 115 ? 61.636 25.185 -9.237 1.00 19.04 115 LEU C O 1
ATOM 2703 N N . GLY C 1 116 ? 60.505 24.818 -7.316 1.00 19.60 116 GLY C N 1
ATOM 2704 C CA . GLY C 1 116 ? 60.466 23.376 -7.477 1.00 18.84 116 GLY C CA 1
ATOM 2705 C C . GLY C 1 116 ? 61.821 22.695 -7.429 1.00 18.71 116 GLY C C 1
ATOM 2706 O O . GLY C 1 116 ? 61.988 21.632 -8.031 1.00 18.83 116 GLY C O 1
ATOM 2707 N N . VAL C 1 117 ? 62.781 23.283 -6.712 1.00 18.11 117 VAL C N 1
ATOM 2708 C CA . VAL C 1 117 ? 64.125 22.709 -6.614 1.00 15.51 117 VAL C CA 1
ATOM 2709 C C . VAL C 1 117 ? 64.195 21.513 -5.674 1.00 15.77 117 VAL C C 1
ATOM 2710 O O . VAL C 1 117 ? 63.268 21.251 -4.915 1.00 15.62 117 VAL C O 1
ATOM 2714 N N . ASP C 1 118 ? 65.311 20.803 -5.723 1.00 15.68 118 ASP C N 1
ATOM 2715 C CA . ASP C 1 118 ? 65.501 19.608 -4.909 1.00 17.34 118 ASP C CA 1
ATOM 2716 C C . ASP C 1 118 ? 66.083 19.869 -3.524 1.00 15.00 118 ASP C C 1
ATOM 2717 O O . ASP C 1 118 ? 66.095 18.977 -2.691 1.00 15.86 118 ASP C O 1
ATOM 2722 N N . MET C 1 119 ? 66.551 21.089 -3.263 1.00 14.29 119 MET C N 1
ATOM 2723 C CA . MET C 1 119 ? 67.155 21.372 -1.966 1.00 13.37 119 MET C CA 1
ATOM 2724 C C . MET C 1 119 ? 67.232 22.850 -1.645 1.00 13.07 119 MET C C 1
ATOM 2725 O O . MET C 1 119 ? 67.222 23.700 -2.543 1.00 12.10 119 MET C O 1
ATOM 2730 N N . GLU C 1 120 ? 67.328 23.138 -0.348 1.00 11.18 120 GLU C N 1
ATOM 2731 C CA . GLU C 1 120 ? 67.491 24.501 0.151 1.00 11.75 120 GLU C CA 1
ATOM 2732 C C . GLU C 1 120 ? 68.374 24.360 1.386 1.00 12.65 120 GLU C C 1
ATOM 2733 O O . GLU C 1 120 ? 68.151 23.468 2.210 1.00 13.20 120 GLU C O 1
ATOM 2739 N N . MET C 1 121 ? 69.396 25.211 1.496 1.00 12.87 121 MET C N 1
ATOM 2740 C CA . MET C 1 121 ? 70.320 25.168 2.630 1.00 12.03 121 MET C CA 1
ATOM 2741 C C . MET C 1 121 ? 70.437 26.560 3.232 1.00 13.23 121 MET C C 1
ATOM 2742 O O . MET C 1 121 ? 70.693 27.528 2.507 1.00 11.73 121 MET C O 1
ATOM 2747 N N . GLU C 1 122 ? 70.239 26.659 4.544 1.00 12.70 122 GLU C N 1
ATOM 2748 C CA . GLU C 1 122 ? 70.376 27.936 5.235 1.00 14.25 122 GLU C CA 1
ATOM 2749 C C . GLU C 1 122 ? 71.489 27.731 6.247 1.00 14.85 122 GLU C C 1
ATOM 2750 O O . GLU C 1 122 ? 71.765 26.600 6.653 1.00 18.03 122 GLU C O 1
ATOM 2756 N N . ALA C 1 123 ? 72.160 28.798 6.638 1.00 13.11 123 ALA C N 1
ATOM 2757 C CA . ALA C 1 123 ? 73.261 28.642 7.593 1.00 13.84 123 ALA C CA 1
ATOM 2758 C C . ALA C 1 123 ? 73.415 29.842 8.510 1.00 14.02 123 ALA C C 1
ATOM 2759 O O . ALA C 1 123 ? 72.863 30.912 8.250 1.00 13.94 123 ALA C O 1
ATOM 2761 N N . ILE C 1 124 ? 74.165 29.635 9.589 1.00 12.45 124 ILE C N 1
ATOM 2762 C CA . ILE C 1 124 ? 74.459 30.668 10.570 1.00 11.62 124 ILE C CA 1
ATOM 2763 C C . ILE C 1 124 ? 75.973 30.542 10.723 1.00 13.99 124 ILE C C 1
ATOM 2764 O O . ILE C 1 124 ? 76.513 29.425 10.801 1.00 13.61 124 ILE C O 1
ATOM 2769 N N . ALA C 1 125 ? 76.670 31.672 10.724 1.00 12.24 125 ALA C N 1
ATOM 2770 C CA . ALA C 1 125 ? 78.131 31.636 10.811 1.00 12.85 125 ALA C CA 1
ATOM 2771 C C . ALA C 1 125 ? 78.657 32.695 11.755 1.00 13.62 125 ALA C C 1
ATOM 2772 O O . ALA C 1 125 ? 77.933 33.586 12.162 1.00 14.48 125 ALA C O 1
ATOM 2774 N N . ALA C 1 126 ? 79.939 32.594 12.089 1.00 15.70 126 ALA C N 1
ATOM 2775 C CA . ALA C 1 126 ? 80.560 33.586 12.946 1.00 14.98 126 ALA C CA 1
ATOM 2776 C C . ALA C 1 126 ? 81.425 34.494 12.078 1.00 16.27 126 ALA C C 1
ATOM 2777 O O . ALA C 1 126 ? 82.102 34.024 11.174 1.00 16.08 126 ALA C O 1
ATOM 2779 N N . GLU C 1 127 ? 81.398 35.794 12.357 1.00 16.69 127 GLU C N 1
ATOM 2780 C CA . GLU C 1 127 ? 82.197 36.749 11.608 1.00 19.50 127 GLU C CA 1
ATOM 2781 C C . GLU C 1 127 ? 83.668 36.598 11.996 1.00 19.89 127 GLU C C 1
ATOM 2782 O O . GLU C 1 127 ? 84.001 36.067 13.061 1.00 20.00 127 GLU C O 1
ATOM 2788 N N . ARG C 1 128 ? 84.549 37.046 11.109 1.00 19.58 128 ARG C N 1
ATOM 2789 C CA . ARG C 1 128 ? 85.994 37.032 11.350 1.00 22.15 128 ARG C CA 1
ATOM 2790 C C . ARG C 1 128 ? 86.325 38.264 12.194 1.00 22.56 128 ARG C C 1
ATOM 2791 O O . ARG C 1 128 ? 85.397 38.819 12.822 1.00 23.86 128 ARG C O 1
ATOM 2793 N N . THR D 1 4 ? 85.231 32.433 19.374 1.00 27.91 4 THR D N 1
ATOM 2794 C CA . THR D 1 4 ? 85.744 31.035 19.497 1.00 26.41 4 THR D CA 1
ATOM 2795 C C . THR D 1 4 ? 84.686 29.991 19.136 1.00 25.50 4 THR D C 1
ATOM 2796 O O . THR D 1 4 ? 83.588 29.999 19.687 1.00 23.86 4 THR D O 1
ATOM 2800 N N . LEU D 1 5 ? 85.028 29.103 18.206 1.00 25.97 5 LEU D N 1
ATOM 2801 C CA . LEU D 1 5 ? 84.120 28.036 17.787 1.00 26.42 5 LEU D CA 1
ATOM 2802 C C . LEU D 1 5 ? 84.613 26.720 18.366 1.00 25.52 5 LEU D C 1
ATOM 2803 O O . LEU D 1 5 ? 85.784 26.364 18.210 1.00 26.56 5 LEU D O 1
ATOM 2808 N N . THR D 1 6 ? 83.733 25.996 19.039 1.00 22.57 6 THR D N 1
ATOM 2809 C CA . THR D 1 6 ? 84.142 24.733 19.616 1.00 21.81 6 THR D CA 1
ATOM 2810 C C . THR D 1 6 ? 83.177 23.605 19.284 1.00 21.09 6 THR D C 1
ATOM 2811 O O . THR D 1 6 ? 82.032 23.613 19.722 1.00 19.91 6 THR D O 1
ATOM 2815 N N . PRO D 1 7 ? 83.635 22.632 18.488 1.00 22.17 7 PRO D N 1
ATOM 2816 C CA . PRO D 1 7 ? 82.837 21.469 18.083 1.00 24.15 7 PRO D CA 1
ATOM 2817 C C . PRO D 1 7 ? 82.645 20.584 19.317 1.00 25.82 7 PRO D C 1
ATOM 2818 O O . PRO D 1 7 ? 83.600 20.315 20.054 1.00 26.36 7 PRO D O 1
ATOM 2822 N N . VAL D 1 8 ? 81.419 20.139 19.550 1.00 24.64 8 VAL D N 1
ATOM 2823 C CA . VAL D 1 8 ? 81.140 19.287 20.696 1.00 25.29 8 VAL D CA 1
ATOM 2824 C C . VAL D 1 8 ? 80.820 17.875 20.251 1.00 27.14 8 VAL D C 1
ATOM 2825 O O . VAL D 1 8 ? 79.969 17.667 19.396 1.00 26.43 8 VAL D O 1
ATOM 2829 N N . ILE D 1 9 ? 81.525 16.914 20.841 1.00 29.52 9 ILE D N 1
ATOM 2830 C CA . ILE D 1 9 ? 81.328 15.500 20.556 1.00 30.64 9 ILE D CA 1
ATOM 2831 C C . ILE D 1 9 ? 80.721 14.944 21.844 1.00 30.11 9 ILE D C 1
ATOM 2832 O O . ILE D 1 9 ? 81.248 15.159 22.936 1.00 31.56 9 ILE D O 1
ATOM 2834 N N . CYS D 1 10 ? 79.582 14.278 21.722 1.00 27.87 10 CYS D N 1
ATOM 2835 C CA . CYS D 1 10 ? 78.918 13.706 22.880 1.00 27.35 10 CYS D CA 1
ATOM 2836 C C . CYS D 1 10 ? 79.013 12.191 22.783 1.00 26.69 10 CYS D C 1
ATOM 2837 O O . CYS D 1 10 ? 78.490 11.584 21.853 1.00 26.39 10 CYS D O 1
ATOM 2840 N N . GLU D 1 11 ? 79.696 11.591 23.750 1.00 25.82 11 GLU D N 1
ATOM 2841 C CA . GLU D 1 11 ? 79.892 10.152 23.759 1.00 27.01 11 GLU D CA 1
ATOM 2842 C C . GLU D 1 11 ? 78.616 9.346 23.953 1.00 27.70 11 GLU D C 1
ATOM 2843 O O . GLU D 1 11 ? 78.515 8.230 23.452 1.00 30.06 11 GLU D O 1
ATOM 2849 N N . SER D 1 12 ? 77.641 9.901 24.666 1.00 29.69 12 SER D N 1
ATOM 2850 C CA . SER D 1 12 ? 76.388 9.180 24.912 1.00 31.09 12 SER D CA 1
ATOM 2851 C C . SER D 1 12 ? 75.280 9.477 23.906 1.00 31.67 12 SER D C 1
ATOM 2852 O O . SER D 1 12 ? 74.118 9.131 24.134 1.00 33.08 12 SER D O 1
ATOM 2855 N N . ALA D 1 13 ? 75.642 10.109 22.793 1.00 29.96 13 ALA D N 1
ATOM 2856 C CA . ALA D 1 13 ? 74.673 10.444 21.753 1.00 27.61 13 ALA D CA 1
ATOM 2857 C C . ALA D 1 13 ? 74.853 9.531 20.550 1.00 27.18 13 ALA D C 1
ATOM 2858 O O . ALA D 1 13 ? 75.938 8.988 20.324 1.00 27.68 13 ALA D O 1
ATOM 2860 N N . PRO D 1 14 ? 73.785 9.328 19.768 1.00 26.84 14 PRO D N 1
ATOM 2861 C CA . PRO D 1 14 ? 73.945 8.463 18.603 1.00 26.46 14 PRO D CA 1
ATOM 2862 C C . PRO D 1 14 ? 75.075 9.054 17.759 1.00 28.04 14 PRO D C 1
ATOM 2863 O O . PRO D 1 14 ? 75.359 10.256 17.836 1.00 28.06 14 PRO D O 1
ATOM 2867 N N . ALA D 1 15 ? 75.728 8.215 16.967 1.00 29.08 15 ALA D N 1
ATOM 2868 C CA . ALA D 1 15 ? 76.797 8.681 16.108 1.00 30.24 15 ALA D CA 1
ATOM 2869 C C . ALA D 1 15 ? 76.182 9.578 15.036 1.00 30.74 15 ALA D C 1
ATOM 2870 O O . ALA D 1 15 ? 75.023 9.394 14.639 1.00 30.88 15 ALA D O 1
ATOM 2872 N N . ALA D 1 16 ? 76.959 10.549 14.571 1.00 30.51 16 ALA D N 1
ATOM 2873 C CA . ALA D 1 16 ? 76.491 11.466 13.539 1.00 30.33 16 ALA D CA 1
ATOM 2874 C C . ALA D 1 16 ? 76.162 10.711 12.255 1.00 29.75 16 ALA D C 1
ATOM 2875 O O . ALA D 1 16 ? 76.931 9.857 11.808 1.00 31.63 16 ALA D O 1
ATOM 2877 N N . ALA D 1 17 ? 75.017 11.017 11.662 1.00 27.89 17 ALA D N 1
ATOM 2878 C CA . ALA D 1 17 ? 74.620 10.365 10.421 1.00 26.40 17 ALA D CA 1
ATOM 2879 C C . ALA D 1 17 ? 75.393 10.941 9.223 1.00 26.00 17 ALA D C 1
ATOM 2880 O O . ALA D 1 17 ? 75.483 10.306 8.169 1.00 27.09 17 ALA D O 1
ATOM 2882 N N . ALA D 1 18 ? 75.943 12.143 9.385 1.00 23.11 18 ALA D N 1
ATOM 2883 C CA . ALA D 1 18 ? 76.692 12.786 8.299 1.00 21.46 18 ALA D CA 1
ATOM 2884 C C . ALA D 1 18 ? 77.831 13.609 8.892 1.00 21.27 18 ALA D C 1
ATOM 2885 O O . ALA D 1 18 ? 78.159 13.450 10.065 1.00 20.38 18 ALA D O 1
ATOM 2887 N N . SER D 1 19 ? 78.427 14.501 8.110 1.00 20.61 19 SER D N 1
ATOM 2888 C CA . SER D 1 19 ? 79.551 15.268 8.644 1.00 21.31 19 SER D CA 1
ATOM 2889 C C . SER D 1 19 ? 79.117 16.498 9.441 1.00 19.31 19 SER D C 1
ATOM 2890 O O . SER D 1 19 ? 79.166 17.633 8.951 1.00 18.59 19 SER D O 1
ATOM 2893 N N . TYR D 1 20 ? 78.692 16.270 10.681 1.00 14.99 20 TYR D N 1
ATOM 2894 C CA . TYR D 1 20 ? 78.262 17.357 11.542 1.00 16.20 20 TYR D CA 1
ATOM 2895 C C . TYR D 1 20 ? 78.641 17.045 12.982 1.00 16.32 20 TYR D C 1
ATOM 2896 O O . TYR D 1 20 ? 78.816 15.882 13.338 1.00 19.47 20 TYR D O 1
ATOM 2905 N N . SER D 1 21 ? 78.793 18.075 13.804 1.00 15.92 21 SER D N 1
ATOM 2906 C CA . SER D 1 21 ? 79.108 17.877 15.217 1.00 17.27 21 SER D CA 1
ATOM 2907 C C . SER D 1 21 ? 77.799 17.753 15.996 1.00 17.16 21 SER D C 1
ATOM 2908 O O . SER D 1 21 ? 76.758 18.265 15.559 1.00 17.69 21 SER D O 1
ATOM 2911 N N . HIS D 1 22 ? 77.817 17.053 17.129 1.00 17.01 22 HIS D N 1
ATOM 2912 C CA . HIS D 1 22 ? 76.581 16.940 17.913 1.00 17.37 22 HIS D CA 1
ATOM 2913 C C . HIS D 1 22 ? 76.132 18.355 18.256 1.00 17.04 22 HIS D C 1
ATOM 2914 O O . HIS D 1 22 ? 74.940 18.641 18.304 1.00 15.75 22 HIS D O 1
ATOM 2921 N N . ALA D 1 23 ? 77.097 19.232 18.518 1.00 16.40 23 ALA D N 1
ATOM 2922 C CA . ALA D 1 23 ? 76.797 20.632 18.813 1.00 16.16 23 ALA D CA 1
ATOM 2923 C C . ALA D 1 23 ? 77.991 21.509 18.473 1.00 17.15 23 ALA D C 1
ATOM 2924 O O . ALA D 1 23 ? 79.118 21.023 18.372 1.00 17.90 23 ALA D O 1
ATOM 2926 N N . MET D 1 24 ? 77.735 22.800 18.282 1.00 17.08 24 MET D N 1
ATOM 2927 C CA . MET D 1 24 ? 78.796 23.749 17.988 1.00 18.45 24 MET D CA 1
ATOM 2928 C C . MET D 1 24 ? 78.642 24.949 18.899 1.00 18.78 24 MET D C 1
ATOM 2929 O O . MET D 1 24 ? 77.590 25.610 18.937 1.00 16.99 24 MET D O 1
ATOM 2934 N N . LYS D 1 25 ? 79.705 25.220 19.649 1.00 19.75 25 LYS D N 1
ATOM 2935 C CA . LYS D 1 25 ? 79.714 26.330 20.580 1.00 21.28 25 LYS D CA 1
ATOM 2936 C C . LYS D 1 25 ? 80.332 27.531 19.903 1.00 21.65 25 LYS D C 1
ATOM 2937 O O . LYS D 1 25 ? 81.394 27.427 19.286 1.00 23.78 25 LYS D O 1
ATOM 2943 N N . VAL D 1 26 ? 79.648 28.658 19.999 1.00 22.43 26 VAL D N 1
ATOM 2944 C CA . VAL D 1 26 ? 80.130 29.907 19.437 1.00 23.77 26 VAL D CA 1
ATOM 2945 C C . VAL D 1 26 ? 80.054 30.845 20.627 1.00 24.36 26 VAL D C 1
ATOM 2946 O O . VAL D 1 26 ? 79.004 31.410 20.943 1.00 22.04 26 VAL D O 1
ATOM 2950 N N . ASN D 1 27 ? 81.187 30.955 21.310 1.00 26.81 27 ASN D N 1
ATOM 2951 C CA . ASN D 1 27 ? 81.289 31.753 22.514 1.00 28.15 27 ASN D CA 1
ATOM 2952 C C . ASN D 1 27 ? 80.338 31.150 23.544 1.00 29.30 27 ASN D C 1
ATOM 2953 O O . ASN D 1 27 ? 80.513 29.985 23.914 1.00 30.97 27 ASN D O 1
ATOM 2958 N N . ASN D 1 28 ? 79.332 31.908 23.978 1.00 28.80 28 ASN D N 1
ATOM 2959 C CA . ASN D 1 28 ? 78.372 31.443 24.999 1.00 30.31 28 ASN D CA 1
ATOM 2960 C C . ASN D 1 28 ? 77.132 30.735 24.448 1.00 29.28 28 ASN D C 1
ATOM 2961 O O . ASN D 1 28 ? 76.304 30.234 25.215 1.00 28.18 28 ASN D O 1
ATOM 2966 N N . LEU D 1 29 ? 77.016 30.693 23.126 1.00 26.24 29 LEU D N 1
ATOM 2967 C CA . LEU D 1 29 ? 75.870 30.079 22.468 1.00 25.26 29 LEU D CA 1
ATOM 2968 C C . LEU D 1 29 ? 76.202 28.709 21.912 1.00 22.74 29 LEU D C 1
ATOM 2969 O O . LEU D 1 29 ? 77.249 28.510 21.286 1.00 25.00 29 LEU D O 1
ATOM 2974 N N . ILE D 1 30 ? 75.291 27.769 22.118 1.00 19.49 30 ILE D N 1
ATOM 2975 C CA . ILE D 1 30 ? 75.481 26.408 21.628 1.00 18.11 30 ILE D CA 1
ATOM 2976 C C . ILE D 1 30 ? 74.370 26.037 20.638 1.00 16.90 30 ILE D C 1
ATOM 2977 O O . ILE D 1 30 ? 73.182 26.165 20.942 1.00 16.84 30 ILE D O 1
ATOM 2982 N N . PHE D 1 31 ? 74.771 25.594 19.451 1.00 16.78 31 PHE D N 1
ATOM 2983 C CA . PHE D 1 31 ? 73.823 25.151 18.429 1.00 16.37 31 PHE D CA 1
ATOM 2984 C C . PHE D 1 31 ? 73.896 23.637 18.369 1.00 14.33 31 PHE D C 1
ATOM 2985 O O . PHE D 1 31 ? 74.944 23.059 18.091 1.00 14.83 31 PHE D O 1
ATOM 2993 N N . LEU D 1 32 ? 72.770 23.000 18.657 1.00 12.57 32 LEU D N 1
ATOM 2994 C CA . LEU D 1 32 ? 72.694 21.553 18.661 1.00 14.78 32 LEU D CA 1
ATOM 2995 C C . LEU D 1 32 ? 72.079 21.004 17.385 1.00 14.53 32 LEU D C 1
ATOM 2996 O O . LEU D 1 32 ? 71.095 21.557 16.851 1.00 14.61 32 LEU D O 1
ATOM 3001 N N . SER D 1 33 ? 72.667 19.920 16.890 1.00 14.82 33 SER D N 1
ATOM 3002 C CA . SER D 1 33 ? 72.179 19.257 15.693 1.00 13.12 33 SER D CA 1
ATOM 3003 C C . SER D 1 33 ? 70.849 18.541 15.952 1.00 13.44 33 SER D C 1
ATOM 3004 O O . SER D 1 33 ? 70.503 18.196 17.095 1.00 13.33 33 SER D O 1
ATOM 3007 N N . GLY D 1 34 ? 70.089 18.324 14.887 1.00 13.34 34 GLY D N 1
ATOM 3008 C CA . GLY D 1 34 ? 68.819 17.625 15.036 1.00 13.87 34 GLY D CA 1
ATOM 3009 C C . GLY D 1 34 ? 69.039 16.210 15.575 1.00 16.76 34 GLY D C 1
ATOM 3010 O O . GLY D 1 34 ? 69.917 15.476 15.105 1.00 17.49 34 GLY D O 1
ATOM 3011 N N . GLN D 1 35 ? 68.263 15.842 16.591 1.00 16.95 35 GLN D N 1
ATOM 3012 C CA . GLN D 1 35 ? 68.352 14.513 17.201 1.00 16.30 35 GLN D CA 1
ATOM 3013 C C . GLN D 1 35 ? 67.114 13.715 16.799 1.00 15.69 35 GLN D C 1
ATOM 3014 O O . GLN D 1 35 ? 66.015 14.267 16.729 1.00 15.72 35 GLN D O 1
ATOM 3020 N N . ILE D 1 36 ? 67.297 12.421 16.542 1.00 15.69 36 ILE D N 1
ATOM 3021 C CA . ILE D 1 36 ? 66.188 11.552 16.158 1.00 17.47 36 ILE D CA 1
ATOM 3022 C C . ILE D 1 36 ? 66.034 10.412 17.178 1.00 19.50 36 ILE D C 1
ATOM 3023 O O . ILE D 1 36 ? 66.922 10.197 18.011 1.00 19.61 36 ILE D O 1
ATOM 3028 N N . PRO D 1 37 ? 64.906 9.675 17.126 1.00 21.13 37 PRO D N 1
ATOM 3029 C CA . PRO D 1 37 ? 64.642 8.561 18.052 1.00 22.70 37 PRO D CA 1
ATOM 3030 C C . PRO D 1 37 ? 65.514 7.336 17.812 1.00 23.71 37 PRO D C 1
ATOM 3031 O O . PRO D 1 37 ? 65.048 6.295 17.327 1.00 24.00 37 PRO D O 1
ATOM 3035 N N . VAL D 1 38 ? 66.786 7.477 18.153 1.00 23.49 38 VAL D N 1
ATOM 3036 C CA . VAL D 1 38 ? 67.755 6.406 18.013 1.00 23.93 38 VAL D CA 1
ATOM 3037 C C . VAL D 1 38 ? 68.482 6.289 19.356 1.00 23.51 38 VAL D C 1
ATOM 3038 O O . VAL D 1 38 ? 68.682 7.287 20.064 1.00 20.99 38 VAL D O 1
ATOM 3042 N N . THR D 1 39 ? 68.848 5.066 19.732 1.00 24.73 39 THR D N 1
ATOM 3043 C CA . THR D 1 39 ? 69.535 4.840 20.999 1.00 27.04 39 THR D CA 1
ATOM 3044 C C . THR D 1 39 ? 71.017 5.177 20.857 1.00 27.59 39 THR D C 1
ATOM 3045 O O . THR D 1 39 ? 71.536 5.270 19.744 1.00 27.42 39 THR D O 1
ATOM 3049 N N . PRO D 1 40 ? 71.715 5.372 21.986 1.00 28.35 40 PRO D N 1
ATOM 3050 C CA . PRO D 1 40 ? 73.141 5.697 21.961 1.00 30.21 40 PRO D CA 1
ATOM 3051 C C . PRO D 1 40 ? 73.938 4.659 21.179 1.00 30.90 40 PRO D C 1
ATOM 3052 O O . PRO D 1 40 ? 75.017 4.953 20.667 1.00 32.54 40 PRO D O 1
ATOM 3056 N N . ASP D 1 41 ? 73.391 3.447 21.088 1.00 32.34 41 ASP D N 1
ATOM 3057 C CA . ASP D 1 41 ? 74.033 2.350 20.359 1.00 33.23 41 ASP D CA 1
ATOM 3058 C C . ASP D 1 41 ? 73.558 2.363 18.910 1.00 34.35 41 ASP D C 1
ATOM 3059 O O . ASP D 1 41 ? 73.668 1.371 18.186 1.00 34.87 41 ASP D O 1
ATOM 3061 N N . ASN D 1 42 ? 73.023 3.510 18.507 1.00 34.21 42 ASN D N 1
ATOM 3062 C CA . ASN D 1 42 ? 72.507 3.731 17.168 1.00 33.97 42 ASN D CA 1
ATOM 3063 C C . ASN D 1 42 ? 71.526 2.688 16.664 1.00 33.48 42 ASN D C 1
ATOM 3064 O O . ASN D 1 42 ? 71.690 2.116 15.592 1.00 35.17 42 ASN D O 1
ATOM 3069 N N . LYS D 1 43 ? 70.489 2.461 17.461 1.00 32.16 43 LYS D N 1
ATOM 3070 C CA . LYS D 1 43 ? 69.430 1.530 17.118 1.00 29.82 43 LYS D CA 1
ATOM 3071 C C . LYS D 1 43 ? 68.122 2.328 17.151 1.00 28.83 43 LYS D C 1
ATOM 3072 O O . LYS D 1 43 ? 67.915 3.145 18.050 1.00 28.44 43 LYS D O 1
ATOM 3074 N N . LEU D 1 44 ? 67.248 2.102 16.173 1.00 27.79 44 LEU D N 1
ATOM 3075 C CA . LEU D 1 44 ? 65.969 2.808 16.119 1.00 27.14 44 LEU D CA 1
ATOM 3076 C C . LEU D 1 44 ? 65.053 2.425 17.268 1.00 28.79 44 LEU D C 1
ATOM 3077 O O . LEU D 1 44 ? 64.857 1.242 17.554 1.00 29.44 44 LEU D O 1
ATOM 3082 N N . VAL D 1 45 ? 64.494 3.424 17.938 1.00 29.11 45 VAL D N 1
ATOM 3083 C CA . VAL D 1 45 ? 63.573 3.148 19.029 1.00 29.50 45 VAL D CA 1
ATOM 3084 C C . VAL D 1 45 ? 62.232 2.714 18.443 1.00 30.84 45 VAL D C 1
ATOM 3085 O O . VAL D 1 45 ? 61.676 3.368 17.557 1.00 29.72 45 VAL D O 1
ATOM 3089 N N . GLU D 1 46 ? 61.729 1.585 18.920 1.00 31.06 46 GLU D N 1
ATOM 3090 C CA . GLU D 1 46 ? 60.443 1.090 18.465 1.00 31.76 46 GLU D CA 1
ATOM 3091 C C . GLU D 1 46 ? 59.532 1.303 19.664 1.00 32.95 46 GLU D C 1
ATOM 3092 O O . GLU D 1 46 ? 59.994 1.243 20.811 1.00 34.28 46 GLU D O 1
ATOM 3094 N N . GLY D 1 47 ? 58.255 1.563 19.412 1.00 32.04 47 GLY D N 1
ATOM 3095 C CA . GLY D 1 47 ? 57.336 1.782 20.512 1.00 30.55 47 GLY D CA 1
ATOM 3096 C C . GLY D 1 47 ? 56.378 2.913 20.232 1.00 29.83 47 GLY D C 1
ATOM 3097 O O . GLY D 1 47 ? 56.033 3.173 19.084 1.00 31.40 47 GLY D O 1
ATOM 3098 N N . SER D 1 48 ? 55.943 3.597 21.280 1.00 28.85 48 SER D N 1
ATOM 3099 C CA . SER D 1 48 ? 55.010 4.698 21.104 1.00 28.06 48 SER D CA 1
ATOM 3100 C C . SER D 1 48 ? 55.733 5.982 20.700 1.00 27.43 48 SER D C 1
ATOM 3101 O O . SER D 1 48 ? 56.967 6.052 20.713 1.00 26.44 48 SER D O 1
ATOM 3104 N N . ILE D 1 49 ? 54.947 6.990 20.345 1.00 26.27 49 ILE D N 1
ATOM 3105 C CA . ILE D 1 49 ? 55.495 8.291 19.982 1.00 26.37 49 ILE D CA 1
ATOM 3106 C C . ILE D 1 49 ? 56.156 8.848 21.241 1.00 26.89 49 ILE D C 1
ATOM 3107 O O . ILE D 1 49 ? 57.220 9.465 21.178 1.00 26.09 49 ILE D O 1
ATOM 3112 N N . ALA D 1 50 ? 55.518 8.621 22.388 1.00 25.73 50 ALA D N 1
ATOM 3113 C CA . ALA D 1 50 ? 56.058 9.096 23.657 1.00 25.53 50 ALA D CA 1
ATOM 3114 C C . ALA D 1 50 ? 57.390 8.405 23.925 1.00 26.04 50 ALA D C 1
ATOM 3115 O O . ALA D 1 50 ? 58.312 9.022 24.459 1.00 26.80 50 ALA D O 1
ATOM 3117 N N . ASP D 1 51 ? 57.492 7.128 23.557 1.00 25.35 51 ASP D N 1
ATOM 3118 C CA . ASP D 1 51 ? 58.733 6.380 23.763 1.00 25.90 51 ASP D CA 1
ATOM 3119 C C . ASP D 1 51 ? 59.846 6.990 22.913 1.00 25.38 51 ASP D C 1
ATOM 3120 O O . ASP D 1 51 ? 60.979 7.183 23.374 1.00 25.80 51 ASP D O 1
ATOM 3125 N N . LYS D 1 52 ? 59.498 7.285 21.667 1.00 23.11 52 LYS D N 1
ATOM 3126 C CA . LYS D 1 52 ? 60.419 7.886 20.709 1.00 21.83 52 LYS D CA 1
ATOM 3127 C C . LYS D 1 52 ? 60.804 9.298 21.144 1.00 19.30 52 LYS D C 1
ATOM 3128 O O . LYS D 1 52 ? 61.986 9.661 21.097 1.00 20.73 52 LYS D O 1
ATOM 3134 N N . ALA D 1 53 ? 59.818 10.076 21.593 1.00 20.45 53 ALA D N 1
ATOM 3135 C CA . ALA D 1 53 ? 60.057 11.441 22.067 1.00 21.51 53 ALA D CA 1
ATOM 3136 C C . ALA D 1 53 ? 60.984 11.435 23.283 1.00 22.67 53 ALA D C 1
ATOM 31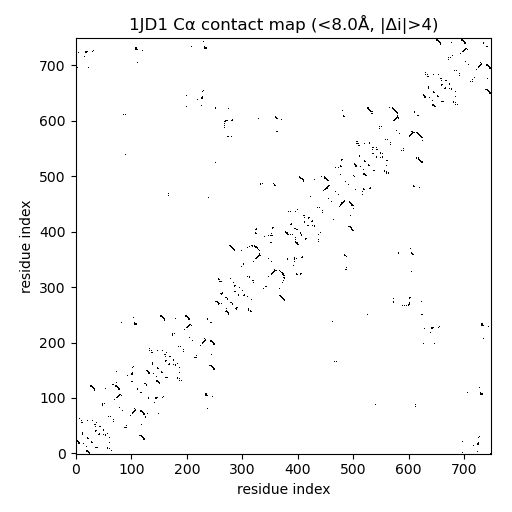37 O O . ALA D 1 53 ? 61.871 12.279 23.413 1.00 20.43 53 ALA D O 1
ATOM 3139 N N . GLU D 1 54 ? 60.775 10.472 24.173 1.00 23.73 54 GLU D N 1
ATOM 3140 C CA . GLU D 1 54 ? 61.581 10.349 25.382 1.00 23.67 54 GLU D CA 1
ATOM 3141 C C . GLU D 1 54 ? 63.065 10.206 25.019 1.00 22.09 54 GLU D C 1
ATOM 3142 O O . GLU D 1 54 ? 63.931 10.862 25.602 1.00 21.28 54 GLU D O 1
ATOM 3148 N N . GLN D 1 55 ? 63.357 9.354 24.046 1.00 20.29 55 GLN D N 1
ATOM 3149 C CA . GLN D 1 55 ? 64.738 9.133 23.632 1.00 20.50 55 GLN D CA 1
ATOM 3150 C C . GLN D 1 55 ? 65.362 10.348 22.947 1.00 20.66 55 GLN D C 1
ATOM 3151 O O . GLN D 1 55 ? 66.551 10.606 23.104 1.00 19.13 55 GLN D O 1
ATOM 3157 N N . VAL D 1 56 ? 64.565 11.074 22.167 1.00 19.41 56 VAL D N 1
ATOM 3158 C CA . VAL D 1 56 ? 65.074 12.255 21.465 1.00 19.16 56 VAL D CA 1
ATOM 3159 C C . VAL D 1 56 ? 65.516 13.322 22.455 1.00 19.05 56 VAL D C 1
ATOM 3160 O O . VAL D 1 56 ? 66.585 13.904 22.315 1.00 19.44 56 VAL D O 1
ATOM 3164 N N . ILE D 1 57 ? 64.696 13.561 23.470 1.00 19.24 57 ILE D N 1
ATOM 3165 C CA . ILE D 1 57 ? 65.000 14.564 24.475 1.00 20.03 57 ILE D CA 1
ATOM 3166 C C . ILE D 1 57 ? 66.168 14.119 25.358 1.00 21.05 57 ILE D C 1
ATOM 3167 O O . ILE D 1 57 ? 66.941 14.949 25.842 1.00 18.58 57 ILE D O 1
ATOM 3172 N N . GLN D 1 58 ? 66.303 12.807 25.545 1.00 21.76 58 GLN D N 1
ATOM 3173 C CA . GLN D 1 58 ? 67.407 12.258 26.329 1.00 22.28 58 GLN D CA 1
ATOM 3174 C C . GLN D 1 58 ? 68.690 12.541 25.549 1.00 21.95 58 GLN D C 1
ATOM 3175 O O . GLN D 1 58 ? 69.719 12.928 26.127 1.00 21.91 58 GLN D O 1
ATOM 3177 N N . ASN D 1 59 ? 68.625 12.349 24.233 1.00 20.34 59 ASN D N 1
ATOM 3178 C CA . ASN D 1 59 ? 69.785 12.593 23.388 1.00 21.67 59 ASN D CA 1
ATOM 3179 C C . ASN D 1 59 ? 70.160 14.058 23.485 1.00 21.07 59 ASN D C 1
ATOM 3180 O O . ASN D 1 59 ? 71.334 14.393 23.602 1.00 21.48 59 ASN D O 1
ATOM 3185 N N . ILE D 1 60 ? 69.159 14.929 23.424 1.00 20.09 60 ILE D N 1
ATOM 3186 C CA . ILE D 1 60 ? 69.396 16.363 23.534 1.00 18.90 60 ILE D CA 1
ATOM 3187 C C . ILE D 1 60 ? 69.997 16.678 24.912 1.00 19.04 60 ILE D C 1
ATOM 3188 O O . ILE D 1 60 ? 70.950 17.456 25.033 1.00 17.17 60 ILE D O 1
ATOM 3193 N N . LYS D 1 61 ? 69.446 16.057 25.946 1.00 20.65 61 LYS D N 1
ATOM 3194 C CA . LYS D 1 61 ? 69.932 16.248 27.314 1.00 21.95 61 LYS D CA 1
ATOM 3195 C C . LYS D 1 61 ? 71.427 15.926 27.428 1.00 22.74 61 LYS D C 1
ATOM 3196 O O . LYS D 1 61 ? 72.205 16.685 28.015 1.00 22.75 61 LYS D O 1
ATOM 3198 N N . ASN D 1 62 ? 71.814 14.790 26.859 1.00 21.18 62 ASN D N 1
ATOM 3199 C CA . ASN D 1 62 ? 73.195 14.339 26.883 1.00 22.32 62 ASN D CA 1
ATOM 3200 C C . ASN D 1 62 ? 74.115 15.271 26.090 1.00 22.07 62 ASN D C 1
ATOM 3201 O O . ASN D 1 62 ? 75.213 15.604 26.554 1.00 21.22 62 ASN D O 1
ATOM 3206 N N . VAL D 1 63 ? 73.666 15.729 24.923 1.00 20.69 63 VAL D N 1
ATOM 3207 C CA . VAL D 1 63 ? 74.495 16.639 24.127 1.00 19.23 63 VAL D CA 1
ATOM 3208 C C . VAL D 1 63 ? 74.650 17.968 24.889 1.00 20.27 63 VAL D C 1
ATOM 3209 O O . VAL D 1 63 ? 75.723 18.587 24.881 1.00 21.72 63 VAL D O 1
ATOM 3213 N N . LEU D 1 64 ? 73.592 18.401 25.560 1.00 20.35 64 LEU D N 1
ATOM 3214 C CA . LEU D 1 64 ? 73.651 19.627 26.357 1.00 21.57 64 LEU D CA 1
ATOM 3215 C C . LEU D 1 64 ? 74.698 19.514 27.467 1.00 22.14 64 LEU D C 1
ATOM 3216 O O . LEU D 1 64 ? 75.466 20.445 27.707 1.00 21.92 64 LEU D O 1
ATOM 3221 N N . GLU D 1 65 ? 74.709 18.376 28.156 1.00 24.47 65 GLU D N 1
ATOM 3222 C CA . GLU D 1 65 ? 75.659 18.145 29.241 1.00 24.41 65 GLU D CA 1
ATOM 3223 C C . GLU D 1 65 ? 77.094 18.217 28.714 1.00 25.84 65 GLU D C 1
ATOM 3224 O O . GLU D 1 65 ? 77.945 18.913 29.272 1.00 26.76 65 GLU D O 1
ATOM 3226 N N . ALA D 1 66 ? 77.356 17.495 27.634 1.00 25.43 66 ALA D N 1
ATOM 3227 C CA . ALA D 1 66 ? 78.675 17.480 27.015 1.00 25.15 66 ALA D CA 1
ATOM 3228 C C . ALA D 1 66 ? 79.087 18.868 26.537 1.00 24.72 66 ALA D C 1
ATOM 3229 O O . ALA D 1 66 ? 80.274 19.132 26.359 1.00 23.92 66 ALA D O 1
ATOM 3231 N N . SER D 1 67 ? 78.112 19.753 26.344 1.00 24.27 67 SER D N 1
ATOM 3232 C CA . SER D 1 67 ? 78.383 21.107 25.853 1.00 25.16 67 SER D CA 1
ATOM 3233 C C . SER D 1 67 ? 78.537 22.105 26.987 1.00 26.44 67 SER D C 1
ATOM 3234 O O . SER D 1 67 ? 78.625 23.309 26.757 1.00 27.67 67 SER D O 1
ATOM 3237 N N . ASN D 1 68 ? 78.578 21.595 28.214 1.00 27.48 68 ASN D N 1
ATOM 3238 C CA . ASN D 1 68 ? 78.686 22.431 29.399 1.00 27.34 68 ASN D CA 1
ATOM 3239 C C . ASN D 1 68 ? 77.433 23.286 29.491 1.00 26.39 68 ASN D C 1
ATOM 3240 O O . ASN D 1 68 ? 77.492 24.500 29.718 1.00 27.11 68 ASN D O 1
ATOM 3245 N N . SER D 1 69 ? 76.288 22.637 29.293 1.00 25.64 69 SER D N 1
ATOM 3246 C CA . SER D 1 69 ? 75.004 23.305 29.351 1.00 25.14 69 SER D CA 1
ATOM 3247 C C . SER D 1 69 ? 74.002 22.346 29.976 1.00 25.38 69 SER D C 1
ATOM 3248 O O . SER D 1 69 ? 74.388 21.290 30.485 1.00 26.22 69 SER D O 1
ATOM 3251 N N . SER D 1 70 ? 72.721 22.703 29.925 1.00 25.60 70 SER D N 1
ATOM 3252 C CA . SER D 1 70 ? 71.675 21.879 30.526 1.00 25.92 70 SER D CA 1
ATOM 3253 C C . SER D 1 70 ? 70.310 22.230 29.950 1.00 25.16 70 SER D C 1
ATOM 3254 O O . SER D 1 70 ? 70.139 23.273 29.312 1.00 24.70 70 SER D O 1
ATOM 3257 N N . LEU D 1 71 ? 69.324 21.372 30.197 1.00 25.35 71 LEU D N 1
ATOM 3258 C CA . LEU D 1 71 ? 67.980 21.622 29.679 1.00 25.40 71 LEU D CA 1
ATOM 3259 C C . LEU D 1 71 ? 67.428 22.964 30.147 1.00 26.18 71 LEU D C 1
ATOM 3260 O O . LEU D 1 71 ? 66.719 23.649 29.405 1.00 26.28 71 LEU D O 1
ATOM 3265 N N . ASP D 1 72 ? 67.767 23.357 31.374 1.00 26.45 72 ASP D N 1
ATOM 3266 C CA . ASP D 1 72 ? 67.281 24.615 31.922 1.00 26.78 72 ASP D CA 1
ATOM 3267 C C . ASP D 1 72 ? 67.907 25.823 31.222 1.00 26.03 72 ASP D C 1
ATOM 3268 O O . ASP D 1 72 ? 67.468 26.956 31.422 1.00 28.37 72 ASP D O 1
ATOM 3270 N N . ARG D 1 73 ? 68.917 25.584 30.393 1.00 24.39 73 ARG D N 1
ATOM 3271 C CA . ARG D 1 73 ? 69.572 26.676 29.682 1.00 24.07 73 ARG D CA 1
ATOM 3272 C C . ARG D 1 73 ? 69.243 26.696 28.188 1.00 23.32 73 ARG D C 1
ATOM 3273 O O . ARG D 1 73 ? 69.899 27.390 27.417 1.00 23.61 73 ARG D O 1
ATOM 3281 N N . VAL D 1 74 ? 68.219 25.950 27.789 1.00 22.22 74 VAL D N 1
ATOM 3282 C CA . VAL D 1 74 ? 67.802 25.921 26.386 1.00 20.56 74 VAL D CA 1
ATOM 3283 C C . VAL D 1 74 ? 67.082 27.214 26.046 1.00 19.81 74 VAL D C 1
ATOM 3284 O O . VAL D 1 74 ? 66.206 27.673 26.778 1.00 20.02 74 VAL D O 1
ATOM 3288 N N . VAL D 1 75 ? 67.464 27.802 24.919 1.00 20.00 75 VAL D N 1
ATOM 3289 C CA . VAL D 1 75 ? 66.897 29.060 24.477 1.00 18.73 75 VAL D CA 1
ATOM 3290 C C . VAL D 1 75 ? 65.758 28.883 23.474 1.00 18.70 75 VAL D C 1
ATOM 3291 O O . VAL D 1 75 ? 64.684 29.479 23.607 1.00 18.34 75 VAL D O 1
ATOM 3295 N N . LYS D 1 76 ? 66.002 28.064 22.459 1.00 18.77 76 LYS D N 1
ATOM 3296 C CA . LYS D 1 76 ? 65.019 27.849 21.404 1.00 19.29 76 LYS D CA 1
ATOM 3297 C C . LYS D 1 76 ? 65.042 26.403 20.929 1.00 18.58 76 LYS D C 1
ATOM 3298 O O . LYS D 1 76 ? 66.108 25.798 20.809 1.00 18.79 76 LYS D O 1
ATOM 3304 N N . VAL D 1 77 ? 63.860 25.856 20.665 1.00 17.53 77 VAL D N 1
ATOM 3305 C CA . VAL D 1 77 ? 63.735 24.490 20.178 1.00 15.70 77 VAL D CA 1
ATOM 3306 C C . VAL D 1 77 ? 62.912 24.457 18.891 1.00 15.12 77 VAL D C 1
ATOM 3307 O O . VAL D 1 77 ? 61.929 25.183 18.741 1.00 16.29 77 VAL D O 1
ATOM 3311 N N . ASN D 1 78 ? 63.344 23.644 17.936 1.00 15.00 78 ASN D N 1
ATOM 3312 C CA . ASN D 1 78 ? 62.607 23.488 16.686 1.00 15.18 78 ASN D CA 1
ATOM 3313 C C . ASN D 1 78 ? 62.283 22.014 16.529 1.00 14.82 78 ASN D C 1
ATOM 3314 O O . ASN D 1 78 ? 63.171 21.160 16.562 1.00 14.27 78 ASN D O 1
ATOM 3319 N N . ILE D 1 79 ? 61.004 21.731 16.358 1.00 14.47 79 ILE D N 1
ATOM 3320 C CA . ILE D 1 79 ? 60.535 20.372 16.216 1.00 14.92 79 ILE D CA 1
ATOM 3321 C C . ILE D 1 79 ? 60.075 20.067 14.802 1.00 14.52 79 ILE D C 1
ATOM 3322 O O . ILE D 1 79 ? 59.362 20.864 14.201 1.00 14.10 79 ILE D O 1
ATOM 3327 N N . PHE D 1 80 ? 60.492 18.915 14.279 1.00 14.83 80 PHE D N 1
ATOM 3328 C CA . PHE D 1 80 ? 60.085 18.471 12.949 1.00 14.66 80 PHE D CA 1
ATOM 3329 C C . PHE D 1 80 ? 59.402 17.117 13.102 1.00 14.73 80 PHE D C 1
ATOM 3330 O O . PHE D 1 80 ? 60.047 16.111 13.427 1.00 14.98 80 PHE D O 1
ATOM 3338 N N . LEU D 1 81 ? 58.086 17.101 12.900 1.00 15.05 81 LEU D N 1
ATOM 3339 C CA . LEU D 1 81 ? 57.300 15.872 13.004 1.00 17.17 81 LEU D CA 1
ATOM 3340 C C . LEU D 1 81 ? 57.105 15.223 11.632 1.00 16.55 81 LEU D C 1
ATOM 3341 O O . LEU D 1 81 ? 56.985 15.915 10.614 1.00 17.36 81 LEU D O 1
ATOM 3346 N N . ALA D 1 82 ? 57.061 13.895 11.584 1.00 17.31 82 ALA D N 1
ATOM 3347 C CA . ALA D 1 82 ? 56.833 13.223 10.306 1.00 18.05 82 ALA D CA 1
ATOM 3348 C C . ALA D 1 82 ? 55.326 13.109 10.040 1.00 19.91 82 ALA D C 1
ATOM 3349 O O . ALA D 1 82 ? 54.902 12.862 8.915 1.00 19.98 82 ALA D O 1
ATOM 3351 N N . ASP D 1 83 ? 54.541 13.296 11.096 1.00 20.11 83 ASP D N 1
ATOM 3352 C CA . ASP D 1 83 ? 53.081 13.206 11.045 1.00 20.93 83 ASP D CA 1
ATOM 3353 C C . ASP D 1 83 ? 52.530 14.213 12.067 1.00 20.03 83 ASP D C 1
ATOM 3354 O O . ASP D 1 83 ? 52.753 14.073 13.282 1.00 21.06 83 ASP D O 1
ATOM 3359 N N . ILE D 1 84 ? 51.838 15.238 11.582 1.00 19.39 84 ILE D N 1
ATOM 3360 C CA . ILE D 1 84 ? 51.272 16.274 12.455 1.00 17.94 84 ILE D CA 1
ATOM 3361 C C . ILE D 1 84 ? 50.349 15.669 13.526 1.00 18.70 84 ILE D C 1
ATOM 3362 O O . ILE D 1 84 ? 50.159 16.244 14.594 1.00 17.47 84 ILE D O 1
ATOM 3367 N N . ASN D 1 85 ? 49.791 14.501 13.246 1.00 19.54 85 ASN D N 1
ATOM 3368 C CA . ASN D 1 85 ? 48.907 13.866 14.222 1.00 21.38 85 ASN D CA 1
ATOM 3369 C C . ASN D 1 85 ? 49.629 13.389 15.490 1.00 22.71 85 ASN D C 1
ATOM 3370 O O . ASN D 1 85 ? 48.986 12.974 16.458 1.00 23.46 85 ASN D O 1
ATOM 3375 N N . HIS D 1 86 ? 50.960 13.449 15.495 1.00 23.91 86 HIS D N 1
ATOM 3376 C CA . HIS D 1 86 ? 51.728 13.036 16.674 1.00 24.56 86 HIS D CA 1
ATOM 3377 C C . HIS D 1 86 ? 51.994 14.228 17.600 1.00 23.08 86 HIS D C 1
ATOM 3378 O O . HIS D 1 86 ? 52.618 14.083 18.651 1.00 22.36 86 HIS D O 1
ATOM 3385 N N . PHE D 1 87 ? 51.509 15.400 17.198 1.00 20.90 87 PHE D N 1
ATOM 3386 C CA . PHE D 1 87 ? 51.676 16.658 17.938 1.00 20.40 87 PHE D CA 1
ATOM 3387 C C . PHE D 1 87 ? 51.352 16.626 19.446 1.00 21.26 87 PHE D C 1
ATOM 3388 O O . PHE D 1 87 ? 52.209 16.943 20.284 1.00 19.99 87 PHE D O 1
ATOM 3396 N N . ALA D 1 88 ? 50.119 16.244 19.782 1.00 21.95 88 ALA D N 1
ATOM 3397 C CA . ALA D 1 88 ? 49.663 16.207 21.174 1.00 21.40 88 ALA D CA 1
ATOM 3398 C C . ALA D 1 88 ? 50.478 15.254 22.027 1.00 21.12 88 ALA D C 1
ATOM 3399 O O . ALA D 1 88 ? 50.869 15.592 23.144 1.00 21.23 88 ALA D O 1
ATOM 3401 N N . GLU D 1 89 ? 50.728 14.061 21.504 1.00 20.96 89 GLU D N 1
ATOM 3402 C CA . GLU D 1 89 ? 51.507 13.082 22.240 1.00 22.53 89 GLU D CA 1
ATOM 3403 C C . GLU D 1 89 ? 52.931 13.582 22.435 1.00 22.23 89 GLU D C 1
ATOM 3404 O O . GLU D 1 89 ? 53.514 13.421 23.507 1.00 21.71 89 GLU D O 1
ATOM 3410 N N . PHE D 1 90 ? 53.504 14.201 21.408 1.00 20.88 90 PHE D N 1
ATOM 3411 C CA . PHE D 1 90 ? 54.860 14.718 21.558 1.00 20.51 90 PHE D CA 1
ATOM 3412 C C . PHE D 1 90 ? 54.895 15.786 22.647 1.00 20.44 90 PHE D C 1
ATOM 3413 O O . PHE D 1 90 ? 55.754 15.759 23.535 1.00 21.17 90 PHE D O 1
ATOM 3421 N N . ASN D 1 91 ? 53.955 16.728 22.561 1.00 20.50 91 ASN D N 1
ATOM 3422 C CA . ASN D 1 91 ? 53.853 17.832 23.505 1.00 20.44 91 ASN D CA 1
ATOM 3423 C C . ASN D 1 91 ? 53.811 17.338 24.951 1.00 21.03 91 ASN D C 1
ATOM 3424 O O . ASN D 1 91 ? 54.394 17.969 25.833 1.00 20.07 91 ASN D O 1
ATOM 3429 N N . SER D 1 92 ? 53.142 16.209 25.193 1.00 19.90 92 SER D N 1
ATOM 3430 C CA . SER D 1 92 ? 53.049 15.681 26.561 1.00 22.02 92 SER D CA 1
ATOM 3431 C C . SER D 1 92 ? 54.432 15.353 27.152 1.00 22.90 92 SER D C 1
ATOM 3432 O O . SER D 1 92 ? 54.748 15.760 28.278 1.00 22.71 92 SER D O 1
ATOM 3435 N N . VAL D 1 93 ? 55.245 14.610 26.401 1.00 21.52 93 VAL D N 1
ATOM 3436 C CA . VAL D 1 93 ? 56.593 14.259 26.856 1.00 22.02 93 VAL D CA 1
ATOM 3437 C C . VAL D 1 93 ? 57.407 15.544 26.928 1.00 22.83 93 VAL D C 1
ATOM 3438 O O . VAL D 1 93 ? 58.159 15.780 27.876 1.00 22.78 93 VAL D O 1
ATOM 3442 N N . TYR D 1 94 ? 57.228 16.389 25.921 1.00 23.17 94 TYR D N 1
ATOM 3443 C CA . TYR D 1 94 ? 57.938 17.660 25.868 1.00 23.07 94 TYR D CA 1
ATOM 3444 C C . TYR D 1 94 ? 57.689 18.507 27.127 1.00 22.55 94 TYR D C 1
ATOM 3445 O O . TYR D 1 94 ? 58.612 19.124 27.671 1.00 20.58 94 TYR D O 1
ATOM 3454 N N . ALA D 1 95 ? 56.438 18.549 27.581 1.00 23.05 95 ALA D N 1
ATOM 3455 C CA . ALA D 1 95 ? 56.097 19.344 28.767 1.00 23.81 95 ALA D CA 1
ATOM 3456 C C . ALA D 1 95 ? 56.789 18.798 30.013 1.00 23.66 95 ALA D C 1
ATOM 3457 O O . ALA D 1 95 ? 57.107 19.543 30.928 1.00 23.48 95 ALA D O 1
ATOM 3459 N N . LYS D 1 96 ? 57.024 17.492 30.044 1.00 26.07 96 LYS D N 1
ATOM 3460 C CA . LYS D 1 96 ? 57.695 16.879 31.182 1.00 26.07 96 LYS D CA 1
ATOM 3461 C C . LYS D 1 96 ? 59.046 17.527 31.422 1.00 28.02 96 LYS D C 1
ATOM 3462 O O . LYS D 1 96 ? 59.482 17.694 32.570 1.00 26.52 96 LYS D O 1
ATOM 3468 N N . TYR D 1 97 ? 59.721 17.889 30.335 1.00 25.94 97 TYR D N 1
ATOM 3469 C CA . TYR D 1 97 ? 61.051 18.463 30.461 1.00 26.70 97 TYR D CA 1
ATOM 3470 C C . TYR D 1 97 ? 61.150 19.968 30.356 1.00 26.27 97 TYR D C 1
ATOM 3471 O O . TYR D 1 97 ? 62.016 20.586 30.977 1.00 26.23 97 TYR D O 1
ATOM 3480 N N . PHE D 1 98 ? 60.263 20.562 29.575 1.00 26.54 98 PHE D N 1
ATOM 3481 C CA . PHE D 1 98 ? 60.328 21.996 29.359 1.00 27.28 98 PHE D CA 1
ATOM 3482 C C . PHE D 1 98 ? 59.216 22.863 29.894 1.00 28.67 98 PHE D C 1
ATOM 3483 O O . PHE D 1 98 ? 59.118 24.025 29.517 1.00 29.70 98 PHE D O 1
ATOM 3491 N N . ASN D 1 99 ? 58.378 22.336 30.774 1.00 31.59 99 ASN D N 1
ATOM 3492 C CA . ASN D 1 99 ? 57.308 23.172 31.297 1.00 33.23 99 ASN D CA 1
ATOM 3493 C C . ASN D 1 99 ? 57.851 24.131 32.366 1.00 33.10 99 ASN D C 1
ATOM 3494 O O . ASN D 1 99 ? 57.372 25.262 32.512 1.00 32.34 99 ASN D O 1
ATOM 3499 N N . THR D 1 100 ? 58.866 23.683 33.094 1.00 33.06 100 THR D N 1
ATOM 3500 C CA . THR D 1 100 ? 59.476 24.499 34.141 1.00 32.82 100 THR D CA 1
ATOM 3501 C C . THR D 1 100 ? 60.014 25.785 33.520 1.00 33.75 100 THR D C 1
ATOM 3502 O O . THR D 1 100 ? 59.588 26.897 33.858 1.00 32.75 100 THR D O 1
ATOM 3506 N N . HIS D 1 101 ? 60.972 25.593 32.619 1.00 32.73 101 HIS D N 1
ATOM 3507 C CA . HIS D 1 101 ? 61.628 26.646 31.863 1.00 33.38 101 HIS D CA 1
ATOM 3508 C C . HIS D 1 101 ? 61.029 26.416 30.478 1.00 33.19 101 HIS D C 1
ATOM 3509 O O . HIS D 1 101 ? 61.162 25.325 29.924 1.00 35.25 101 HIS D O 1
ATOM 3516 N N . LYS D 1 102 ? 60.340 27.414 29.936 1.00 31.00 102 LYS D N 1
ATOM 3517 C CA . LYS D 1 102 ? 59.700 27.259 28.631 1.00 29.41 102 LYS D CA 1
ATOM 3518 C C . LYS D 1 102 ? 60.446 28.001 27.520 1.00 26.72 102 LYS D C 1
ATOM 3519 O O . LYS D 1 102 ? 60.136 29.157 27.205 1.00 24.37 102 LYS D O 1
ATOM 3525 N N . PRO D 1 103 ? 61.435 27.338 26.900 1.00 25.39 103 PRO D N 1
ATOM 3526 C CA . PRO D 1 103 ? 62.180 28.007 25.829 1.00 23.86 103 PRO D CA 1
ATOM 3527 C C . PRO D 1 103 ? 61.236 28.292 24.675 1.00 23.32 103 PRO D C 1
ATOM 3528 O O . PRO D 1 103 ? 60.145 27.718 24.609 1.00 23.17 103 PRO D O 1
ATOM 3532 N N . ALA D 1 104 ? 61.652 29.167 23.764 1.00 22.10 104 ALA D N 1
ATOM 3533 C CA . ALA D 1 104 ? 60.829 29.466 22.600 1.00 20.60 104 ALA D CA 1
ATOM 3534 C C . ALA D 1 104 ? 60.789 28.186 21.763 1.00 20.02 104 ALA D C 1
ATOM 3535 O O . ALA D 1 104 ? 61.692 27.340 21.850 1.00 18.41 104 ALA D O 1
ATOM 3537 N N . ARG D 1 105 ? 59.760 28.037 20.946 1.00 17.81 105 ARG D N 1
ATOM 3538 C CA . ARG D 1 105 ? 59.638 26.832 20.151 1.00 18.62 105 ARG D CA 1
ATOM 3539 C C . ARG D 1 105 ? 58.878 27.032 18.856 1.00 18.71 105 ARG D C 1
ATOM 3540 O O . ARG D 1 105 ? 58.058 27.945 18.727 1.00 20.35 105 ARG D O 1
ATOM 3548 N N . SER D 1 106 ? 59.170 26.162 17.897 1.00 17.55 106 SER D N 1
ATOM 3549 C CA . SER D 1 106 ? 58.486 26.126 16.611 1.00 16.96 106 SER D CA 1
ATOM 3550 C C . SER D 1 106 ? 58.235 24.650 16.333 1.00 15.67 106 SER D C 1
ATOM 3551 O O . SER D 1 106 ? 59.023 23.793 16.753 1.00 15.20 106 SER D O 1
ATOM 3554 N N . CYS D 1 107 ? 57.153 24.338 15.627 1.00 15.44 107 CYS D N 1
ATOM 3555 C CA . CYS D 1 107 ? 56.834 22.949 15.322 1.00 15.97 107 CYS D CA 1
ATOM 3556 C C . CYS D 1 107 ? 56.114 22.836 13.997 1.00 15.97 107 CYS D C 1
ATOM 3557 O O . CYS D 1 107 ? 55.115 23.526 13.757 1.00 16.49 107 CYS D O 1
ATOM 3560 N N . VAL D 1 108 ? 56.631 21.975 13.126 1.00 16.01 108 VAL D N 1
ATOM 3561 C CA . VAL D 1 108 ? 56.020 21.746 11.822 1.00 15.92 108 VAL D CA 1
ATOM 3562 C C . VAL D 1 108 ? 56.084 20.267 11.500 1.00 17.24 108 VAL D C 1
ATOM 3563 O O . VAL D 1 108 ? 56.878 19.522 12.074 1.00 17.35 108 VAL D O 1
ATOM 3567 N N . ALA D 1 109 ? 55.235 19.833 10.580 1.00 17.99 109 ALA D N 1
ATOM 3568 C CA . ALA D 1 109 ? 55.251 18.453 10.151 1.00 18.17 109 ALA D CA 1
ATOM 3569 C C . ALA D 1 109 ? 55.862 18.466 8.750 1.00 18.73 109 ALA D C 1
ATOM 3570 O O . ALA D 1 109 ? 55.443 19.236 7.887 1.00 17.94 109 ALA D O 1
ATOM 3572 N N . VAL D 1 110 ? 56.864 17.626 8.534 1.00 19.13 110 VAL D N 1
ATOM 3573 C CA . VAL D 1 110 ? 57.525 17.543 7.239 1.00 18.23 110 VAL D CA 1
ATOM 3574 C C . VAL D 1 110 ? 57.099 16.277 6.493 1.00 18.49 110 VAL D C 1
ATOM 3575 O O . VAL D 1 110 ? 56.320 15.480 7.000 1.00 17.46 110 VAL D O 1
ATOM 3579 N N . ALA D 1 111 ? 57.618 16.086 5.287 1.00 17.83 111 ALA D N 1
ATOM 3580 C CA . ALA D 1 111 ? 57.254 14.911 4.510 1.00 17.49 111 ALA D CA 1
ATOM 3581 C C . ALA D 1 111 ? 57.958 13.639 4.975 1.00 18.08 111 ALA D C 1
ATOM 3582 O O . ALA D 1 111 ? 57.341 12.567 5.018 1.00 18.09 111 ALA D O 1
ATOM 3584 N N . ALA D 1 112 ? 59.240 13.753 5.329 1.00 16.10 112 ALA D N 1
ATOM 3585 C CA . ALA D 1 112 ? 60.011 12.596 5.761 1.00 16.68 112 ALA D CA 1
ATOM 3586 C C . ALA D 1 112 ? 61.265 13.023 6.508 1.00 16.03 112 ALA D C 1
ATOM 3587 O O . ALA D 1 112 ? 61.690 14.179 6.421 1.00 15.69 112 ALA D O 1
ATOM 3589 N N . LEU D 1 113 ? 61.849 12.083 7.249 1.00 16.10 113 LEU D N 1
ATOM 3590 C CA . LEU D 1 113 ? 63.040 12.340 8.041 1.00 16.87 113 LEU D CA 1
ATOM 3591 C C . LEU D 1 113 ? 64.070 11.224 7.847 1.00 19.07 113 LEU D C 1
ATOM 3592 O O . LEU D 1 113 ? 63.741 10.145 7.361 1.00 18.73 113 LEU D O 1
ATOM 3597 N N . PRO D 1 114 ? 65.338 11.475 8.218 1.00 18.17 114 PRO D N 1
ATOM 3598 C CA . PRO D 1 114 ? 66.374 10.448 8.066 1.00 19.73 114 PRO D CA 1
ATOM 3599 C C . PRO D 1 114 ? 65.962 9.109 8.701 1.00 20.71 114 PRO D C 1
ATOM 3600 O O . PRO D 1 114 ? 65.380 9.088 9.783 1.00 20.10 114 PRO D O 1
ATOM 3604 N N . LEU D 1 115 ? 66.261 8.006 8.018 1.00 22.44 115 LEU D N 1
ATOM 3605 C CA . LEU D 1 115 ? 65.957 6.664 8.526 1.00 23.17 115 LEU D CA 1
ATOM 3606 C C . LEU D 1 115 ? 64.462 6.402 8.729 1.00 24.05 115 LEU D C 1
ATOM 3607 O O . LEU D 1 115 ? 64.065 5.385 9.315 1.00 24.74 115 LEU D O 1
ATOM 3612 N N . GLY D 1 116 ? 63.644 7.327 8.238 1.00 23.17 116 GLY D N 1
ATOM 3613 C CA . GLY D 1 116 ? 62.203 7.208 8.352 1.00 23.74 116 GLY D CA 1
ATOM 3614 C C . GLY D 1 116 ? 61.635 7.393 9.747 1.00 23.73 116 GLY D C 1
ATOM 3615 O O . GLY D 1 116 ? 60.541 6.892 10.035 1.00 24.43 116 GLY D O 1
ATOM 3616 N N . VAL D 1 117 ? 62.346 8.122 10.608 1.00 22.13 117 VAL D N 1
ATOM 3617 C CA . VAL D 1 117 ? 61.883 8.343 11.975 1.00 21.89 117 VAL D CA 1
ATOM 3618 C C . VAL D 1 117 ? 60.687 9.283 12.060 1.00 20.84 117 VAL D C 1
ATOM 3619 O O . VAL D 1 117 ? 60.400 10.038 11.135 1.00 21.59 117 VAL D O 1
ATOM 3623 N N . ASP D 1 118 ? 59.988 9.244 13.188 1.00 20.50 118 ASP D N 1
ATOM 3624 C CA . ASP D 1 118 ? 58.805 10.066 13.360 1.00 20.54 118 ASP D CA 1
ATOM 3625 C C . ASP D 1 118 ? 59.057 11.498 13.797 1.00 19.97 118 ASP D C 1
ATOM 3626 O O . ASP D 1 118 ? 58.149 12.322 13.758 1.00 20.06 118 ASP D O 1
ATOM 3631 N N . MET D 1 119 ? 60.272 11.810 14.231 1.00 19.60 119 MET D N 1
ATOM 3632 C CA . MET D 1 119 ? 60.547 13.180 14.642 1.00 18.87 119 MET D CA 1
ATOM 3633 C C . MET D 1 119 ? 62.037 13.501 14.719 1.00 18.38 119 MET D C 1
ATOM 3634 O O . MET D 1 119 ? 62.896 12.611 14.809 1.00 18.43 119 MET D O 1
ATOM 3639 N N . GLU D 1 120 ? 62.333 14.791 14.647 1.00 16.29 120 GLU D N 1
ATOM 3640 C CA . GLU D 1 120 ? 63.699 15.283 14.735 1.00 15.48 120 GLU D CA 1
ATOM 3641 C C . GLU D 1 120 ? 63.597 16.576 15.521 1.00 15.32 120 GLU D C 1
ATOM 3642 O O . GLU D 1 120 ? 62.732 17.409 15.231 1.00 18.11 120 GLU D O 1
ATOM 3648 N N . MET D 1 121 ? 64.462 16.745 16.514 1.00 14.12 121 MET D N 1
ATOM 3649 C CA . MET D 1 121 ? 64.460 17.947 17.355 1.00 13.44 121 MET D CA 1
ATOM 3650 C C . MET D 1 121 ? 65.840 18.604 17.421 1.00 13.68 121 MET D C 1
ATOM 3651 O O . MET D 1 121 ? 66.846 17.934 17.678 1.00 12.20 121 MET D O 1
ATOM 3656 N N . GLU D 1 122 ? 65.888 19.914 17.195 1.00 13.71 122 GLU D N 1
ATOM 3657 C CA . GLU D 1 122 ? 67.149 20.646 17.299 1.00 14.48 122 GLU D CA 1
ATOM 3658 C C . GLU D 1 122 ? 66.948 21.730 18.344 1.00 14.32 122 GLU D C 1
ATOM 3659 O O . GLU D 1 122 ? 65.822 22.005 18.764 1.00 16.77 122 GLU D O 1
ATOM 3665 N N . ALA D 1 123 ? 68.027 22.371 18.765 1.00 14.92 123 ALA D N 1
ATOM 3666 C CA . ALA D 1 123 ? 67.854 23.400 19.775 1.00 14.86 123 ALA D CA 1
ATOM 3667 C C . ALA D 1 123 ? 69.049 24.324 19.847 1.00 15.62 123 ALA D C 1
ATOM 3668 O O . ALA D 1 123 ? 70.113 24.050 19.270 1.00 16.23 123 ALA D O 1
ATOM 3670 N N . ILE D 1 124 ? 68.838 25.440 20.533 1.00 16.24 124 ILE D N 1
ATOM 3671 C CA . ILE D 1 124 ? 69.891 26.405 20.774 1.00 17.89 124 ILE D CA 1
ATOM 3672 C C . ILE D 1 124 ? 69.902 26.583 22.296 1.00 19.00 124 ILE D C 1
ATOM 3673 O O . ILE D 1 124 ? 68.843 26.683 22.924 1.00 18.47 124 ILE D O 1
ATOM 3678 N N . ALA D 1 125 ? 71.095 26.591 22.885 1.00 20.04 125 ALA D N 1
ATOM 3679 C CA . ALA D 1 125 ? 71.218 26.725 24.333 1.00 21.66 125 ALA D CA 1
ATOM 3680 C C . ALA D 1 125 ? 72.375 27.636 24.742 1.00 22.82 125 ALA D C 1
ATOM 3681 O O . ALA D 1 125 ? 73.261 27.942 23.939 1.00 24.20 125 ALA D O 1
ATOM 3683 N N . ALA D 1 126 ? 72.368 28.044 26.006 1.00 22.75 126 ALA D N 1
ATOM 3684 C CA . ALA D 1 126 ? 73.404 28.923 26.549 1.00 23.33 126 ALA D CA 1
ATOM 3685 C C . ALA D 1 126 ? 74.360 28.122 27.416 1.00 23.83 126 ALA D C 1
ATOM 3686 O O . ALA D 1 126 ? 73.923 27.239 28.146 1.00 23.91 126 ALA D O 1
ATOM 3688 N N . GLU D 1 127 ? 75.659 28.423 27.327 1.00 24.98 127 GLU D N 1
ATOM 3689 C CA . GLU D 1 127 ? 76.667 27.737 28.138 1.00 25.71 127 GLU D CA 1
ATOM 3690 C C . GLU D 1 127 ? 76.813 28.568 29.417 1.00 26.74 127 GLU D C 1
ATOM 3691 O O . GLU D 1 127 ? 76.010 28.352 30.341 1.00 27.04 127 GLU D O 1
ATOM 3697 N N . LEU E 1 5 ? 69.413 34.937 30.177 1.00 34.92 5 LEU E N 1
ATOM 3698 C CA . LEU E 1 5 ? 68.234 34.156 29.691 1.00 35.15 5 LEU E CA 1
ATOM 3699 C C . LEU E 1 5 ? 66.944 34.740 30.250 1.00 35.35 5 LEU E C 1
ATOM 3700 O O . LEU E 1 5 ? 66.609 34.530 31.419 1.00 36.21 5 LEU E O 1
ATOM 3702 N N . THR E 1 6 ? 66.213 35.460 29.405 1.00 34.44 6 THR E N 1
ATOM 3703 C CA . THR E 1 6 ? 64.976 36.100 29.818 1.00 33.14 6 THR E CA 1
ATOM 3704 C C . THR E 1 6 ? 63.742 35.670 29.036 1.00 33.19 6 THR E C 1
ATOM 3705 O O . THR E 1 6 ? 63.562 36.059 27.884 1.00 31.89 6 THR E O 1
ATOM 3709 N N . PRO E 1 7 ? 62.877 34.856 29.657 1.00 32.71 7 PRO E N 1
ATOM 3710 C CA . PRO E 1 7 ? 61.656 34.392 29.004 1.00 32.79 7 PRO E CA 1
ATOM 3711 C C . PRO E 1 7 ? 60.780 35.596 28.704 1.00 33.00 7 PRO E C 1
ATOM 3712 O O . PRO E 1 7 ? 60.841 36.604 29.413 1.00 33.63 7 PRO E O 1
ATOM 3716 N N . VAL E 1 8 ? 59.969 35.501 27.661 1.00 31.88 8 VAL E N 1
ATOM 3717 C CA . VAL E 1 8 ? 59.083 36.603 27.317 1.00 32.25 8 VAL E CA 1
ATOM 3718 C C . VAL E 1 8 ? 57.643 36.160 27.108 1.00 32.03 8 VAL E C 1
ATOM 3719 O O . VAL E 1 8 ? 57.336 35.370 26.216 1.00 31.82 8 VAL E O 1
ATOM 3723 N N . ILE E 1 9 ? 56.755 36.668 27.955 1.00 32.99 9 ILE E N 1
ATOM 3724 C CA . ILE E 1 9 ? 55.340 36.353 27.837 1.00 32.85 9 ILE E CA 1
ATOM 3725 C C . ILE E 1 9 ? 54.636 37.637 27.417 1.00 33.74 9 ILE E C 1
ATOM 3726 O O . ILE E 1 9 ? 54.761 38.673 28.073 1.00 33.27 9 ILE E O 1
ATOM 3731 N N . CYS E 1 10 ? 53.911 37.550 26.306 1.00 34.36 10 CYS E N 1
ATOM 3732 C CA . CYS E 1 10 ? 53.191 38.672 25.712 1.00 35.26 10 CYS E CA 1
ATOM 3733 C C . CYS E 1 10 ? 51.678 38.447 25.782 1.00 36.23 10 CYS E C 1
ATOM 3734 O O . CYS E 1 10 ? 51.137 37.570 25.098 1.00 36.76 10 CYS E O 1
ATOM 3737 N N . GLU E 1 11 ? 50.993 39.241 26.607 1.00 36.54 11 GLU E N 1
ATOM 3738 C CA . GLU E 1 11 ? 49.542 39.101 26.751 1.00 37.27 11 GLU E CA 1
ATOM 3739 C C . GLU E 1 11 ? 48.799 39.336 25.435 1.00 36.44 11 GLU E C 1
ATOM 3740 O O . GLU E 1 11 ? 47.743 38.750 25.199 1.00 35.92 11 GLU E O 1
ATOM 3746 N N . SER E 1 12 ? 49.346 40.195 24.579 1.00 35.52 12 SER E N 1
ATOM 3747 C CA . SER E 1 12 ? 48.723 40.484 23.287 1.00 35.09 12 SER E CA 1
ATOM 3748 C C . SER E 1 12 ? 48.901 39.305 22.328 1.00 35.71 12 SER E C 1
ATOM 3749 O O . SER E 1 12 ? 48.310 39.272 21.245 1.00 36.20 12 SER E O 1
ATOM 3751 N N . ALA E 1 13 ? 49.717 38.340 22.738 1.00 34.37 13 ALA E N 1
ATOM 3752 C CA . ALA E 1 13 ? 49.985 37.164 21.927 1.00 34.08 13 ALA E CA 1
ATOM 3753 C C . ALA E 1 13 ? 49.026 36.018 22.230 1.00 33.25 13 ALA E C 1
ATOM 3754 O O . ALA E 1 13 ? 48.525 35.889 23.349 1.00 33.98 13 ALA E O 1
ATOM 3756 N N . PRO E 1 14 ? 48.750 35.170 21.228 1.00 32.75 14 PRO E N 1
ATOM 3757 C CA . PRO E 1 14 ? 47.844 34.046 21.476 1.00 31.33 14 PRO E CA 1
ATOM 3758 C C . PRO E 1 14 ? 48.481 33.183 22.566 1.00 32.03 14 PRO E C 1
ATOM 3759 O O . PRO E 1 14 ? 49.697 33.244 22.772 1.00 31.20 14 PRO E O 1
ATOM 3763 N N . ALA E 1 15 ? 47.678 32.391 23.273 1.00 30.81 15 ALA E N 1
ATOM 3764 C CA . ALA E 1 15 ? 48.223 31.531 24.320 1.00 30.35 15 ALA E CA 1
ATOM 3765 C C . ALA E 1 15 ? 49.056 30.419 23.680 1.00 29.31 15 ALA E C 1
ATOM 3766 O O . ALA E 1 15 ? 48.678 29.873 22.648 1.00 29.36 15 ALA E O 1
ATOM 3768 N N . ALA E 1 16 ? 50.196 30.094 24.286 1.00 28.55 16 ALA E N 1
ATOM 3769 C CA . ALA E 1 16 ? 51.061 29.047 23.755 1.00 26.37 16 ALA E CA 1
ATOM 3770 C C . ALA E 1 16 ? 50.293 27.738 23.617 1.00 27.58 16 ALA E C 1
ATOM 3771 O O . ALA E 1 16 ? 49.593 27.327 24.540 1.00 25.28 16 ALA E O 1
ATOM 3773 N N . ALA E 1 17 ? 50.424 27.095 22.457 1.00 26.37 17 ALA E N 1
ATOM 3774 C CA . ALA E 1 17 ? 49.752 25.834 22.175 1.00 26.93 17 ALA E CA 1
ATOM 3775 C C . ALA E 1 17 ? 50.431 24.673 22.894 1.00 26.45 17 ALA E C 1
ATOM 3776 O O . ALA E 1 17 ? 49.913 23.558 22.918 1.00 27.76 17 ALA E O 1
ATOM 3778 N N . ALA E 1 18 ? 51.595 24.944 23.472 1.00 26.93 18 ALA E N 1
ATOM 3779 C CA . ALA E 1 18 ? 52.363 23.937 24.201 1.00 27.38 18 ALA E CA 1
ATOM 3780 C C . ALA E 1 18 ? 53.261 24.651 25.201 1.00 27.44 18 ALA E C 1
ATOM 3781 O O . ALA E 1 18 ? 53.176 25.872 25.361 1.00 28.30 18 ALA E O 1
ATOM 3783 N N . SER E 1 19 ? 54.137 23.898 25.852 1.00 26.65 19 SER E N 1
ATOM 3784 C CA . SER E 1 19 ? 55.017 24.460 26.858 1.00 27.41 19 SER E CA 1
ATOM 3785 C C . SER E 1 19 ? 56.170 25.313 26.315 1.00 26.06 19 SER E C 1
ATOM 3786 O O . SER E 1 19 ? 57.309 24.868 26.244 1.00 24.30 19 SER E O 1
ATOM 3789 N N . TYR E 1 20 ? 55.862 26.547 25.930 1.00 26.35 20 TYR E N 1
ATOM 3790 C CA . TYR E 1 20 ? 56.883 27.453 25.421 1.00 24.28 20 TYR E CA 1
ATOM 3791 C C . TYR E 1 20 ? 56.536 28.911 25.707 1.00 24.31 20 TYR E C 1
ATOM 3792 O O . TYR E 1 20 ? 55.362 29.256 25.886 1.00 24.81 20 TYR E O 1
ATOM 3801 N N . SER E 1 21 ? 57.558 29.762 25.782 1.00 24.87 21 SER E N 1
ATOM 3802 C CA . SER E 1 21 ? 57.335 31.188 26.012 1.00 24.75 21 SER E CA 1
ATOM 3803 C C . SER E 1 21 ? 57.162 31.786 24.620 1.00 25.47 21 SER E C 1
ATOM 3804 O O . SER E 1 21 ? 57.552 31.165 23.628 1.00 26.74 21 SER E O 1
ATOM 3807 N N . HIS E 1 22 ? 56.580 32.977 24.532 1.00 25.90 22 HIS E N 1
ATOM 3808 C CA . HIS E 1 22 ? 56.388 33.606 23.233 1.00 25.47 22 HIS E CA 1
ATOM 3809 C C . HIS E 1 22 ? 57.747 33.953 22.657 1.00 25.30 22 HIS E C 1
ATOM 3810 O O . HIS E 1 22 ? 57.914 34.012 21.443 1.00 24.85 22 HIS E O 1
ATOM 3817 N N . ALA E 1 23 ? 58.717 34.174 23.538 1.00 24.61 23 ALA E N 1
ATOM 3818 C CA . ALA E 1 23 ? 60.068 34.501 23.115 1.00 24.87 23 ALA E CA 1
ATOM 3819 C C . ALA E 1 23 ? 61.024 34.245 24.264 1.00 25.32 23 ALA E C 1
ATOM 3820 O O . ALA E 1 23 ? 60.604 34.139 25.415 1.00 26.08 23 ALA E O 1
ATOM 3822 N N . MET E 1 24 ? 62.306 34.116 23.945 1.00 23.89 24 MET E N 1
ATOM 3823 C CA . MET E 1 24 ? 63.333 33.896 24.952 1.00 25.20 24 MET E CA 1
ATOM 3824 C C . MET E 1 24 ? 64.520 34.743 24.524 1.00 27.18 24 MET E C 1
ATOM 3825 O O . MET E 1 24 ? 64.971 34.683 23.372 1.00 26.67 24 MET E O 1
ATOM 3830 N N . LYS E 1 25 ? 65.018 35.543 25.455 1.00 28.22 25 LYS E N 1
ATOM 3831 C CA . LYS E 1 25 ? 66.139 36.402 25.170 1.00 30.10 25 LYS E CA 1
ATOM 3832 C C . LYS E 1 25 ? 67.402 35.816 25.768 1.00 30.51 25 LYS E C 1
ATOM 3833 O O . LYS E 1 25 ? 67.428 35.396 26.928 1.00 31.10 25 LYS E O 1
ATOM 3839 N N . VAL E 1 26 ? 68.441 35.737 24.955 1.00 31.06 26 VAL E N 1
ATOM 3840 C CA . VAL E 1 26 ? 69.714 35.251 25.437 1.00 31.56 26 VAL E CA 1
ATOM 3841 C C . VAL E 1 26 ? 70.550 36.512 25.287 1.00 32.42 26 VAL E C 1
ATOM 3842 O O . VAL E 1 26 ? 71.009 36.854 24.198 1.00 32.68 26 VAL E O 1
ATOM 3846 N N . ASN E 1 27 ? 70.701 37.223 26.399 1.00 33.10 27 ASN E N 1
ATOM 3847 C CA . ASN E 1 27 ? 71.409 38.491 26.403 1.00 33.50 27 ASN E CA 1
ATOM 3848 C C . ASN E 1 27 ? 70.653 39.402 25.448 1.00 32.02 27 ASN E C 1
ATOM 3849 O O . ASN E 1 27 ? 69.453 39.603 25.635 1.00 31.95 27 ASN E O 1
ATOM 3854 N N . ASN E 1 28 ? 71.313 39.920 24.414 1.00 30.55 28 ASN E N 1
ATOM 3855 C CA . ASN E 1 28 ? 70.642 40.835 23.485 1.00 29.57 28 ASN E CA 1
ATOM 3856 C C . ASN E 1 28 ? 69.925 40.193 22.296 1.00 28.86 28 ASN E C 1
ATOM 3857 O O . ASN E 1 28 ? 69.295 40.892 21.504 1.00 27.85 28 ASN E O 1
ATOM 3859 N N . LEU E 1 29 ? 70.019 38.875 22.159 1.00 28.58 29 LEU E N 1
ATOM 3860 C CA . LEU E 1 29 ? 69.348 38.196 21.045 1.00 27.91 29 LEU E CA 1
ATOM 3861 C C . LEU E 1 29 ? 67.998 37.658 21.492 1.00 26.94 29 LEU E C 1
ATOM 3862 O O . LEU E 1 29 ? 67.882 37.071 22.570 1.00 29.30 29 LEU E O 1
ATOM 3867 N N . ILE E 1 30 ? 66.991 37.839 20.647 1.00 25.39 30 ILE E N 1
ATOM 3868 C CA . ILE E 1 30 ? 65.643 37.391 20.951 1.00 23.46 30 ILE E CA 1
ATOM 3869 C C . ILE E 1 30 ? 65.159 36.314 19.984 1.00 23.07 30 ILE E C 1
ATOM 3870 O O . ILE E 1 30 ? 65.074 36.540 18.775 1.00 20.97 30 ILE E O 1
ATOM 3875 N N . PHE E 1 31 ? 64.839 35.143 20.524 1.00 21.90 31 PHE E N 1
ATOM 3876 C CA . PHE E 1 31 ? 64.330 34.057 19.705 1.00 20.77 31 PHE E CA 1
ATOM 3877 C C . PHE E 1 31 ? 62.835 33.991 19.919 1.00 21.48 31 PHE E C 1
ATOM 3878 O O . PHE E 1 31 ? 62.370 33.774 21.046 1.00 22.39 31 PHE E O 1
ATOM 3886 N N . LEU E 1 32 ? 62.080 34.189 18.845 1.00 20.62 32 LEU E N 1
ATOM 3887 C CA . LEU E 1 32 ? 60.620 34.146 18.928 1.00 20.97 32 LEU E CA 1
ATOM 3888 C C . LEU E 1 32 ? 60.053 32.811 18.514 1.00 19.25 32 LEU E C 1
ATOM 3889 O O . LEU E 1 32 ? 60.557 32.168 17.602 1.00 19.93 32 LEU E O 1
ATOM 3894 N N . SER E 1 33 ? 58.987 32.399 19.187 1.00 18.88 33 SER E N 1
ATOM 3895 C CA . SER E 1 33 ? 58.332 31.133 18.884 1.00 17.68 33 SER E CA 1
ATOM 3896 C C . SER E 1 33 ? 57.533 31.278 17.604 1.00 17.28 33 SER E C 1
ATOM 3897 O O . SER E 1 33 ? 57.242 32.406 17.177 1.00 16.01 33 SER E O 1
ATOM 3900 N N . GLY E 1 34 ? 57.188 30.144 16.988 1.00 16.75 34 GLY E N 1
ATOM 3901 C CA . GLY E 1 34 ? 56.424 30.149 15.750 1.00 18.13 34 GLY E CA 1
ATOM 3902 C C . GLY E 1 34 ? 54.998 30.632 15.938 1.00 20.91 34 GLY E C 1
ATOM 3903 O O . GLY E 1 34 ? 54.275 30.148 16.817 1.00 21.42 34 GLY E O 1
ATOM 3904 N N . GLN E 1 35 ? 54.602 31.605 15.126 1.00 20.25 35 GLN E N 1
ATOM 3905 C CA . GLN E 1 35 ? 53.253 32.162 15.190 1.00 21.96 35 GLN E CA 1
ATOM 3906 C C . GLN E 1 35 ? 52.424 31.642 14.035 1.00 21.03 35 GLN E C 1
ATOM 3907 O O . GLN E 1 35 ? 52.919 31.499 12.923 1.00 20.98 35 GLN E O 1
ATOM 3913 N N . ILE E 1 36 ? 51.155 31.348 14.307 1.00 21.50 36 ILE E N 1
ATOM 3914 C CA . ILE E 1 36 ? 50.236 30.878 13.286 1.00 22.81 36 ILE E CA 1
ATOM 3915 C C . ILE E 1 36 ? 49.088 31.895 13.244 1.00 23.65 36 ILE E C 1
ATOM 3916 O O . ILE E 1 36 ? 48.968 32.721 14.149 1.00 23.17 36 ILE E O 1
ATOM 3921 N N . PRO E 1 37 ? 48.258 31.870 12.193 1.00 24.33 37 PRO E N 1
ATOM 3922 C CA . PRO E 1 37 ? 47.158 32.843 12.115 1.00 27.98 37 PRO E CA 1
ATOM 3923 C C . PRO E 1 37 ? 46.615 33.203 13.502 1.00 31.44 37 PRO E C 1
ATOM 3924 O O . PRO E 1 37 ? 47.167 34.079 14.171 1.00 35.01 37 PRO E O 1
ATOM 3928 N N . VAL E 1 38 ? 45.542 32.560 13.931 1.00 32.62 38 VAL E N 1
ATOM 3929 C CA . VAL E 1 38 ? 45.006 32.790 15.278 1.00 34.16 38 VAL E CA 1
ATOM 3930 C C . VAL E 1 38 ? 45.043 34.210 15.875 1.00 34.55 38 VAL E C 1
ATOM 3931 O O . VAL E 1 38 ? 46.110 34.793 16.086 1.00 34.90 38 VAL E O 1
ATOM 3935 N N . THR E 1 39 ? 43.866 34.743 16.198 1.00 34.84 39 THR E N 1
ATOM 3936 C CA . THR E 1 39 ? 43.755 36.071 16.794 1.00 34.70 39 THR E CA 1
ATOM 3937 C C . THR E 1 39 ? 44.207 35.978 18.252 1.00 35.47 39 THR E C 1
ATOM 3938 O O . THR E 1 39 ? 44.391 34.877 18.778 1.00 36.06 39 THR E O 1
ATOM 3940 N N . PRO E 1 40 ? 44.405 37.126 18.922 1.00 36.22 40 PRO E N 1
ATOM 3941 C CA . PRO E 1 40 ? 44.839 37.133 20.324 1.00 37.00 40 PRO E CA 1
ATOM 3942 C C . PRO E 1 40 ? 43.801 36.488 21.248 1.00 38.39 40 PRO E C 1
ATOM 3943 O O . PRO E 1 40 ? 44.083 36.209 22.416 1.00 38.33 40 PRO E O 1
ATOM 3947 N N . ASP E 1 41 ? 42.600 36.270 20.717 1.00 37.77 41 ASP E N 1
ATOM 3948 C CA . ASP E 1 41 ? 41.526 35.657 21.489 1.00 38.54 41 ASP E CA 1
ATOM 3949 C C . ASP E 1 41 ? 41.548 34.158 21.229 1.00 38.60 41 ASP E C 1
ATOM 3950 O O . ASP E 1 41 ? 40.503 33.508 21.196 1.00 38.76 41 ASP E O 1
ATOM 3952 N N . ASN E 1 42 ? 42.753 33.627 21.027 1.00 37.73 42 ASN E N 1
ATOM 3953 C CA . ASN E 1 42 ? 42.962 32.204 20.770 1.00 37.03 42 ASN E CA 1
ATOM 3954 C C . ASN E 1 42 ? 42.024 31.639 19.704 1.00 35.59 42 ASN E C 1
ATOM 3955 O O . ASN E 1 42 ? 41.715 30.450 19.714 1.00 35.51 42 ASN E O 1
ATOM 3957 N N . LYS E 1 43 ? 41.581 32.498 18.789 1.00 34.82 43 LYS E N 1
ATOM 3958 C CA . LYS E 1 43 ? 40.668 32.107 17.707 1.00 33.33 43 LYS E CA 1
ATOM 3959 C C . LYS E 1 43 ? 41.388 32.096 16.361 1.00 33.87 43 LYS E C 1
ATOM 3960 O O . LYS E 1 43 ? 42.242 32.945 16.104 1.00 32.92 43 LYS E O 1
ATOM 3962 N N . LEU E 1 44 ? 41.022 31.154 15.495 1.00 33.98 44 LEU E N 1
ATOM 3963 C CA . LEU E 1 44 ? 41.649 31.032 14.182 1.00 34.23 44 LEU E CA 1
ATOM 3964 C C . LEU E 1 44 ? 41.176 32.082 13.181 1.00 35.44 44 LEU E C 1
ATOM 3965 O O . LEU E 1 44 ? 40.030 32.531 13.227 1.00 35.55 44 LEU E O 1
ATOM 3967 N N . VAL E 1 45 ? 42.062 32.454 12.263 1.00 34.20 45 VAL E N 1
ATOM 3968 C CA . VAL E 1 45 ? 41.736 33.435 11.234 1.00 35.40 45 VAL E CA 1
ATOM 3969 C C . VAL E 1 45 ? 41.170 32.722 10.012 1.00 35.57 45 VAL E C 1
ATOM 3970 O O . VAL E 1 45 ? 41.687 31.690 9.591 1.00 36.93 45 VAL E O 1
ATOM 3974 N N . GLU E 1 46 ? 40.103 33.274 9.443 1.00 37.36 46 GLU E N 1
ATOM 3975 C CA . GLU E 1 46 ? 39.484 32.680 8.266 1.00 38.08 46 GLU E CA 1
ATOM 3976 C C . GLU E 1 46 ? 39.497 33.681 7.118 1.00 39.28 46 GLU E C 1
ATOM 3977 O O . GLU E 1 46 ? 39.295 34.878 7.323 1.00 40.23 46 GLU E O 1
ATOM 3979 N N . GLY E 1 47 ? 39.749 33.194 5.910 1.00 40.05 47 GLY E N 1
ATOM 3980 C CA . GLY E 1 47 ? 39.764 34.088 4.774 1.00 39.85 47 GLY E CA 1
ATOM 3981 C C . GLY E 1 47 ? 40.851 33.835 3.752 1.00 39.75 47 GLY E C 1
ATOM 3982 O O . GLY E 1 47 ?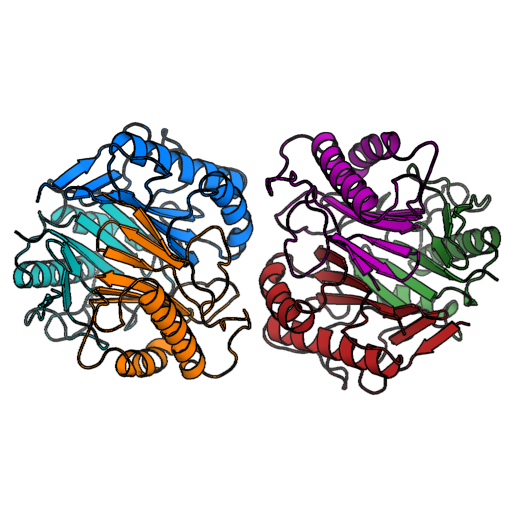 41.139 32.694 3.379 1.00 40.16 47 GLY E O 1
ATOM 3983 N N . SER E 1 48 ? 41.452 34.925 3.291 1.00 38.40 48 SER E N 1
ATOM 3984 C CA . SER E 1 48 ? 42.495 34.853 2.289 1.00 38.12 48 SER E CA 1
ATOM 3985 C C . SER E 1 48 ? 43.860 34.615 2.920 1.00 36.96 48 SER E C 1
ATOM 3986 O O . SER E 1 48 ? 44.043 34.800 4.127 1.00 37.11 48 SER E O 1
ATOM 3989 N N . ILE E 1 49 ? 44.810 34.210 2.084 1.00 36.98 49 ILE E N 1
ATOM 3990 C CA . ILE E 1 49 ? 46.175 33.974 2.528 1.00 35.09 49 ILE E CA 1
ATOM 3991 C C . ILE E 1 49 ? 46.683 35.301 3.090 1.00 35.07 49 ILE E C 1
ATOM 3992 O O . ILE E 1 49 ? 47.319 35.341 4.145 1.00 35.22 49 ILE E O 1
ATOM 3997 N N . ALA E 1 50 ? 46.380 36.395 2.391 1.00 34.35 50 ALA E N 1
ATOM 3998 C CA . ALA E 1 50 ? 46.805 37.717 2.836 1.00 32.96 50 ALA E CA 1
ATOM 3999 C C . ALA E 1 50 ? 46.216 38.045 4.201 1.00 33.12 50 ALA E C 1
ATOM 4000 O O . ALA E 1 50 ? 46.861 38.687 5.033 1.00 32.99 50 ALA E O 1
ATOM 4002 N N . ASP E 1 51 ? 44.981 37.613 4.435 1.00 32.92 51 ASP E N 1
ATOM 4003 C CA . ASP E 1 51 ? 44.340 37.872 5.718 1.00 32.61 51 ASP E CA 1
ATOM 4004 C C . ASP E 1 51 ? 45.056 37.131 6.842 1.00 31.22 51 ASP E C 1
ATOM 4005 O O . ASP E 1 51 ? 45.232 37.652 7.941 1.00 30.04 51 ASP E O 1
ATOM 4010 N N . LYS E 1 52 ? 45.470 35.907 6.555 1.00 31.30 52 LYS E N 1
ATOM 4011 C CA . LYS E 1 52 ? 46.173 35.100 7.546 1.00 30.58 52 LYS E CA 1
ATOM 4012 C C . LYS E 1 52 ? 47.602 35.610 7.801 1.00 30.45 52 LYS E C 1
ATOM 4013 O O . LYS E 1 52 ? 48.069 35.628 8.950 1.00 28.57 52 LYS E O 1
ATOM 4019 N N . ALA E 1 53 ? 48.280 36.051 6.741 1.00 29.84 53 ALA E N 1
ATOM 4020 C CA . ALA E 1 53 ? 49.643 36.572 6.873 1.00 28.35 53 ALA E CA 1
ATOM 4021 C C . ALA E 1 53 ? 49.635 37.800 7.772 1.00 28.37 53 ALA E C 1
ATOM 4022 O O . ALA E 1 53 ? 50.534 38.009 8.590 1.00 29.85 53 ALA E O 1
ATOM 4024 N N . GLU E 1 54 ? 48.600 38.615 7.615 1.00 29.71 54 GLU E N 1
ATOM 4025 C CA . GLU E 1 54 ? 48.436 39.822 8.408 1.00 28.81 54 GLU E CA 1
ATOM 4026 C C . GLU E 1 54 ? 48.446 39.569 9.927 1.00 27.98 54 GLU E C 1
ATOM 4027 O O . GLU E 1 54 ? 49.179 40.222 10.673 1.00 28.31 54 GLU E O 1
ATOM 4033 N N . GLN E 1 55 ? 47.623 38.634 10.394 1.00 27.46 55 GLN E N 1
ATOM 4034 C CA . GLN E 1 55 ? 47.562 38.357 11.830 1.00 27.72 55 GLN E CA 1
ATOM 4035 C C . GLN E 1 55 ? 48.885 37.792 12.329 1.00 25.94 55 GLN E C 1
ATOM 4036 O O . GLN E 1 55 ? 49.380 38.172 13.393 1.00 26.68 55 GLN E O 1
ATOM 4042 N N . VAL E 1 56 ? 49.462 36.892 11.548 1.00 26.03 56 VAL E N 1
ATOM 4043 C CA . VAL E 1 56 ? 50.729 36.285 11.920 1.00 24.75 56 VAL E CA 1
ATOM 4044 C C . VAL E 1 56 ? 51.791 37.360 12.176 1.00 24.03 56 VAL E C 1
ATOM 4045 O O . VAL E 1 56 ? 52.435 37.387 13.229 1.00 23.02 56 VAL E O 1
ATOM 4047 N N . ILE E 1 57 ? 51.973 38.261 11.218 1.00 25.53 57 ILE E N 1
ATOM 4048 C CA . ILE E 1 57 ? 52.967 39.305 11.391 1.00 25.24 57 ILE E CA 1
ATOM 4049 C C . ILE E 1 57 ? 52.565 40.230 12.537 1.00 26.25 57 ILE E C 1
ATOM 4050 O O . ILE E 1 57 ? 53.419 40.817 13.206 1.00 25.68 57 ILE E O 1
ATOM 4055 N N . GLN E 1 58 ? 51.265 40.332 12.800 1.00 28.44 58 GLN E N 1
ATOM 4056 C CA . GLN E 1 58 ? 50.812 41.164 13.907 1.00 28.44 58 GLN E CA 1
ATOM 4057 C C . GLN E 1 58 ? 51.206 40.535 15.246 1.00 27.51 58 GLN E C 1
ATOM 4058 O O . GLN E 1 58 ? 51.632 41.231 16.187 1.00 27.03 58 GLN E O 1
ATOM 4064 N N . ASN E 1 59 ? 51.090 39.213 15.321 1.00 26.72 59 ASN E N 1
ATOM 4065 C CA . ASN E 1 59 ? 51.453 38.508 16.537 1.00 26.06 59 ASN E CA 1
ATOM 4066 C C . ASN E 1 59 ? 52.948 38.670 16.760 1.00 25.20 59 ASN E C 1
ATOM 4067 O O . ASN E 1 59 ? 53.396 38.908 17.887 1.00 24.32 59 ASN E O 1
ATOM 4072 N N . ILE E 1 60 ? 53.718 38.556 15.679 1.00 24.85 60 ILE E N 1
ATOM 4073 C CA . ILE E 1 60 ? 55.166 38.713 15.769 1.00 24.94 60 ILE E CA 1
ATOM 4074 C C . ILE E 1 60 ? 55.530 40.109 16.275 1.00 24.68 60 ILE E C 1
ATOM 4075 O O . ILE E 1 60 ? 56.390 40.259 17.138 1.00 24.55 60 ILE E O 1
ATOM 4080 N N . LYS E 1 61 ? 54.871 41.132 15.741 1.00 27.66 61 LYS E N 1
ATOM 4081 C CA . LYS E 1 61 ? 55.145 42.511 16.150 1.00 27.95 61 LYS E CA 1
ATOM 4082 C C . LYS E 1 61 ? 54.912 42.718 17.655 1.00 28.25 61 LYS E C 1
ATOM 4083 O O . LYS E 1 61 ? 55.750 43.298 18.359 1.00 28.91 61 LYS E O 1
ATOM 4089 N N . ASN E 1 62 ? 53.780 42.234 18.149 1.00 29.04 62 ASN E N 1
ATOM 4090 C CA . ASN E 1 62 ? 53.460 42.361 19.567 1.00 27.96 62 ASN E CA 1
ATOM 4091 C C . ASN E 1 62 ? 54.506 41.670 20.433 1.00 27.44 62 ASN E C 1
ATOM 4092 O O . ASN E 1 62 ? 54.952 42.227 21.435 1.00 27.10 62 ASN E O 1
ATOM 4097 N N . VAL E 1 63 ? 54.913 40.464 20.036 1.00 26.73 63 VAL E N 1
ATOM 4098 C CA . VAL E 1 63 ? 55.911 39.722 20.793 1.00 24.59 63 VAL E CA 1
ATOM 4099 C C . VAL E 1 63 ? 57.237 40.473 20.791 1.00 23.90 63 VAL E C 1
ATOM 4100 O O . VAL E 1 63 ? 57.961 40.471 21.779 1.00 25.53 63 VAL E O 1
ATOM 4104 N N . LEU E 1 64 ? 57.560 41.092 19.663 1.00 26.35 64 LEU E N 1
ATOM 4105 C CA . LEU E 1 64 ? 58.794 41.860 19.548 1.00 26.74 64 LEU E CA 1
ATOM 4106 C C . LEU E 1 64 ? 58.742 43.028 20.526 1.00 26.34 64 LEU E C 1
ATOM 4107 O O . LEU E 1 64 ? 59.713 43.315 21.223 1.00 27.52 64 LEU E O 1
ATOM 4112 N N . GLU E 1 65 ? 57.591 43.691 20.578 1.00 28.61 65 GLU E N 1
ATOM 4113 C CA . GLU E 1 65 ? 57.404 44.831 21.476 1.00 28.94 65 GLU E CA 1
ATOM 4114 C C . GLU E 1 65 ? 57.621 44.405 22.924 1.00 29.45 65 GLU E C 1
ATOM 4115 O O . GLU E 1 65 ? 58.356 45.050 23.678 1.00 28.91 65 GLU E O 1
ATOM 4117 N N . ALA E 1 66 ? 56.986 43.304 23.307 1.00 28.97 66 ALA E N 1
ATOM 4118 C CA . ALA E 1 66 ? 57.110 42.791 24.663 1.00 29.76 66 ALA E CA 1
ATOM 4119 C C . ALA E 1 66 ? 58.538 42.361 24.972 1.00 29.87 66 ALA E C 1
ATOM 4120 O O . ALA E 1 66 ? 58.939 42.304 26.133 1.00 29.60 66 ALA E O 1
ATOM 4122 N N . SER E 1 67 ? 59.308 42.060 23.926 1.00 29.26 67 SER E N 1
ATOM 4123 C CA . SER E 1 67 ? 60.690 41.631 24.096 1.00 29.23 67 SER E CA 1
ATOM 4124 C C . SER E 1 67 ? 61.643 42.821 24.046 1.00 29.46 67 SER E C 1
ATOM 4125 O O . SER E 1 67 ? 62.866 42.646 24.049 1.00 29.41 67 SER E O 1
ATOM 4128 N N . ASN E 1 68 ? 61.080 44.029 24.010 1.00 29.65 68 ASN E N 1
ATOM 4129 C CA . ASN E 1 68 ? 61.881 45.252 23.963 1.00 29.36 68 ASN E CA 1
ATOM 4130 C C . ASN E 1 68 ? 62.624 45.296 22.630 1.00 29.72 68 ASN E C 1
ATOM 4131 O O . ASN E 1 68 ? 63.826 45.562 22.577 1.00 29.13 68 ASN E O 1
ATOM 4136 N N . SER E 1 69 ? 61.900 45.017 21.555 1.00 29.45 69 SER E N 1
ATOM 4137 C CA . SER E 1 69 ? 62.488 45.020 20.224 1.00 29.32 69 SER E CA 1
ATOM 4138 C C . SER E 1 69 ? 61.461 45.557 19.253 1.00 29.35 69 SER E C 1
ATOM 4139 O O . SER E 1 69 ? 60.403 46.037 19.666 1.00 29.88 69 SER E O 1
ATOM 4142 N N . SER E 1 70 ? 61.769 45.470 17.963 1.00 29.84 70 SER E N 1
ATOM 4143 C CA . SER E 1 70 ? 60.878 45.961 16.914 1.00 28.16 70 SER E CA 1
ATOM 4144 C C . SER E 1 70 ? 61.048 45.156 15.632 1.00 28.55 70 SER E C 1
ATOM 4145 O O . SER E 1 70 ? 61.980 44.364 15.506 1.00 27.87 70 SER E O 1
ATOM 4148 N N . LEU E 1 71 ? 60.153 45.371 14.678 1.00 27.31 71 LEU E N 1
ATOM 4149 C CA . LEU E 1 71 ? 60.226 44.671 13.399 1.00 27.37 71 LEU E CA 1
ATOM 4150 C C . LEU E 1 71 ? 61.500 45.080 12.670 1.00 27.25 71 LEU E C 1
ATOM 4151 O O . LEU E 1 71 ? 62.093 44.281 11.943 1.00 25.94 71 LEU E O 1
ATOM 4156 N N . ASP E 1 72 ? 61.912 46.330 12.876 1.00 26.84 72 ASP E N 1
ATOM 4157 C CA . ASP E 1 72 ? 63.098 46.871 12.236 1.00 26.02 72 ASP E CA 1
ATOM 4158 C C . ASP E 1 72 ? 64.361 46.326 12.874 1.00 25.02 72 ASP E C 1
ATOM 4159 O O . ASP E 1 72 ? 65.469 46.632 12.436 1.00 24.79 72 ASP E O 1
ATOM 4161 N N . ARG E 1 73 ? 64.195 45.504 13.907 1.00 24.14 73 ARG E N 1
ATOM 4162 C CA . ARG E 1 73 ? 65.334 44.910 14.589 1.00 24.03 73 ARG E CA 1
ATOM 4163 C C . ARG E 1 73 ? 65.381 43.400 14.391 1.00 21.62 73 ARG E C 1
ATOM 4164 O O . ARG E 1 73 ? 66.170 42.696 15.035 1.00 22.97 73 ARG E O 1
ATOM 4172 N N . VAL E 1 74 ? 64.541 42.908 13.490 1.00 22.02 74 VAL E N 1
ATOM 4173 C CA . VAL E 1 74 ? 64.492 41.481 13.192 1.00 21.15 74 VAL E CA 1
ATOM 4174 C C . VAL E 1 74 ? 65.709 41.141 12.347 1.00 20.47 74 VAL E C 1
ATOM 4175 O O . VAL E 1 74 ? 66.059 41.871 11.412 1.00 19.97 74 VAL E O 1
ATOM 4179 N N . VAL E 1 75 ? 66.338 40.025 12.691 1.00 19.55 75 VAL E N 1
ATOM 4180 C CA . VAL E 1 75 ? 67.557 39.560 12.044 1.00 19.17 75 VAL E CA 1
ATOM 4181 C C . VAL E 1 75 ? 67.293 38.499 11.005 1.00 18.71 75 VAL E C 1
ATOM 4182 O O . VAL E 1 75 ? 67.826 38.553 9.892 1.00 18.49 75 VAL E O 1
ATOM 4186 N N . LYS E 1 76 ? 66.471 37.527 11.384 1.00 18.00 76 LYS E N 1
ATOM 4187 C CA . LYS E 1 76 ? 66.153 36.398 10.516 1.00 16.12 76 LYS E CA 1
ATOM 4188 C C . LYS E 1 76 ? 64.719 35.918 10.717 1.00 16.30 76 LYS E C 1
ATOM 4189 O O . LYS E 1 76 ? 64.220 35.875 11.847 1.00 17.75 76 LYS E O 1
ATOM 4195 N N . VAL E 1 77 ? 64.072 35.558 9.610 1.00 15.59 77 VAL E N 1
ATOM 4196 C CA . VAL E 1 77 ? 62.703 35.065 9.593 1.00 14.41 77 VAL E CA 1
ATOM 4197 C C . VAL E 1 77 ? 62.649 33.720 8.872 1.00 16.57 77 VAL E C 1
ATOM 4198 O O . VAL E 1 77 ? 63.333 33.511 7.857 1.00 16.73 77 VAL E O 1
ATOM 4202 N N . ASN E 1 78 ? 61.869 32.791 9.419 1.00 15.25 78 ASN E N 1
ATOM 4203 C CA . ASN E 1 78 ? 61.682 31.485 8.812 1.00 16.72 78 ASN E CA 1
ATOM 4204 C C . ASN E 1 78 ? 60.197 31.327 8.624 1.00 18.35 78 ASN E C 1
ATOM 4205 O O . ASN E 1 78 ? 59.425 31.505 9.570 1.00 18.46 78 ASN E O 1
ATOM 4210 N N . ILE E 1 79 ? 59.797 31.025 7.398 1.00 18.58 79 ILE E N 1
ATOM 4211 C CA . ILE E 1 79 ? 58.391 30.860 7.075 1.00 20.03 79 ILE E CA 1
ATOM 4212 C C . ILE E 1 79 ? 58.149 29.437 6.615 1.00 18.12 79 ILE E C 1
ATOM 4213 O O . ILE E 1 79 ? 58.914 28.885 5.835 1.00 17.79 79 ILE E O 1
ATOM 4217 N N . PHE E 1 80 ? 57.087 28.828 7.129 1.00 17.23 80 PHE E N 1
ATOM 4218 C CA . PHE E 1 80 ? 56.723 27.480 6.729 1.00 16.94 80 PHE E CA 1
ATOM 4219 C C . PHE E 1 80 ? 55.311 27.593 6.176 1.00 18.03 80 PHE E C 1
ATOM 4220 O O . PHE E 1 80 ? 54.424 28.132 6.847 1.00 19.18 80 PHE E O 1
ATOM 4228 N N . LEU E 1 81 ? 55.107 27.103 4.955 1.00 19.10 81 LEU E N 1
ATOM 4229 C CA . LEU E 1 81 ? 53.791 27.152 4.317 1.00 20.45 81 LEU E CA 1
ATOM 4230 C C . LEU E 1 81 ? 53.236 25.753 4.142 1.00 20.71 81 LEU E C 1
ATOM 4231 O O . LEU E 1 81 ? 53.983 24.812 3.862 1.00 21.08 81 LEU E O 1
ATOM 4236 N N . ALA E 1 82 ? 51.917 25.613 4.291 1.00 20.77 82 ALA E N 1
ATOM 4237 C CA . ALA E 1 82 ? 51.273 24.325 4.108 1.00 19.54 82 ALA E CA 1
ATOM 4238 C C . ALA E 1 82 ? 51.121 24.008 2.604 1.00 20.27 82 ALA E C 1
ATOM 4239 O O . ALA E 1 82 ? 50.914 22.857 2.211 1.00 18.67 82 ALA E O 1
ATOM 4241 N N . ASP E 1 83 ? 51.222 25.033 1.761 1.00 22.47 83 ASP E N 1
ATOM 4242 C CA . ASP E 1 83 ? 51.130 24.841 0.307 1.00 24.14 83 ASP E CA 1
ATOM 4243 C C . ASP E 1 83 ? 52.104 25.783 -0.398 1.00 23.23 83 ASP E C 1
ATOM 4244 O O . ASP E 1 83 ? 52.013 26.996 -0.218 1.00 23.61 83 ASP E O 1
ATOM 4249 N N . ILE E 1 84 ? 53.024 25.235 -1.193 1.00 24.66 84 ILE E N 1
ATOM 4250 C CA . ILE E 1 84 ? 54.013 26.063 -1.898 1.00 26.31 84 ILE E CA 1
ATOM 4251 C C . ILE E 1 84 ? 53.336 27.099 -2.799 1.00 28.15 84 ILE E C 1
ATOM 4252 O O . ILE E 1 84 ? 53.829 28.220 -2.947 1.00 28.82 84 ILE E O 1
ATOM 4257 N N . ASN E 1 85 ? 52.199 26.735 -3.380 1.00 28.97 85 ASN E N 1
ATOM 4258 C CA . ASN E 1 85 ? 51.473 27.653 -4.253 1.00 30.99 85 ASN E CA 1
ATOM 4259 C C . ASN E 1 85 ? 51.020 28.927 -3.560 1.00 30.61 85 ASN E C 1
ATOM 4260 O O . ASN E 1 85 ? 50.492 29.831 -4.204 1.00 31.89 85 ASN E O 1
ATOM 4265 N N . HIS E 1 86 ? 51.219 29.002 -2.249 1.00 29.75 86 HIS E N 1
ATOM 4266 C CA . HIS E 1 86 ? 50.837 30.188 -1.480 1.00 28.83 86 HIS E CA 1
ATOM 4267 C C . HIS E 1 86 ? 52.018 31.146 -1.323 1.00 28.22 86 HIS E C 1
ATOM 4268 O O . HIS E 1 86 ?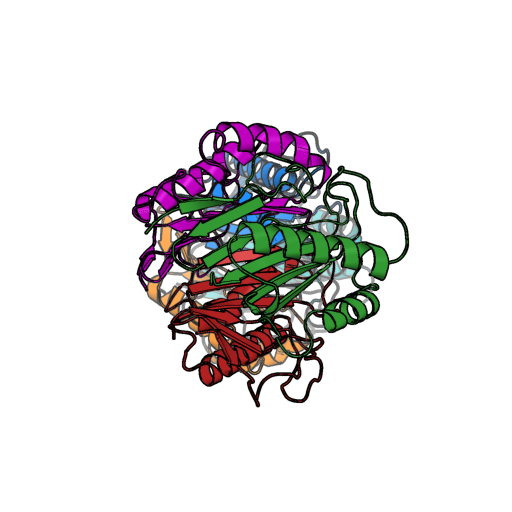 51.892 32.203 -0.702 1.00 26.77 86 HIS E O 1
ATOM 4275 N N . PHE E 1 87 ? 53.164 30.755 -1.877 1.00 28.41 87 PHE E N 1
ATOM 4276 C CA . PHE E 1 87 ? 54.372 31.572 -1.802 1.00 29.08 87 PHE E CA 1
ATOM 4277 C C . PHE E 1 87 ? 54.120 33.003 -2.270 1.00 29.27 87 PHE E C 1
ATOM 4278 O O . PHE E 1 87 ? 54.258 33.957 -1.499 1.00 28.16 87 PHE E O 1
ATOM 4280 N N . ALA E 1 88 ? 53.735 33.155 -3.534 1.00 30.03 88 ALA E N 1
ATOM 4281 C CA . ALA E 1 88 ? 53.497 34.486 -4.090 1.00 31.31 88 ALA E CA 1
ATOM 4282 C C . ALA E 1 88 ? 52.589 35.354 -3.230 1.00 30.72 88 ALA E C 1
ATOM 4283 O O . ALA E 1 88 ? 52.953 36.470 -2.839 1.00 31.19 88 ALA E O 1
ATOM 4285 N N . GLU E 1 89 ? 51.398 34.848 -2.934 1.00 31.31 89 GLU E N 1
ATOM 4286 C CA . GLU E 1 89 ? 50.463 35.617 -2.133 1.00 29.82 89 GLU E CA 1
ATOM 4287 C C . GLU E 1 89 ? 51.050 35.980 -0.781 1.00 30.40 89 GLU E C 1
ATOM 4288 O O . GLU E 1 89 ? 50.855 37.093 -0.286 1.00 30.31 89 GLU E O 1
ATOM 4294 N N . PHE E 1 90 ? 51.765 35.045 -0.167 1.00 29.04 90 PHE E N 1
ATOM 4295 C CA . PHE E 1 90 ? 52.363 35.351 1.117 1.00 28.99 90 PHE E CA 1
ATOM 4296 C C . PHE E 1 90 ? 53.426 36.430 0.913 1.00 28.99 90 PHE E C 1
ATOM 4297 O O . PHE E 1 90 ? 53.429 37.447 1.617 1.00 28.86 90 PHE E O 1
ATOM 4305 N N . ASN E 1 91 ? 54.322 36.212 -0.053 1.00 28.64 91 ASN E N 1
ATOM 4306 C CA . ASN E 1 91 ? 55.385 37.187 -0.311 1.00 28.85 91 ASN E CA 1
ATOM 4307 C C . ASN E 1 91 ? 54.754 38.585 -0.452 1.00 28.98 91 ASN E C 1
ATOM 4308 O O . ASN E 1 91 ? 55.273 39.572 0.082 1.00 29.77 91 ASN E O 1
ATOM 4313 N N . SER E 1 92 ? 53.617 38.656 -1.147 1.00 30.10 92 SER E N 1
ATOM 4314 C CA . SER E 1 92 ? 52.919 39.931 -1.355 1.00 30.13 92 SER E CA 1
ATOM 4315 C C . SER E 1 92 ? 52.665 40.710 -0.060 1.00 29.09 92 SER E C 1
ATOM 4316 O O . SER E 1 92 ? 52.961 41.899 0.016 1.00 29.50 92 SER E O 1
ATOM 4319 N N . VAL E 1 93 ? 52.126 40.045 0.960 1.00 28.47 93 VAL E N 1
ATOM 4320 C CA . VAL E 1 93 ? 51.846 40.700 2.238 1.00 27.50 93 VAL E CA 1
ATOM 4321 C C . VAL E 1 93 ? 53.129 40.996 3.027 1.00 28.72 93 VAL E C 1
ATOM 4322 O O . VAL E 1 93 ? 53.282 42.067 3.635 1.00 28.84 93 VAL E O 1
ATOM 4326 N N . TYR E 1 94 ? 54.042 40.028 3.023 1.00 29.30 94 TYR E N 1
ATOM 4327 C CA . TYR E 1 94 ? 55.316 40.136 3.734 1.00 29.24 94 TYR E CA 1
ATOM 4328 C C . TYR E 1 94 ? 56.068 41.417 3.340 1.00 29.82 94 TYR E C 1
ATOM 4329 O O . TYR E 1 94 ? 56.617 42.131 4.191 1.00 29.13 94 TYR E O 1
ATOM 4338 N N . ALA E 1 95 ? 56.063 41.701 2.040 1.00 31.55 95 ALA E N 1
ATOM 4339 C CA . ALA E 1 95 ? 56.751 42.858 1.478 1.00 32.19 95 ALA E CA 1
ATOM 4340 C C . ALA E 1 95 ? 56.290 44.199 2.043 1.00 32.82 95 ALA E C 1
ATOM 4341 O O . ALA E 1 95 ? 57.052 45.170 2.045 1.00 33.24 95 ALA E O 1
ATOM 4343 N N . LYS E 1 96 ? 55.050 44.261 2.519 1.00 33.21 96 LYS E N 1
ATOM 4344 C CA . LYS E 1 96 ? 54.535 45.502 3.086 1.00 32.64 96 LYS E CA 1
ATOM 4345 C C . LYS E 1 96 ? 55.138 45.772 4.461 1.00 32.84 96 LYS E C 1
ATOM 4346 O O . LYS E 1 96 ? 55.213 46.919 4.900 1.00 33.34 96 LYS E O 1
ATOM 4352 N N . TYR E 1 97 ? 55.577 44.718 5.146 1.00 31.54 97 TYR E N 1
ATOM 4353 C CA . TYR E 1 97 ? 56.151 44.879 6.482 1.00 30.32 97 TYR E CA 1
ATOM 4354 C C . TYR E 1 97 ? 57.668 44.973 6.515 1.00 28.57 97 TYR E C 1
ATOM 4355 O O . TYR E 1 97 ? 58.239 45.542 7.438 1.00 27.96 97 TYR E O 1
ATOM 4364 N N . PHE E 1 98 ? 58.322 44.388 5.523 1.00 28.51 98 PHE E N 1
ATOM 4365 C CA . PHE E 1 98 ? 59.775 44.446 5.459 1.00 28.37 98 PHE E CA 1
ATOM 4366 C C . PHE E 1 98 ? 60.137 44.984 4.089 1.00 28.74 98 PHE E C 1
ATOM 4367 O O . PHE E 1 98 ? 60.107 44.265 3.091 1.00 29.45 98 PHE E O 1
ATOM 4375 N N . ASN E 1 99 ? 60.441 46.275 4.057 1.00 30.63 99 ASN E N 1
ATOM 4376 C CA . ASN E 1 99 ? 60.792 46.960 2.822 1.00 32.38 99 ASN E CA 1
ATOM 4377 C C . ASN E 1 99 ? 62.090 47.699 3.056 1.00 32.10 99 ASN E C 1
ATOM 4378 O O . ASN E 1 99 ? 63.108 47.388 2.432 1.00 33.36 99 ASN E O 1
ATOM 4380 N N . THR E 1 100 ? 62.047 48.681 3.953 1.00 31.69 100 THR E N 1
ATOM 4381 C CA . THR E 1 100 ? 63.230 49.463 4.294 1.00 31.36 100 THR E CA 1
ATOM 4382 C C . THR E 1 100 ? 64.198 48.525 5.002 1.00 31.08 100 THR E C 1
ATOM 4383 O O . THR E 1 100 ? 65.401 48.549 4.736 1.00 30.23 100 THR E O 1
ATOM 4385 N N . HIS E 1 101 ? 63.657 47.702 5.906 1.00 29.39 101 HIS E N 1
ATOM 4386 C CA . HIS E 1 101 ? 64.453 46.722 6.651 1.00 27.59 101 HIS E CA 1
ATOM 4387 C C . HIS E 1 101 ? 64.154 45.348 6.061 1.00 26.33 101 HIS E C 1
ATOM 4388 O O . HIS E 1 101 ? 62.988 44.960 5.946 1.00 25.71 101 HIS E O 1
ATOM 4395 N N . LYS E 1 102 ? 65.202 44.613 5.687 1.00 23.89 102 LYS E N 1
ATOM 4396 C CA . LYS E 1 102 ? 65.014 43.297 5.089 1.00 21.72 102 LYS E CA 1
ATOM 4397 C C . LYS E 1 102 ? 65.820 42.229 5.811 1.00 20.07 102 LYS E C 1
ATOM 4398 O O . LYS E 1 102 ? 67.014 42.052 5.565 1.00 18.10 102 LYS E O 1
ATOM 4400 N N . PRO E 1 103 ? 65.167 41.502 6.728 1.00 19.42 103 PRO E N 1
ATOM 4401 C CA . PRO E 1 103 ? 65.886 40.456 7.460 1.00 16.57 103 PRO E CA 1
ATOM 4402 C C . PRO E 1 103 ? 66.284 39.311 6.527 1.00 15.98 103 PRO E C 1
ATOM 4403 O O . PRO E 1 103 ? 65.800 39.209 5.396 1.00 15.32 103 PRO E O 1
ATOM 4407 N N . ALA E 1 104 ? 67.190 38.459 6.998 1.00 15.27 104 ALA E N 1
ATOM 4408 C CA . ALA E 1 104 ? 67.531 37.276 6.228 1.00 13.69 104 ALA E CA 1
ATOM 4409 C C . ALA E 1 104 ? 66.224 36.479 6.309 1.00 13.17 104 ALA E C 1
ATOM 4410 O O . ALA E 1 104 ? 65.412 36.702 7.227 1.00 13.46 104 ALA E O 1
ATOM 4412 N N . ARG E 1 105 ? 66.006 35.557 5.375 1.00 13.67 105 ARG E N 1
ATOM 4413 C CA . ARG E 1 105 ? 64.780 34.767 5.379 1.00 15.25 105 ARG E CA 1
ATOM 4414 C C . ARG E 1 105 ? 64.928 33.458 4.641 1.00 17.45 105 ARG E C 1
ATOM 4415 O O . ARG E 1 105 ? 65.784 33.304 3.767 1.00 17.92 105 ARG E O 1
ATOM 4423 N N . SER E 1 106 ? 64.087 32.504 5.019 1.00 15.67 106 SER E N 1
ATOM 4424 C CA . SER E 1 106 ? 64.049 31.215 4.383 1.00 16.47 106 SER E CA 1
ATOM 4425 C C . SER E 1 106 ? 62.568 30.835 4.358 1.00 17.66 106 SER E C 1
ATOM 4426 O O . SER E 1 106 ? 61.792 31.290 5.201 1.00 15.13 106 SER E O 1
ATOM 4429 N N . CYS E 1 107 ? 62.178 30.043 3.368 1.00 18.33 107 CYS E N 1
ATOM 4430 C CA . CYS E 1 107 ? 60.790 29.628 3.223 1.00 20.08 107 CYS E CA 1
ATOM 4431 C C . CYS E 1 107 ? 60.692 28.266 2.584 1.00 22.43 107 CYS E C 1
ATOM 4432 O O . CYS E 1 107 ? 61.312 27.984 1.547 1.00 23.65 107 CYS E O 1
ATOM 4435 N N . VAL E 1 108 ? 59.926 27.392 3.219 1.00 20.55 108 VAL E N 1
ATOM 4436 C CA . VAL E 1 108 ? 59.751 26.068 2.691 1.00 19.99 108 VAL E CA 1
ATOM 4437 C C . VAL E 1 108 ? 58.301 25.718 2.870 1.00 19.31 108 VAL E C 1
ATOM 4438 O O . VAL E 1 108 ? 57.607 26.317 3.693 1.00 20.91 108 VAL E O 1
ATOM 4442 N N . ALA E 1 109 ? 57.853 24.760 2.074 1.00 20.64 109 ALA E N 1
ATOM 4443 C CA . ALA E 1 109 ? 56.495 24.266 2.141 1.00 20.16 109 ALA E CA 1
ATOM 4444 C C . ALA E 1 109 ? 56.597 22.951 2.901 1.00 21.03 109 ALA E C 1
ATOM 4445 O O . ALA E 1 109 ? 57.355 22.056 2.513 1.00 22.32 109 ALA E O 1
ATOM 4447 N N . VAL E 1 110 ? 55.847 22.840 3.993 1.00 19.58 110 VAL E N 1
ATOM 4448 C CA . VAL E 1 110 ? 55.872 21.633 4.805 1.00 20.37 110 VAL E CA 1
ATOM 4449 C C . VAL E 1 110 ? 54.602 20.815 4.565 1.00 22.15 110 VAL E C 1
ATOM 4450 O O . VAL E 1 110 ? 53.686 21.261 3.852 1.00 22.62 110 VAL E O 1
ATOM 4454 N N . ALA E 1 111 ? 54.535 19.624 5.153 1.00 21.46 111 ALA E N 1
ATOM 4455 C CA . ALA E 1 111 ? 53.370 18.759 4.972 1.00 22.18 111 ALA E CA 1
ATOM 4456 C C . ALA E 1 111 ? 52.131 19.210 5.757 1.00 22.14 111 ALA E C 1
ATOM 4457 O O . ALA E 1 111 ? 51.004 19.164 5.248 1.00 23.01 111 ALA E O 1
ATOM 4459 N N . ALA E 1 112 ? 52.327 19.651 6.993 1.00 21.66 112 ALA E N 1
ATOM 4460 C CA . ALA E 1 112 ? 51.202 20.083 7.817 1.00 19.68 112 ALA E CA 1
ATOM 4461 C C . ALA E 1 112 ? 51.683 20.985 8.944 1.00 19.26 112 ALA E C 1
ATOM 4462 O O . ALA E 1 112 ? 52.862 20.987 9.292 1.00 19.27 112 ALA E O 1
ATOM 4464 N N . LEU E 1 113 ? 50.757 21.743 9.524 1.00 18.12 113 LEU E N 1
ATOM 4465 C CA . LEU E 1 113 ? 51.060 22.655 10.607 1.00 18.82 113 LEU E CA 1
ATOM 4466 C C . LEU E 1 113 ? 50.038 22.427 11.709 1.00 20.83 113 LEU E C 1
ATOM 4467 O O . LEU E 1 113 ? 48.991 21.822 11.469 1.00 19.65 113 LEU E O 1
ATOM 4472 N N . PRO E 1 114 ? 50.338 22.898 12.928 1.00 21.99 114 PRO E N 1
ATOM 4473 C CA . PRO E 1 114 ? 49.409 22.732 14.052 1.00 21.93 114 PRO E CA 1
ATOM 4474 C C . PRO E 1 114 ? 48.053 23.311 13.668 1.00 24.70 114 PRO E C 1
ATOM 4475 O O . PRO E 1 114 ? 47.989 24.362 13.022 1.00 22.26 114 PRO E O 1
ATOM 4479 N N . LEU E 1 115 ? 46.985 22.611 14.051 1.00 25.37 115 LEU E N 1
ATOM 4480 C CA . LEU E 1 115 ? 45.610 23.036 13.779 1.00 26.40 115 LEU E CA 1
ATOM 4481 C C . LEU E 1 115 ? 45.234 23.133 12.306 1.00 26.63 115 LEU E C 1
ATOM 4482 O O . LEU E 1 115 ? 44.178 23.670 11.968 1.00 27.12 115 LEU E O 1
ATOM 4487 N N . GLY E 1 116 ? 46.092 22.622 11.430 1.00 25.44 116 GLY E N 1
ATOM 4488 C CA . GLY E 1 116 ? 45.808 22.651 10.007 1.00 25.72 116 GLY E CA 1
ATOM 4489 C C . GLY E 1 116 ? 45.934 24.010 9.334 1.00 24.57 116 GLY E C 1
ATOM 4490 O O . GLY E 1 116 ? 45.415 24.202 8.236 1.00 25.82 116 GLY E O 1
ATOM 4491 N N . VAL E 1 117 ? 46.633 24.943 9.972 1.00 24.49 117 VAL E N 1
ATOM 4492 C CA . VAL E 1 117 ? 46.806 26.277 9.406 1.00 24.17 117 VAL E CA 1
ATOM 4493 C C . VAL E 1 117 ? 47.676 26.256 8.150 1.00 24.57 117 VAL E C 1
ATOM 4494 O O . VAL E 1 117 ? 48.361 25.269 7.866 1.00 23.12 117 VAL E O 1
ATOM 4498 N N . ASP E 1 118 ? 47.644 27.350 7.395 1.00 25.16 118 ASP E N 1
ATOM 4499 C CA . ASP E 1 118 ? 48.391 27.435 6.145 1.00 24.83 118 ASP E CA 1
ATOM 4500 C C . ASP E 1 118 ? 49.775 28.042 6.262 1.00 24.10 118 ASP E C 1
ATOM 4501 O O . ASP E 1 118 ? 50.488 28.119 5.262 1.00 23.20 118 ASP E O 1
ATOM 4506 N N . MET E 1 119 ? 50.161 28.461 7.462 1.00 24.36 119 MET E N 1
ATOM 4507 C CA . MET E 1 119 ? 51.470 29.085 7.647 1.00 24.04 119 MET E CA 1
ATOM 4508 C C . MET E 1 119 ? 51.889 29.199 9.104 1.00 22.60 119 MET E C 1
ATOM 4509 O O . MET E 1 119 ? 51.055 29.247 10.019 1.00 22.33 119 MET E O 1
ATOM 4514 N N . GLU E 1 120 ? 53.201 29.255 9.302 1.00 20.94 120 GLU E N 1
ATOM 4515 C CA . GLU E 1 120 ? 53.802 29.420 10.611 1.00 19.52 120 GLU E CA 1
ATOM 4516 C C . GLU E 1 120 ? 55.066 30.228 10.358 1.00 19.73 120 GLU E C 1
ATOM 4517 O O . GLU E 1 120 ? 55.837 29.898 9.446 1.00 21.08 120 GLU E O 1
ATOM 4523 N N . MET E 1 121 ? 55.272 31.275 11.155 1.00 19.25 121 MET E N 1
ATOM 4524 C CA . MET E 1 121 ? 56.437 32.158 11.026 1.00 18.37 121 MET E CA 1
ATOM 4525 C C . MET E 1 121 ? 57.160 32.371 12.356 1.00 18.70 121 MET E C 1
ATOM 4526 O O . MET E 1 121 ? 56.542 32.699 13.368 1.00 17.97 121 MET E O 1
ATOM 4531 N N . GLU E 1 122 ? 58.474 32.175 12.353 1.00 16.73 122 GLU E N 1
ATOM 4532 C CA . GLU E 1 122 ? 59.287 32.392 13.544 1.00 17.30 122 GLU E CA 1
ATOM 4533 C C . GLU E 1 122 ? 60.320 33.449 13.172 1.00 17.77 122 GLU E C 1
ATOM 4534 O O . GLU E 1 122 ? 60.534 33.721 11.978 1.00 17.05 122 GLU E O 1
ATOM 4540 N N . ALA E 1 123 ? 60.968 34.034 14.173 1.00 17.34 123 ALA E N 1
ATOM 4541 C CA . ALA E 1 123 ? 61.969 35.049 13.897 1.00 17.48 123 ALA E CA 1
ATOM 4542 C C . ALA E 1 123 ? 63.026 35.172 14.983 1.00 18.64 123 ALA E C 1
ATOM 4543 O O . ALA E 1 123 ? 62.887 34.640 16.085 1.00 18.97 123 ALA E O 1
ATOM 4545 N N . ILE E 1 124 ? 64.105 35.863 14.647 1.00 17.44 124 ILE E N 1
ATOM 4546 C CA . ILE E 1 124 ? 65.177 36.116 15.587 1.00 19.15 124 ILE E CA 1
ATOM 4547 C C . ILE E 1 124 ? 65.380 37.616 15.452 1.00 20.86 124 ILE E C 1
ATOM 4548 O O . ILE E 1 124 ? 65.428 38.151 14.336 1.00 18.21 124 ILE E O 1
ATOM 4553 N N . ALA E 1 125 ? 65.458 38.300 16.589 1.00 20.46 125 ALA E N 1
ATOM 4554 C CA . ALA E 1 125 ? 65.598 39.745 16.573 1.00 22.17 125 ALA E CA 1
ATOM 4555 C C . ALA E 1 125 ? 66.621 40.212 17.581 1.00 22.41 125 ALA E C 1
ATOM 4556 O O . ALA E 1 125 ? 67.084 39.439 18.430 1.00 21.37 125 ALA E O 1
ATOM 4558 N N . ALA E 1 126 ? 66.983 41.486 17.476 1.00 23.02 126 ALA E N 1
ATOM 4559 C CA . ALA E 1 126 ? 67.964 42.067 18.381 1.00 23.28 126 ALA E CA 1
ATOM 4560 C C . ALA E 1 126 ? 67.280 43.000 19.365 1.00 23.68 126 ALA E C 1
ATOM 4561 O O . ALA E 1 126 ? 66.355 43.731 19.006 1.00 23.94 126 ALA E O 1
ATOM 4563 N N . GLU E 1 127 ? 67.723 42.951 20.616 1.00 25.20 127 GLU E N 1
ATOM 4564 C CA . GLU E 1 127 ? 67.183 43.849 21.633 1.00 26.69 127 GLU E CA 1
ATOM 4565 C C . GLU E 1 127 ? 68.178 45.004 21.678 1.00 27.72 127 GLU E C 1
ATOM 4566 O O . GLU E 1 127 ? 67.914 46.000 20.986 1.00 28.56 127 GLU E O 1
ATOM 4572 N N . THR F 1 4 ? 19.419 10.891 48.980 1.00 30.07 4 THR F N 1
ATOM 4573 C CA . THR F 1 4 ? 20.037 9.550 49.220 1.00 30.68 4 THR F CA 1
ATOM 4574 C C . THR F 1 4 ? 20.133 8.750 47.915 1.00 28.52 4 THR F C 1
ATOM 4575 O O . THR F 1 4 ? 19.327 8.928 47.000 1.00 29.30 4 THR F O 1
ATOM 4579 N N . LEU F 1 5 ? 21.131 7.879 47.829 1.00 27.69 5 LEU F N 1
ATOM 4580 C CA . LEU F 1 5 ? 21.319 7.064 46.638 1.00 26.27 5 LEU F CA 1
ATOM 4581 C C . LEU F 1 5 ? 20.785 5.680 46.933 1.00 25.73 5 LEU F C 1
ATOM 4582 O O . LEU F 1 5 ? 21.158 5.062 47.935 1.00 24.36 5 LEU F O 1
ATOM 4587 N N . THR F 1 6 ? 19.922 5.185 46.054 1.00 24.23 6 THR F N 1
ATOM 4588 C CA . THR F 1 6 ? 19.310 3.876 46.236 1.00 23.41 6 THR F CA 1
ATOM 4589 C C . THR F 1 6 ? 19.738 2.897 45.152 1.00 22.35 6 THR F C 1
ATOM 4590 O O . THR F 1 6 ? 19.392 3.078 43.982 1.00 19.98 6 THR F O 1
ATOM 4594 N N . PRO F 1 7 ? 20.493 1.851 45.523 1.00 21.20 7 PRO F N 1
ATOM 4595 C CA . PRO F 1 7 ? 20.968 0.827 44.586 1.00 21.36 7 PRO F CA 1
ATOM 4596 C C . PRO F 1 7 ? 19.787 -0.044 44.170 1.00 20.67 7 PRO F C 1
ATOM 4597 O O . PRO F 1 7 ? 18.827 -0.218 44.936 1.00 21.30 7 PRO F O 1
ATOM 4601 N N . VAL F 1 8 ? 19.833 -0.566 42.957 1.00 17.31 8 VAL F N 1
ATOM 4602 C CA . VAL F 1 8 ? 18.773 -1.451 42.500 1.00 16.99 8 VAL F CA 1
ATOM 4603 C C . VAL F 1 8 ? 19.379 -2.755 42.065 1.00 18.87 8 VAL F C 1
ATOM 4604 O O . VAL F 1 8 ? 20.293 -2.789 41.237 1.00 17.62 8 VAL F O 1
ATOM 4608 N N . ILE F 1 9 ? 18.870 -3.834 42.639 1.00 19.54 9 ILE F N 1
ATOM 4609 C CA . ILE F 1 9 ? 19.312 -5.170 42.287 1.00 21.32 9 ILE F CA 1
ATOM 4610 C C . ILE F 1 9 ? 18.110 -5.817 41.603 1.00 20.83 9 ILE F C 1
ATOM 4611 O O . ILE F 1 9 ? 17.007 -5.847 42.152 1.00 20.87 9 ILE F O 1
ATOM 4616 N N . CYS F 1 10 ? 18.314 -6.291 40.383 1.00 19.94 10 CYS F N 1
ATOM 4617 C CA . CYS F 1 10 ? 17.240 -6.915 39.628 1.00 22.34 10 CYS F CA 1
ATOM 4618 C C . CYS F 1 10 ? 17.511 -8.408 39.456 1.00 22.56 10 CYS F C 1
ATOM 4619 O O . CYS F 1 10 ? 18.425 -8.810 38.741 1.00 22.59 10 CYS F O 1
ATOM 4622 N N . GLU F 1 11 ? 16.708 -9.231 40.121 1.00 25.32 11 GLU F N 1
ATOM 4623 C CA . GLU F 1 11 ? 16.884 -10.676 40.049 1.00 25.83 11 GLU F CA 1
ATOM 4624 C C . GLU F 1 11 ? 16.631 -11.252 38.657 1.00 26.14 11 GLU F C 1
ATOM 4625 O O . GLU F 1 11 ? 17.160 -12.310 38.324 1.00 27.23 11 GLU F O 1
ATOM 4627 N N . SER F 1 12 ? 15.851 -10.548 37.838 1.00 26.02 12 SER F N 1
ATOM 4628 C CA . SER F 1 12 ? 15.534 -11.012 36.484 1.00 27.79 12 SER F CA 1
ATOM 4629 C C . SER F 1 12 ? 16.570 -10.636 35.422 1.00 28.04 12 SER F C 1
ATOM 4630 O O . SER F 1 12 ? 16.474 -11.079 34.272 1.00 29.59 12 SER F O 1
ATOM 4632 N N . ALA F 1 13 ? 17.557 -9.826 35.799 1.00 25.89 13 ALA F N 1
ATOM 4633 C CA . ALA F 1 13 ? 18.591 -9.398 34.860 1.00 24.27 13 ALA F CA 1
ATOM 4634 C C . ALA F 1 13 ? 19.850 -10.260 34.991 1.00 23.19 13 ALA F C 1
ATOM 4635 O O . ALA F 1 13 ? 20.047 -10.935 36.008 1.00 26.15 13 ALA F O 1
ATOM 4637 N N . PRO F 1 14 ? 20.711 -10.265 33.958 1.00 22.30 14 PRO F N 1
ATOM 4638 C CA . PRO F 1 14 ? 21.940 -11.062 34.031 1.00 21.73 14 PRO F CA 1
ATOM 4639 C C . PRO F 1 14 ? 22.747 -10.528 35.216 1.00 22.25 14 PRO F C 1
ATOM 4640 O O . PRO F 1 14 ? 22.571 -9.374 35.620 1.00 19.42 14 PRO F O 1
ATOM 4644 N N . ALA F 1 15 ? 23.610 -11.358 35.788 1.00 24.03 15 ALA F N 1
ATOM 4645 C CA . ALA F 1 15 ? 24.427 -10.913 36.908 1.00 23.17 15 ALA F CA 1
ATOM 4646 C C . ALA F 1 15 ? 25.391 -9.856 36.370 1.00 23.38 15 ALA F C 1
ATOM 4647 O O . ALA F 1 15 ? 25.814 -9.934 35.223 1.00 23.54 15 ALA F O 1
ATOM 4649 N N . ALA F 1 16 ? 25.726 -8.869 37.191 1.00 22.74 16 ALA F N 1
ATOM 4650 C CA . ALA F 1 16 ? 26.675 -7.821 36.802 1.00 23.38 16 ALA F CA 1
ATOM 4651 C C . ALA F 1 16 ? 28.051 -8.445 36.508 1.00 23.38 16 ALA F C 1
ATOM 4652 O O . ALA F 1 16 ? 28.499 -9.328 37.248 1.00 24.46 16 ALA F O 1
ATOM 4654 N N . ALA F 1 17 ? 28.727 -7.972 35.457 1.00 22.47 17 ALA F N 1
ATOM 4655 C CA . ALA F 1 17 ? 30.041 -8.501 35.070 1.00 21.72 17 ALA F CA 1
ATOM 4656 C C . ALA F 1 17 ? 31.201 -7.886 35.845 1.00 20.72 17 ALA F C 1
ATOM 4657 O O . ALA F 1 17 ? 32.334 -8.359 35.753 1.00 21.92 17 ALA F O 1
ATOM 4659 N N . ALA F 1 18 ? 30.912 -6.831 36.592 1.00 19.55 18 ALA F N 1
ATOM 4660 C CA . ALA F 1 18 ? 31.912 -6.122 37.376 1.00 19.23 18 ALA F CA 1
ATOM 4661 C C . ALA F 1 18 ? 31.231 -5.570 38.628 1.00 17.65 18 ALA F C 1
ATOM 4662 O O . ALA F 1 18 ? 30.056 -5.857 38.878 1.00 18.09 18 ALA F O 1
ATOM 4664 N N . SER F 1 19 ? 31.953 -4.768 39.404 1.00 18.41 19 SER F N 1
ATOM 4665 C CA . SER F 1 19 ? 31.401 -4.218 40.639 1.00 18.91 19 SER F CA 1
ATOM 4666 C C . SER F 1 19 ? 30.424 -3.053 40.437 1.00 18.17 19 SER F C 1
ATOM 4667 O O . SER F 1 19 ? 30.763 -1.894 40.699 1.00 19.29 19 SER F O 1
ATOM 4670 N N . TYR F 1 20 ? 29.208 -3.374 39.998 1.00 16.29 20 TYR F N 1
ATOM 4671 C CA . TYR F 1 20 ? 28.184 -2.361 39.758 1.00 15.81 20 TYR F CA 1
ATOM 4672 C C . TYR F 1 20 ? 26.791 -2.893 40.059 1.00 16.56 20 TYR F C 1
ATOM 4673 O O . TYR F 1 20 ? 26.579 -4.105 40.052 1.00 17.75 20 TYR F O 1
ATOM 4682 N N . SER F 1 21 ? 25.856 -1.984 40.342 1.00 16.01 21 SER F N 1
ATOM 4683 C CA . SER F 1 21 ? 24.455 -2.335 40.619 1.00 15.11 21 SER F CA 1
ATOM 4684 C C . SER F 1 21 ? 23.745 -2.273 39.274 1.00 15.14 21 SER F C 1
ATOM 4685 O O . SER F 1 21 ? 24.191 -1.557 38.380 1.00 14.69 21 SER F O 1
ATOM 4688 N N . HIS F 1 22 ? 22.641 -3.003 39.123 1.00 15.25 22 HIS F N 1
ATOM 4689 C CA . HIS F 1 22 ? 21.891 -2.970 37.858 1.00 13.78 22 HIS F CA 1
ATOM 4690 C C . HIS F 1 22 ? 21.446 -1.545 37.532 1.00 12.67 22 HIS F C 1
ATOM 4691 O O . HIS F 1 22 ? 21.400 -1.147 36.366 1.00 14.06 22 HIS F O 1
ATOM 4698 N N . ALA F 1 23 ? 21.116 -0.789 38.571 1.00 12.85 23 ALA F N 1
ATOM 4699 C CA . ALA F 1 23 ? 20.706 0.609 38.428 1.00 13.10 23 ALA F CA 1
ATOM 4700 C C . ALA F 1 23 ? 20.986 1.330 39.736 1.00 14.94 23 ALA F C 1
ATOM 4701 O O . ALA F 1 23 ? 21.218 0.701 40.772 1.00 14.17 23 ALA F O 1
ATOM 4703 N N . MET F 1 24 ? 20.998 2.651 39.671 1.00 13.53 24 MET F N 1
ATOM 4704 C CA . MET F 1 24 ? 21.187 3.482 40.853 1.00 14.50 24 MET F CA 1
ATOM 4705 C C . MET F 1 24 ? 20.227 4.662 40.748 1.00 14.66 24 MET F C 1
ATOM 4706 O O . MET F 1 24 ? 20.177 5.361 39.714 1.00 14.89 24 MET F O 1
ATOM 4711 N N . LYS F 1 25 ? 19.453 4.870 41.811 1.00 14.32 25 LYS F N 1
ATOM 4712 C CA . LYS F 1 25 ? 18.492 5.957 41.875 1.00 17.20 25 LYS F CA 1
ATOM 4713 C C . LYS F 1 25 ? 19.056 7.131 42.676 1.00 18.02 25 LYS F C 1
ATOM 4714 O O . LYS F 1 25 ? 19.685 6.945 43.721 1.00 18.14 25 LYS F O 1
ATOM 4720 N N . VAL F 1 26 ? 18.852 8.340 42.176 1.00 17.43 26 VAL F N 1
ATOM 4721 C CA . VAL F 1 26 ? 19.284 9.529 42.884 1.00 20.92 26 VAL F CA 1
ATOM 4722 C C . VAL F 1 26 ? 18.090 10.466 42.745 1.00 22.35 26 VAL F C 1
ATOM 4723 O O . VAL F 1 26 ? 17.688 10.845 41.637 1.00 20.93 26 VAL F O 1
ATOM 4727 N N . ASN F 1 27 ? 17.485 10.795 43.881 1.00 26.28 27 ASN F N 1
ATOM 4728 C CA . ASN F 1 27 ? 16.287 11.621 43.871 1.00 28.42 27 ASN F CA 1
ATOM 4729 C C . ASN F 1 27 ? 15.245 10.947 42.963 1.00 28.00 27 ASN F C 1
ATOM 4730 O O . ASN F 1 27 ? 14.895 9.788 43.184 1.00 26.98 27 ASN F O 1
ATOM 4735 N N . ASN F 1 28 ? 14.793 11.648 41.927 1.00 28.21 28 ASN F N 1
ATOM 4736 C CA . ASN F 1 28 ? 13.774 11.115 41.019 1.00 27.61 28 ASN F CA 1
ATOM 4737 C C . ASN F 1 28 ? 14.316 10.387 39.787 1.00 26.05 28 ASN F C 1
ATOM 4738 O O . ASN F 1 28 ? 13.545 9.825 39.010 1.00 25.26 28 ASN F O 1
ATOM 4743 N N . LEU F 1 29 ? 15.633 10.393 39.619 1.00 24.14 29 LEU F N 1
ATOM 4744 C CA . LEU F 1 29 ? 16.255 9.784 38.452 1.00 21.92 29 LEU F CA 1
ATOM 4745 C C . LEU F 1 29 ? 16.841 8.398 38.657 1.00 20.40 29 LEU F C 1
ATOM 4746 O O . LEU F 1 29 ? 17.326 8.056 39.735 1.00 22.37 29 LEU F O 1
ATOM 4751 N N . ILE F 1 30 ? 16.814 7.604 37.599 1.00 16.86 30 ILE F N 1
ATOM 4752 C CA . ILE F 1 30 ? 17.360 6.258 37.658 1.00 14.70 30 ILE F CA 1
ATOM 4753 C C . ILE F 1 30 ? 18.406 6.101 36.573 1.00 13.84 30 ILE F C 1
ATOM 4754 O O . ILE F 1 30 ? 18.129 6.370 35.405 1.00 15.07 30 ILE F O 1
ATOM 4759 N N . PHE F 1 31 ? 19.610 5.706 36.965 1.00 10.84 31 PHE F N 1
ATOM 4760 C CA . PHE F 1 31 ? 20.691 5.483 36.008 1.00 12.83 31 PHE F CA 1
ATOM 4761 C C . PHE F 1 31 ? 20.889 3.984 35.901 1.00 12.88 31 PHE F C 1
ATOM 4762 O O . PHE F 1 31 ? 21.235 3.317 36.877 1.00 13.10 31 PHE F O 1
ATOM 4770 N N . LEU F 1 32 ? 20.613 3.455 34.713 1.00 12.16 32 LEU F N 1
ATOM 4771 C CA . LEU F 1 32 ? 20.734 2.037 34.468 1.00 11.38 32 LEU F CA 1
ATOM 4772 C C . LEU F 1 32 ? 22.078 1.664 33.887 1.00 12.80 32 LEU F C 1
ATOM 4773 O O . LEU F 1 32 ? 22.624 2.366 33.025 1.00 13.72 32 LEU F O 1
ATOM 4778 N N . SER F 1 33 ? 22.592 0.522 34.339 1.00 12.34 33 SER F N 1
ATOM 4779 C CA . SER F 1 33 ? 23.859 0.013 33.843 1.00 11.88 33 SER F CA 1
ATOM 4780 C C . SER F 1 33 ? 23.691 -0.515 32.421 1.00 11.98 33 SER F C 1
ATOM 4781 O O . SER F 1 33 ? 22.578 -0.848 31.996 1.00 9.96 33 SER F O 1
ATOM 4784 N N . GLY F 1 34 ? 24.792 -0.588 31.681 1.00 11.82 34 GLY F N 1
ATOM 4785 C CA . GLY F 1 34 ? 24.739 -1.103 30.323 1.00 12.77 34 GLY F CA 1
ATOM 4786 C C . GLY F 1 34 ? 24.294 -2.553 30.327 1.00 14.50 34 GLY F C 1
ATOM 4787 O O . GLY F 1 34 ? 24.750 -3.348 31.157 1.00 14.24 34 GLY F O 1
ATOM 4788 N N . GLN F 1 35 ? 23.380 -2.886 29.427 1.00 14.48 35 GLN F N 1
ATOM 4789 C CA . GLN F 1 35 ? 22.875 -4.251 29.310 1.00 15.11 35 GLN F CA 1
ATOM 4790 C C . GLN F 1 35 ? 23.343 -4.850 27.993 1.00 15.23 35 GLN F C 1
ATOM 4791 O O . GLN F 1 35 ? 23.430 -4.156 26.975 1.00 14.57 35 GLN F O 1
ATOM 4797 N N . ILE F 1 36 ? 23.641 -6.148 28.003 1.00 16.26 36 ILE F N 1
ATOM 4798 C CA . ILE F 1 36 ? 24.084 -6.816 26.779 1.00 17.19 36 ILE F CA 1
ATOM 4799 C C . ILE F 1 36 ? 23.151 -7.988 26.458 1.00 16.23 36 ILE F C 1
ATOM 4800 O O . ILE F 1 36 ? 22.332 -8.377 27.297 1.00 15.96 36 ILE F O 1
ATOM 4805 N N . PRO F 1 37 ? 23.230 -8.537 25.231 1.00 17.75 37 PRO F N 1
ATOM 4806 C CA . PRO F 1 37 ? 22.374 -9.659 24.827 1.00 17.81 37 PRO F CA 1
ATOM 4807 C C . PRO F 1 37 ? 22.758 -10.951 25.526 1.00 20.24 37 PRO F C 1
ATOM 4808 O O . PRO F 1 37 ? 23.370 -11.847 24.930 1.00 19.69 37 PRO F O 1
ATOM 4812 N N . VAL F 1 38 ? 22.380 -11.016 26.795 1.00 21.74 38 VAL F N 1
ATOM 4813 C CA . VAL F 1 38 ? 22.648 -12.152 27.656 1.00 22.87 38 VAL F CA 1
ATOM 4814 C C . VAL F 1 38 ? 21.362 -12.473 28.398 1.00 23.90 38 VAL F C 1
ATOM 4815 O O . VAL F 1 38 ? 20.683 -11.591 28.933 1.00 22.99 38 VAL F O 1
ATOM 4819 N N . THR F 1 39 ? 21.019 -13.752 28.414 1.00 24.76 39 THR F N 1
ATOM 4820 C CA . THR F 1 39 ? 19.818 -14.198 29.082 1.00 26.54 39 THR F CA 1
ATOM 4821 C C . THR F 1 39 ? 19.976 -14.064 30.600 1.00 27.41 39 THR F C 1
ATOM 4822 O O . THR F 1 39 ? 21.093 -13.926 31.106 1.00 27.82 39 THR F O 1
ATOM 4826 N N . PRO F 1 40 ? 18.859 -14.062 31.347 1.00 29.62 40 PRO F N 1
ATOM 4827 C CA . PRO F 1 40 ? 19.009 -13.938 32.799 1.00 31.59 40 PRO F CA 1
ATOM 4828 C C . PRO F 1 40 ? 19.724 -15.128 33.443 1.00 33.10 40 PRO F C 1
ATOM 4829 O O . PRO F 1 40 ? 20.135 -15.056 34.601 1.00 33.71 40 PRO F O 1
ATOM 4833 N N . ASP F 1 41 ? 19.876 -16.215 32.685 1.00 33.89 41 ASP F N 1
ATOM 4834 C CA . ASP F 1 41 ? 20.578 -17.409 33.167 1.00 34.49 41 ASP F CA 1
ATOM 4835 C C . ASP F 1 41 ? 22.047 -17.214 32.838 1.00 34.81 41 ASP F C 1
ATOM 4836 O O . ASP F 1 41 ? 22.855 -18.141 32.931 1.00 35.46 41 ASP F O 1
ATOM 4838 N N . ASN F 1 42 ? 22.372 -15.993 32.426 1.00 34.09 42 ASN F N 1
ATOM 4839 C CA . ASN F 1 42 ? 23.730 -15.605 32.085 1.00 33.10 42 ASN F CA 1
ATOM 4840 C C . ASN F 1 42 ? 24.342 -16.322 30.876 1.00 32.06 42 ASN F C 1
ATOM 4841 O O . ASN F 1 42 ? 25.539 -16.588 30.851 1.00 34.29 42 ASN F O 1
ATOM 4846 N N . LYS F 1 43 ? 23.528 -16.625 29.873 1.00 30.72 43 LYS F N 1
ATOM 4847 C CA . LYS F 1 43 ? 24.029 -17.276 28.667 1.00 29.42 43 LYS F CA 1
ATOM 4848 C C . LYS F 1 43 ? 23.921 -16.300 27.495 1.00 28.42 43 LYS F C 1
ATOM 4849 O O . LYS F 1 43 ? 22.950 -15.546 27.389 1.00 27.20 43 LYS F O 1
ATOM 4851 N N . LEU F 1 44 ? 24.924 -16.303 26.623 1.00 28.43 44 LEU F N 1
ATOM 4852 C CA . LEU F 1 44 ? 24.926 -15.414 25.468 1.00 27.94 44 LEU F CA 1
ATOM 4853 C C . LEU F 1 44 ? 23.805 -15.761 24.489 1.00 27.93 44 LEU F C 1
ATOM 4854 O O . LEU F 1 44 ? 23.563 -16.930 24.200 1.00 26.85 44 LEU F O 1
ATOM 4859 N N . VAL F 1 45 ? 23.108 -14.740 23.998 1.00 26.93 45 VAL F N 1
ATOM 4860 C CA . VAL F 1 45 ? 22.032 -14.944 23.038 1.00 26.16 45 VAL F CA 1
ATOM 4861 C C . VAL F 1 45 ? 22.648 -15.246 21.680 1.00 27.10 45 VAL F C 1
ATOM 4862 O O . VAL F 1 45 ? 23.557 -14.545 21.238 1.00 27.03 45 VAL F O 1
ATOM 4866 N N . GLU F 1 46 ? 22.159 -16.302 21.030 1.00 28.08 46 GLU F N 1
ATOM 4867 C CA . GLU F 1 46 ? 22.648 -16.692 19.714 1.00 29.62 46 GLU F CA 1
ATOM 4868 C C . GLU F 1 46 ? 21.558 -16.386 18.691 1.00 29.33 46 GLU F C 1
ATOM 4869 O O . GLU F 1 46 ? 20.371 -16.515 18.987 1.00 30.65 46 GLU F O 1
ATOM 4871 N N . GLY F 1 47 ? 21.953 -15.965 17.496 1.00 29.67 47 GLY F N 1
ATOM 4872 C CA . GLY F 1 47 ? 20.949 -15.665 16.490 1.00 29.10 47 GLY F CA 1
ATOM 4873 C C . GLY F 1 47 ? 21.118 -14.356 15.743 1.00 27.43 47 GLY F C 1
ATOM 4874 O O . GLY F 1 47 ? 22.238 -13.912 15.467 1.00 27.31 47 GLY F O 1
ATOM 4875 N N . SER F 1 48 ? 19.992 -13.732 15.415 1.00 26.41 48 SER F N 1
ATOM 4876 C CA . SER F 1 48 ? 19.992 -12.478 14.661 1.00 25.41 48 SER F CA 1
ATOM 4877 C C . SER F 1 48 ? 20.171 -11.251 15.536 1.00 24.22 48 SER F C 1
ATOM 4878 O O . SER F 1 48 ? 20.043 -11.320 16.751 1.00 23.85 48 SER F O 1
ATOM 4881 N N . ILE F 1 49 ? 20.450 -10.124 14.889 1.00 23.85 49 ILE F N 1
ATOM 4882 C CA . ILE F 1 49 ? 20.605 -8.858 15.587 1.00 23.13 49 ILE F CA 1
ATOM 4883 C C . ILE F 1 49 ? 19.264 -8.557 16.256 1.00 22.43 49 ILE F C 1
ATOM 4884 O O . ILE F 1 49 ? 19.220 -8.058 17.379 1.00 22.53 49 ILE F O 1
ATOM 4889 N N . ALA F 1 50 ? 18.168 -8.884 15.575 1.00 22.71 50 ALA F N 1
ATOM 4890 C CA . ALA F 1 50 ? 16.859 -8.648 16.146 1.00 21.34 50 ALA F CA 1
ATOM 4891 C C . ALA F 1 50 ? 16.682 -9.473 17.424 1.00 21.59 50 ALA F C 1
ATOM 4892 O O . ALA F 1 50 ? 16.143 -8.972 18.411 1.00 21.00 50 ALA F O 1
ATOM 4894 N N . ASP F 1 51 ? 17.137 -10.728 17.423 1.00 21.51 51 ASP F N 1
ATOM 4895 C CA . ASP F 1 51 ? 17.000 -11.577 18.609 1.00 22.31 51 ASP F CA 1
ATOM 4896 C C . ASP F 1 51 ? 17.780 -11.019 19.786 1.00 20.95 51 ASP F C 1
ATOM 4897 O O . ASP F 1 51 ? 17.306 -11.023 20.912 1.00 20.21 51 ASP F O 1
ATOM 4902 N N . LYS F 1 52 ? 18.992 -10.567 19.502 1.00 21.00 52 LYS F N 1
ATOM 4903 C CA . LYS F 1 52 ? 19.878 -10.007 20.515 1.00 20.40 52 LYS F CA 1
ATOM 4904 C C . LYS F 1 52 ? 19.319 -8.685 21.045 1.00 21.17 52 LYS F C 1
ATOM 4905 O O . LYS F 1 52 ? 19.341 -8.430 22.253 1.00 22.04 52 LYS F O 1
ATOM 4911 N N . ALA F 1 53 ? 18.802 -7.857 20.135 1.00 20.69 53 ALA F N 1
ATOM 4912 C CA . ALA F 1 53 ? 18.223 -6.572 20.503 1.00 19.60 53 ALA F CA 1
ATOM 4913 C C . ALA F 1 53 ? 17.040 -6.798 21.433 1.00 18.62 53 ALA F C 1
ATOM 4914 O O . ALA F 1 53 ? 16.850 -6.064 22.406 1.00 18.91 53 ALA F O 1
ATOM 4916 N N . GLU F 1 54 ? 16.251 -7.832 21.147 1.00 18.72 54 GLU F N 1
ATOM 4917 C CA . GLU F 1 54 ? 15.097 -8.166 21.973 1.00 17.68 54 GLU F CA 1
ATOM 4918 C C . GLU F 1 54 ? 15.494 -8.496 23.408 1.00 17.92 54 GLU F C 1
ATOM 4919 O O . GLU F 1 54 ? 14.840 -8.054 24.360 1.00 18.60 54 GLU F O 1
ATOM 4925 N N . GLN F 1 55 ? 16.571 -9.260 23.568 1.00 17.11 55 GLN F N 1
ATOM 4926 C CA . GLN F 1 55 ? 17.017 -9.636 24.910 1.00 18.03 55 GLN F CA 1
ATOM 4927 C C . GLN F 1 55 ? 17.539 -8.413 25.658 1.00 17.85 55 GLN F C 1
ATOM 4928 O O . GLN F 1 55 ? 17.242 -8.230 26.838 1.00 18.36 55 GLN F O 1
ATOM 4934 N N . VAL F 1 56 ? 18.309 -7.581 24.962 1.00 16.77 56 VAL F N 1
ATOM 4935 C CA . VAL F 1 56 ? 18.851 -6.365 25.581 1.00 16.97 56 VAL F CA 1
ATOM 4936 C C . VAL F 1 56 ? 17.729 -5.496 26.141 1.00 18.14 56 VAL F C 1
ATOM 4937 O O . VAL F 1 56 ? 17.753 -5.118 27.316 1.00 18.98 56 VAL F O 1
ATOM 4941 N N . ILE F 1 57 ? 16.732 -5.190 25.314 1.00 18.07 57 ILE F N 1
ATOM 4942 C CA . ILE F 1 57 ? 15.627 -4.350 25.765 1.00 17.51 57 ILE F CA 1
ATOM 4943 C C . ILE F 1 57 ? 14.805 -5.021 26.868 1.00 17.22 57 ILE F C 1
ATOM 4944 O O . ILE F 1 57 ? 14.301 -4.345 27.771 1.00 15.61 57 ILE F O 1
ATOM 4949 N N . GLN F 1 58 ? 14.683 -6.345 26.808 1.00 17.11 58 GLN F N 1
ATOM 4950 C CA . GLN F 1 58 ? 13.955 -7.083 27.848 1.00 17.84 58 GLN F CA 1
ATOM 4951 C C . GLN F 1 58 ? 14.690 -6.926 29.190 1.00 17.27 58 GLN F C 1
ATOM 4952 O O . GLN F 1 58 ? 14.058 -6.739 30.230 1.00 17.29 58 GLN F O 1
ATOM 4958 N N . ASN F 1 59 ? 16.021 -7.020 29.165 1.00 17.25 59 ASN F N 1
ATOM 4959 C CA . ASN F 1 59 ? 16.811 -6.857 30.389 1.00 16.71 59 ASN F CA 1
ATOM 4960 C C . ASN F 1 59 ? 16.586 -5.448 30.914 1.00 17.06 59 ASN F C 1
ATOM 4961 O O . ASN F 1 59 ? 16.371 -5.257 32.104 1.00 13.72 59 ASN F O 1
ATOM 4966 N N . ILE F 1 60 ? 16.661 -4.454 30.024 1.00 16.36 60 ILE F N 1
ATOM 4967 C CA . ILE F 1 60 ? 16.422 -3.065 30.424 1.00 16.51 60 ILE F CA 1
ATOM 4968 C C . ILE F 1 60 ? 15.016 -2.915 31.016 1.00 17.16 60 ILE F C 1
ATOM 4969 O O . ILE F 1 60 ? 14.824 -2.258 32.034 1.00 17.31 60 ILE F O 1
ATOM 4974 N N . LYS F 1 61 ? 14.017 -3.530 30.379 1.00 16.94 61 LYS F N 1
ATOM 4975 C CA . LYS F 1 61 ? 12.647 -3.435 30.870 1.00 18.81 61 LYS F CA 1
ATOM 4976 C C . LYS F 1 61 ? 12.548 -3.981 32.297 1.00 18.27 61 LYS F C 1
ATOM 4977 O O . LYS F 1 61 ? 11.946 -3.368 33.167 1.00 20.41 61 LYS F O 1
ATOM 4983 N N . ASN F 1 62 ? 13.151 -5.144 32.511 1.00 19.62 62 ASN F N 1
ATOM 4984 C CA . ASN F 1 62 ? 13.154 -5.798 33.817 1.00 20.08 62 ASN F CA 1
ATOM 4985 C C . ASN F 1 62 ? 13.791 -4.916 34.880 1.00 19.75 62 ASN F C 1
ATOM 4986 O O . ASN F 1 62 ? 13.268 -4.794 35.988 1.00 18.67 62 ASN F O 1
ATOM 4991 N N . VAL F 1 63 ? 14.923 -4.300 34.542 1.00 16.30 63 VAL F N 1
ATOM 4992 C CA . VAL F 1 63 ? 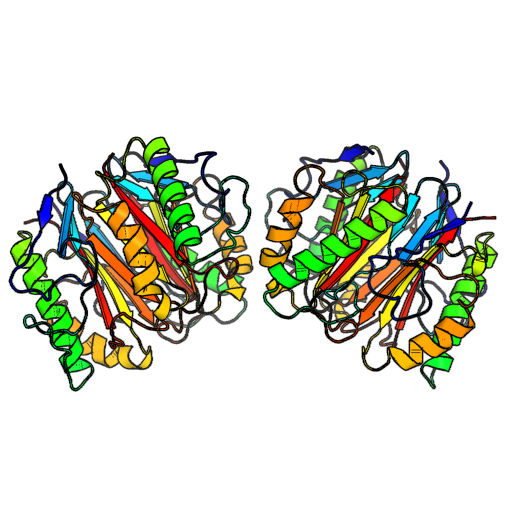15.607 -3.421 35.487 1.00 14.68 63 VAL F CA 1
ATOM 4993 C C . VAL F 1 63 ? 14.742 -2.191 35.790 1.00 14.49 63 VAL F C 1
ATOM 4994 O O . VAL F 1 63 ? 14.692 -1.719 36.932 1.00 15.28 63 VAL F O 1
ATOM 4998 N N . LEU F 1 64 ? 14.070 -1.652 34.765 1.00 15.38 64 LEU F N 1
ATOM 4999 C CA . LEU F 1 64 ? 13.194 -0.505 34.978 1.00 15.21 64 LEU F CA 1
ATOM 5000 C C . LEU F 1 64 ? 12.084 -0.882 35.971 1.00 17.75 64 LEU F C 1
ATOM 5001 O O . LEU F 1 64 ? 11.784 -0.114 36.891 1.00 16.01 64 LEU F O 1
ATOM 5006 N N . GLU F 1 65 ? 11.492 -2.063 35.783 1.00 17.64 65 GLU F N 1
ATOM 5007 C CA . GLU F 1 65 ? 10.416 -2.537 36.651 1.00 19.44 65 GLU F CA 1
ATOM 5008 C C . GLU F 1 65 ? 10.937 -2.624 38.088 1.00 19.39 65 GLU F C 1
ATOM 5009 O O . GLU F 1 65 ? 10.273 -2.195 39.029 1.00 21.03 65 GLU F O 1
ATOM 5011 N N . ALA F 1 66 ? 12.136 -3.169 38.243 1.00 19.25 66 ALA F N 1
ATOM 5012 C CA . ALA F 1 66 ? 12.744 -3.305 39.563 1.00 19.50 66 ALA F CA 1
ATOM 5013 C C . ALA F 1 66 ? 13.098 -1.964 40.196 1.00 19.28 66 ALA F C 1
ATOM 5014 O O . ALA F 1 66 ? 13.271 -1.887 41.412 1.00 20.14 66 ALA F O 1
ATOM 5016 N N . SER F 1 67 ? 13.201 -0.910 39.383 1.00 18.13 67 SER F N 1
ATOM 5017 C CA . SER F 1 67 ? 13.559 0.423 39.878 1.00 16.90 67 SER F CA 1
ATOM 5018 C C . SER F 1 67 ? 12.327 1.308 40.051 1.00 18.72 67 SER F C 1
ATOM 5019 O O . SER F 1 67 ? 12.447 2.529 40.228 1.00 18.44 67 SER F O 1
ATOM 5022 N N . ASN F 1 68 ? 11.143 0.706 39.969 1.00 20.07 68 ASN F N 1
ATOM 5023 C CA . ASN F 1 68 ? 9.890 1.452 40.098 1.00 19.94 68 ASN F CA 1
ATOM 5024 C C . ASN F 1 68 ? 9.762 2.456 38.951 1.00 19.53 68 ASN F C 1
ATOM 5025 O O . ASN F 1 68 ? 9.472 3.640 39.168 1.00 21.22 68 ASN F O 1
ATOM 5030 N N . SER F 1 69 ? 10.027 1.982 37.738 1.00 19.09 69 SER F N 1
ATOM 5031 C CA . SER F 1 69 ? 9.932 2.813 36.542 1.00 17.50 69 SER F CA 1
ATOM 5032 C C . SER F 1 69 ? 9.367 1.942 35.427 1.00 16.66 69 SER F C 1
ATOM 5033 O O . SER F 1 69 ? 8.898 0.830 35.680 1.00 17.13 69 SER F O 1
ATOM 5036 N N . SER F 1 70 ? 9.430 2.428 34.191 1.00 16.60 70 SER F N 1
ATOM 5037 C CA . SER F 1 70 ? 8.869 1.694 33.055 1.00 16.02 70 SER F CA 1
ATOM 5038 C C . SER F 1 70 ? 9.487 2.234 31.784 1.00 13.86 70 SER F C 1
ATOM 5039 O O . SER F 1 70 ? 10.132 3.268 31.812 1.00 13.29 70 SER F O 1
ATOM 5042 N N . LEU F 1 71 ? 9.274 1.542 30.673 1.00 13.46 71 LEU F N 1
ATOM 5043 C CA . LEU F 1 71 ? 9.812 2.000 29.404 1.00 14.28 71 LEU F CA 1
ATOM 5044 C C . LEU F 1 71 ? 9.311 3.407 29.057 1.00 14.36 71 LEU F C 1
ATOM 5045 O O . LEU F 1 71 ? 10.093 4.246 28.577 1.00 12.25 71 LEU F O 1
ATOM 5050 N N . ASP F 1 72 ? 8.028 3.674 29.319 1.00 14.17 72 ASP F N 1
ATOM 5051 C CA . ASP F 1 72 ? 7.433 4.971 29.010 1.00 16.04 72 ASP F CA 1
ATOM 5052 C C . ASP F 1 72 ? 7.970 6.106 29.880 1.00 16.55 72 ASP F C 1
ATOM 5053 O O . ASP F 1 72 ? 7.601 7.269 29.688 1.00 17.09 72 ASP F O 1
ATOM 5055 N N . ARG F 1 73 ? 8.821 5.772 30.856 1.00 15.64 73 ARG F N 1
ATOM 5056 C CA . ARG F 1 73 ? 9.423 6.788 31.706 1.00 13.81 73 ARG F CA 1
ATOM 5057 C C . ARG F 1 73 ? 10.933 6.936 31.421 1.00 13.51 73 ARG F C 1
ATOM 5058 O O . ARG F 1 73 ? 11.640 7.646 32.143 1.00 14.51 73 ARG F O 1
ATOM 5066 N N . VAL F 1 74 ? 11.424 6.282 30.361 1.00 13.24 74 VAL F N 1
ATOM 5067 C CA . VAL F 1 74 ? 12.846 6.392 29.991 1.00 12.01 74 VAL F CA 1
ATOM 5068 C C . VAL F 1 74 ? 13.091 7.765 29.370 1.00 12.72 74 VAL F C 1
ATOM 5069 O O . VAL F 1 74 ? 12.358 8.211 28.474 1.00 14.51 74 VAL F O 1
ATOM 5073 N N . VAL F 1 75 ? 14.120 8.444 29.864 1.00 13.75 75 VAL F N 1
ATOM 5074 C CA . VAL F 1 75 ? 14.441 9.783 29.382 1.00 12.17 75 VAL F CA 1
ATOM 5075 C C . VAL F 1 75 ? 15.539 9.821 28.328 1.00 13.18 75 VAL F C 1
ATOM 5076 O O . VAL F 1 75 ? 15.457 10.602 27.378 1.00 13.58 75 VAL F O 1
ATOM 5080 N N . LYS F 1 76 ? 16.559 8.977 28.473 1.00 11.00 76 LYS F N 1
ATOM 5081 C CA . LYS F 1 76 ? 17.684 8.987 27.539 1.00 9.18 76 LYS F CA 1
ATOM 5082 C C . LYS F 1 76 ? 18.229 7.581 27.404 1.00 11.13 76 LYS F C 1
ATOM 5083 O O . LYS F 1 76 ? 18.315 6.848 28.387 1.00 10.96 76 LYS F O 1
ATOM 5089 N N . VAL F 1 77 ? 18.603 7.212 26.189 1.00 10.26 77 VAL F N 1
ATOM 5090 C CA . VAL F 1 77 ? 19.158 5.900 25.911 1.00 11.38 77 VAL F CA 1
ATOM 5091 C C . VAL F 1 77 ? 20.453 6.052 25.130 1.00 10.88 77 VAL F C 1
ATOM 5092 O O . VAL F 1 77 ? 20.551 6.891 24.242 1.00 12.61 77 VAL F O 1
ATOM 5096 N N . ASN F 1 78 ? 21.466 5.264 25.478 1.00 9.79 78 ASN F N 1
ATOM 5097 C CA . ASN F 1 78 ? 22.707 5.253 24.731 1.00 12.12 78 ASN F CA 1
ATOM 5098 C C . ASN F 1 78 ? 22.910 3.844 24.223 1.00 12.23 78 ASN F C 1
ATOM 5099 O O . ASN F 1 78 ? 22.891 2.887 25.000 1.00 11.97 78 ASN F O 1
ATOM 5104 N N . ILE F 1 79 ? 23.096 3.734 22.912 1.00 11.89 79 ILE F N 1
ATOM 5105 C CA . ILE F 1 79 ? 23.306 2.469 22.215 1.00 12.30 79 ILE F CA 1
ATOM 5106 C C . ILE F 1 79 ? 24.744 2.349 21.701 1.00 13.31 79 ILE F C 1
ATOM 5107 O O . ILE F 1 79 ? 25.242 3.247 21.009 1.00 12.91 79 ILE F O 1
ATOM 5112 N N . PHE F 1 80 ? 25.395 1.233 22.009 1.00 13.51 80 PHE F N 1
ATOM 5113 C CA . PHE F 1 80 ? 26.740 0.983 21.520 1.00 13.32 80 PHE F CA 1
ATOM 5114 C C . PHE F 1 80 ? 26.667 -0.286 20.685 1.00 15.37 80 PHE F C 1
ATOM 5115 O O . PHE F 1 80 ? 26.301 -1.365 21.186 1.00 15.21 80 PHE F O 1
ATOM 5123 N N . LEU F 1 81 ? 26.951 -0.141 19.396 1.00 13.49 81 LEU F N 1
ATOM 5124 C CA . LEU F 1 81 ? 26.922 -1.280 18.488 1.00 15.48 81 LEU F CA 1
ATOM 5125 C C . LEU F 1 81 ? 28.329 -1.788 18.195 1.00 16.75 81 LEU F C 1
ATOM 5126 O O . LEU F 1 81 ? 29.290 -1.015 18.167 1.00 18.09 81 LEU F O 1
ATOM 5131 N N . ALA F 1 82 ? 28.450 -3.096 17.975 1.00 17.43 82 ALA F N 1
ATOM 5132 C CA . ALA F 1 82 ? 29.745 -3.680 17.651 1.00 18.78 82 ALA F CA 1
ATOM 5133 C C . ALA F 1 82 ? 30.016 -3.501 16.158 1.00 19.22 82 ALA F C 1
ATOM 5134 O O . ALA F 1 82 ? 31.157 -3.603 15.705 1.00 19.14 82 ALA F O 1
ATOM 5136 N N . ASP F 1 83 ? 28.954 -3.221 15.408 1.00 19.11 83 ASP F N 1
ATOM 5137 C CA . ASP F 1 83 ? 29.034 -3.042 13.958 1.00 19.37 83 ASP F CA 1
ATOM 5138 C C . ASP F 1 83 ? 27.977 -2.048 13.534 1.00 18.25 83 ASP F C 1
ATOM 5139 O O . ASP F 1 83 ? 26.782 -2.273 13.744 1.00 20.39 83 ASP F O 1
ATOM 5141 N N . ILE F 1 84 ? 28.402 -0.942 12.938 1.00 16.34 84 ILE F N 1
ATOM 5142 C CA . ILE F 1 84 ? 27.452 0.072 12.524 1.00 16.63 84 ILE F CA 1
ATOM 5143 C C . ILE F 1 84 ? 26.410 -0.453 11.524 1.00 17.14 84 ILE F C 1
ATOM 5144 O O . ILE F 1 84 ? 25.311 0.086 11.431 1.00 16.51 84 ILE F O 1
ATOM 5149 N N . ASN F 1 85 ? 26.748 -1.509 10.799 1.00 17.62 85 ASN F N 1
ATOM 5150 C CA . ASN F 1 85 ? 25.808 -2.041 9.819 1.00 20.43 85 ASN F CA 1
ATOM 5151 C C . ASN F 1 85 ? 24.563 -2.666 10.436 1.00 20.63 85 ASN F C 1
ATOM 5152 O O . ASN F 1 85 ? 23.592 -2.930 9.732 1.00 23.56 85 ASN F O 1
ATOM 5157 N N . HIS F 1 86 ? 24.576 -2.879 11.751 1.00 21.30 86 HIS F N 1
ATOM 5158 C CA . HIS F 1 86 ? 23.402 -3.438 12.434 1.00 20.70 86 HIS F CA 1
ATOM 5159 C C . HIS F 1 86 ? 22.405 -2.354 12.829 1.00 19.19 86 HIS F C 1
ATOM 5160 O O . HIS F 1 86 ? 21.342 -2.649 13.372 1.00 16.54 86 HIS F O 1
ATOM 5167 N N . PHE F 1 87 ? 22.757 -1.103 12.539 1.00 17.00 87 PHE F N 1
ATOM 5168 C CA . PHE F 1 87 ? 21.934 0.053 12.890 1.00 16.44 87 PHE F CA 1
ATOM 5169 C C . PHE F 1 87 ? 20.445 -0.075 12.534 1.00 15.72 87 PHE F C 1
ATOM 5170 O O . PHE F 1 87 ? 19.571 -0.042 13.398 1.00 14.96 87 PHE F O 1
ATOM 5178 N N . ALA F 1 88 ? 20.163 -0.225 11.247 1.00 16.08 88 ALA F N 1
ATOM 5179 C CA . ALA F 1 88 ? 18.783 -0.317 10.779 1.00 15.61 88 ALA F CA 1
ATOM 5180 C C . ALA F 1 88 ? 17.988 -1.456 11.421 1.00 15.81 88 ALA F C 1
ATOM 5181 O O . ALA F 1 88 ? 16.876 -1.240 11.902 1.00 16.29 88 ALA F O 1
ATOM 5183 N N . GLU F 1 89 ? 18.537 -2.661 11.419 1.00 15.04 89 GLU F N 1
ATOM 5184 C CA . GLU F 1 89 ? 17.818 -3.775 12.020 1.00 15.41 89 GLU F CA 1
ATOM 5185 C C . GLU F 1 89 ? 17.587 -3.498 13.517 1.00 15.63 89 GLU F C 1
ATOM 5186 O O . GLU F 1 89 ? 16.471 -3.657 14.021 1.00 14.74 89 GLU F O 1
ATOM 5192 N N . PHE F 1 90 ? 18.629 -3.084 14.234 1.00 14.69 90 PHE F N 1
ATOM 5193 C CA . PHE F 1 90 ? 18.452 -2.780 15.654 1.00 15.59 90 PHE F CA 1
ATOM 5194 C C . PHE F 1 90 ? 17.341 -1.749 15.833 1.00 15.03 90 PHE F C 1
ATOM 5195 O O . PHE F 1 90 ? 16.465 -1.897 16.691 1.00 15.75 90 PHE F O 1
ATOM 5203 N N . ASN F 1 91 ? 17.391 -0.684 15.042 1.00 15.04 91 ASN F N 1
ATOM 5204 C CA . ASN F 1 91 ? 16.371 0.353 15.114 1.00 14.49 91 ASN F CA 1
ATOM 5205 C C . ASN F 1 91 ? 14.938 -0.165 14.946 1.00 14.00 91 ASN F C 1
ATOM 5206 O O . ASN F 1 91 ? 14.019 0.355 15.578 1.00 12.55 91 ASN F O 1
ATOM 5211 N N . SER F 1 92 ? 14.739 -1.174 14.094 1.00 14.38 92 SER F N 1
ATOM 5212 C CA . SER F 1 92 ? 13.389 -1.708 13.858 1.00 14.12 92 SER F CA 1
ATOM 5213 C C . SER F 1 92 ? 12.829 -2.489 15.054 1.00 15.01 92 SER F C 1
ATOM 5214 O O . SER F 1 92 ? 11.606 -2.580 15.220 1.00 15.92 92 SER F O 1
ATOM 5217 N N . VAL F 1 93 ? 13.715 -3.044 15.883 1.00 14.19 93 VAL F N 1
ATOM 5218 C CA . VAL F 1 93 ? 13.289 -3.752 17.101 1.00 15.41 93 VAL F CA 1
ATOM 5219 C C . VAL F 1 93 ? 13.066 -2.688 18.186 1.00 15.81 93 VAL F C 1
ATOM 5220 O O . VAL F 1 93 ? 12.083 -2.728 18.943 1.00 15.76 93 VAL F O 1
ATOM 5224 N N . TYR F 1 94 ? 13.993 -1.728 18.245 1.00 14.23 94 TYR F N 1
ATOM 5225 C CA . TYR F 1 94 ? 13.939 -0.638 19.205 1.00 13.88 94 TYR F CA 1
ATOM 5226 C C . TYR F 1 94 ? 12.592 0.079 19.119 1.00 14.52 94 TYR F C 1
ATOM 5227 O O . TYR F 1 94 ? 11.990 0.432 20.142 1.00 15.20 94 TYR F O 1
ATOM 5236 N N . ALA F 1 95 ? 12.117 0.290 17.894 1.00 14.09 95 ALA F N 1
ATOM 5237 C CA . ALA F 1 95 ? 10.846 0.977 17.642 1.00 14.75 95 ALA F CA 1
ATOM 5238 C C . ALA F 1 95 ? 9.633 0.233 18.217 1.00 16.35 95 ALA F C 1
ATOM 5239 O O . ALA F 1 95 ? 8.586 0.844 18.452 1.00 17.18 95 ALA F O 1
ATOM 5241 N N . LYS F 1 96 ? 9.770 -1.072 18.445 1.00 15.85 96 LYS F N 1
ATOM 5242 C CA . LYS F 1 96 ? 8.677 -1.843 19.028 1.00 18.25 96 LYS F CA 1
ATOM 5243 C C . LYS F 1 96 ? 8.457 -1.402 20.469 1.00 18.22 96 LYS F C 1
ATOM 5244 O O . LYS F 1 96 ? 7.327 -1.420 20.960 1.00 18.75 96 LYS F O 1
ATOM 5250 N N . TYR F 1 97 ? 9.535 -0.979 21.132 1.00 17.66 97 TYR F N 1
ATOM 5251 C CA . TYR F 1 97 ? 9.456 -0.582 22.541 1.00 17.53 97 TYR F CA 1
ATOM 5252 C C . TYR F 1 97 ? 9.358 0.916 22.797 1.00 16.04 97 TYR F C 1
ATOM 5253 O O . TYR F 1 97 ? 8.838 1.346 23.835 1.00 17.49 97 TYR F O 1
ATOM 5262 N N . PHE F 1 98 ? 9.865 1.702 21.861 1.00 14.58 98 PHE F N 1
ATOM 5263 C CA . PHE F 1 98 ? 9.810 3.151 21.976 1.00 16.44 98 PHE F CA 1
ATOM 5264 C C . PHE F 1 98 ? 9.231 3.650 20.673 1.00 18.32 98 PHE F C 1
ATOM 5265 O O . PHE F 1 98 ? 9.959 3.838 19.684 1.00 20.66 98 PHE F O 1
ATOM 5273 N N . ASN F 1 99 ? 7.914 3.809 20.660 1.00 19.10 99 ASN F N 1
ATOM 5274 C CA . ASN F 1 99 ? 7.207 4.293 19.470 1.00 20.22 99 ASN F CA 1
ATOM 5275 C C . ASN F 1 99 ? 6.448 5.536 19.908 1.00 19.31 99 ASN F C 1
ATOM 5276 O O . ASN F 1 99 ? 6.810 6.654 19.539 1.00 17.41 99 ASN F O 1
ATOM 5281 N N . THR F 1 100 ? 5.407 5.354 20.712 1.00 18.87 100 THR F N 1
ATOM 5282 C CA . THR F 1 100 ? 4.645 6.498 21.198 1.00 20.37 100 THR F CA 1
ATOM 5283 C C . THR F 1 100 ? 5.528 7.361 22.110 1.00 19.73 100 THR F C 1
ATOM 5284 O O . THR F 1 100 ? 5.487 8.593 22.061 1.00 18.82 100 THR F O 1
ATOM 5288 N N . HIS F 1 101 ? 6.340 6.707 22.935 1.00 18.34 101 HIS F N 1
ATOM 5289 C CA . HIS F 1 101 ? 7.255 7.410 23.838 1.00 16.52 101 HIS F CA 1
ATOM 5290 C C . HIS F 1 101 ? 8.655 7.292 23.239 1.00 14.44 101 HIS F C 1
ATOM 5291 O O . HIS F 1 101 ? 9.177 6.180 23.042 1.00 15.18 101 HIS F O 1
ATOM 5298 N N . LYS F 1 102 ? 9.254 8.440 22.950 1.00 13.43 102 LYS F N 1
ATOM 5299 C CA . LYS F 1 102 ? 10.571 8.474 22.324 1.00 14.31 102 LYS F CA 1
ATOM 5300 C C . LYS F 1 102 ? 11.635 9.210 23.131 1.00 13.51 102 LYS F C 1
ATOM 5301 O O . LYS F 1 102 ? 11.744 10.440 23.089 1.00 12.01 102 LYS F O 1
ATOM 5307 N N . PRO F 1 103 ? 12.445 8.455 23.882 1.00 13.65 103 PRO F N 1
ATOM 5308 C CA . PRO F 1 103 ? 13.520 9.045 24.698 1.00 14.03 103 PRO F CA 1
ATOM 5309 C C . PRO F 1 103 ? 14.562 9.725 23.826 1.00 14.20 103 PRO F C 1
ATOM 5310 O O . PRO F 1 103 ? 14.647 9.465 22.618 1.00 15.18 103 PRO F O 1
ATOM 5314 N N . ALA F 1 104 ? 15.357 10.601 24.432 1.00 11.80 104 ALA F N 1
ATOM 5315 C CA . ALA F 1 104 ? 16.462 11.187 23.705 1.00 11.58 104 ALA F CA 1
ATOM 5316 C C . ALA F 1 104 ? 17.379 9.946 23.497 1.00 13.64 104 ALA F C 1
ATOM 5317 O O . ALA F 1 104 ? 17.299 8.958 24.259 1.00 13.19 104 ALA F O 1
ATOM 5319 N N . ARG F 1 105 ? 18.239 9.978 22.487 1.00 11.18 105 ARG F N 1
ATOM 5320 C CA . ARG F 1 105 ? 19.106 8.839 22.197 1.00 10.67 105 ARG F CA 1
ATOM 5321 C C . ARG F 1 105 ? 20.382 9.208 21.454 1.00 12.11 105 ARG F C 1
ATOM 5322 O O . ARG F 1 105 ? 20.444 10.213 20.752 1.00 12.40 105 ARG F O 1
ATOM 5330 N N . SER F 1 106 ? 21.403 8.385 21.649 1.00 13.62 106 SER F N 1
ATOM 5331 C CA . SER F 1 106 ? 22.663 8.493 20.943 1.00 12.25 106 SER F CA 1
ATOM 5332 C C . SER F 1 106 ? 23.012 7.069 20.556 1.00 11.73 106 SER F C 1
ATOM 5333 O O . SER F 1 106 ? 22.640 6.117 21.257 1.00 10.93 106 SER F O 1
ATOM 5336 N N . CYS F 1 107 ? 23.716 6.916 19.440 1.00 12.34 107 CYS F N 1
ATOM 5337 C CA . CYS F 1 107 ? 24.118 5.606 18.956 1.00 11.56 107 CYS F CA 1
ATOM 5338 C C . CYS F 1 107 ? 25.467 5.707 18.259 1.00 12.99 107 CYS F C 1
ATOM 5339 O O . CYS F 1 107 ? 25.667 6.572 17.400 1.00 14.34 107 CYS F O 1
ATOM 5342 N N . VAL F 1 108 ? 26.393 4.832 18.626 1.00 12.52 108 VAL F N 1
ATOM 5343 C CA . VAL F 1 108 ? 27.719 4.821 18.013 1.00 13.04 108 VAL F CA 1
ATOM 5344 C C . VAL F 1 108 ? 28.153 3.378 17.878 1.00 12.72 108 VAL F C 1
ATOM 5345 O O . VAL F 1 108 ? 27.602 2.504 18.547 1.00 14.18 108 VAL F O 1
ATOM 5349 N N . ALA F 1 109 ? 29.123 3.118 17.006 1.00 14.05 109 ALA F N 1
ATOM 5350 C CA . ALA F 1 109 ? 29.637 1.761 16.848 1.00 16.04 109 ALA F CA 1
ATOM 5351 C C . ALA F 1 109 ? 31.029 1.786 17.466 1.00 17.28 109 ALA F C 1
ATOM 5352 O O . ALA F 1 109 ? 31.880 2.583 17.080 1.00 18.26 109 ALA F O 1
ATOM 5354 N N . VAL F 1 110 ? 31.251 0.915 18.436 1.00 20.00 110 VAL F N 1
ATOM 5355 C CA . VAL F 1 110 ? 32.534 0.871 19.120 1.00 19.89 110 VAL F CA 1
ATOM 5356 C C . VAL F 1 110 ? 33.360 -0.281 18.588 1.00 21.38 110 VAL F C 1
ATOM 5357 O O . VAL F 1 110 ? 32.892 -1.047 17.741 1.00 20.37 110 VAL F O 1
ATOM 5361 N N . ALA F 1 111 ? 34.580 -0.414 19.099 1.00 21.04 111 ALA F N 1
ATOM 5362 C CA . ALA F 1 111 ? 35.482 -1.467 18.649 1.00 20.48 111 ALA F CA 1
ATOM 5363 C C . ALA F 1 111 ? 35.129 -2.867 19.143 1.00 20.55 111 ALA F C 1
ATOM 5364 O O . ALA F 1 111 ? 35.131 -3.825 18.357 1.00 20.27 111 ALA F O 1
ATOM 5366 N N . ALA F 1 112 ? 34.821 -2.990 20.430 1.00 19.50 112 ALA F N 1
ATOM 5367 C CA . ALA F 1 112 ? 34.473 -4.279 21.024 1.00 18.60 112 ALA F CA 1
ATOM 5368 C C . ALA F 1 112 ? 33.683 -4.037 22.301 1.00 17.84 112 ALA F C 1
ATOM 5369 O O . ALA F 1 112 ? 33.763 -2.968 22.907 1.00 17.21 112 ALA F O 1
ATOM 5371 N N . LEU F 1 113 ? 32.915 -5.033 22.709 1.00 18.76 113 LEU F N 1
ATOM 5372 C CA . LEU F 1 113 ? 32.100 -4.942 23.910 1.00 17.04 113 LEU F CA 1
ATOM 5373 C C . LEU F 1 113 ? 32.408 -6.147 24.786 1.00 19.73 113 LEU F C 1
ATOM 5374 O O . LEU F 1 113 ? 32.984 -7.123 24.308 1.00 21.33 113 LEU F O 1
ATOM 5379 N N . PRO F 1 114 ? 32.041 -6.090 26.079 1.00 19.41 114 PRO F N 1
ATOM 5380 C CA . PRO F 1 114 ? 32.298 -7.219 26.977 1.00 20.83 114 PRO F CA 1
ATOM 5381 C C . PRO F 1 114 ? 31.695 -8.509 26.430 1.00 21.25 114 PRO F C 1
ATOM 5382 O O . PRO F 1 114 ? 30.588 -8.509 25.862 1.00 19.34 114 PRO F O 1
ATOM 5386 N N . LEU F 1 115 ? 32.441 -9.595 26.609 1.00 22.72 115 LEU F N 1
ATOM 5387 C CA . LEU F 1 115 ? 32.043 -10.934 26.174 1.00 24.49 115 LEU F CA 1
ATOM 5388 C C . LEU F 1 115 ? 31.910 -11.076 24.664 1.00 24.57 115 LEU F C 1
ATOM 5389 O O . LEU F 1 115 ? 31.352 -12.063 24.183 1.00 26.32 115 LEU F O 1
ATOM 5394 N N . GLY F 1 116 ? 32.433 -10.101 23.921 1.00 23.02 116 GLY F N 1
ATOM 5395 C CA . GLY F 1 116 ? 32.360 -10.140 22.470 1.00 23.42 116 GLY F CA 1
ATOM 5396 C C . GLY F 1 116 ? 30.966 -9.988 21.877 1.00 23.67 116 GLY F C 1
ATOM 5397 O O . GLY F 1 116 ? 30.748 -10.373 20.725 1.00 23.75 116 GLY F O 1
ATOM 5398 N N . VAL F 1 117 ? 30.036 -9.405 22.639 1.00 21.47 117 VAL F N 1
ATOM 5399 C CA . VAL F 1 117 ? 28.652 -9.211 22.179 1.00 19.69 117 VAL F CA 1
ATOM 5400 C C . VAL F 1 117 ? 28.492 -8.150 21.083 1.00 19.02 117 VAL F C 1
ATOM 5401 O O . VAL F 1 117 ? 29.380 -7.328 20.855 1.00 17.82 117 VAL F O 1
ATOM 5405 N N . ASP F 1 118 ? 27.337 -8.171 20.423 1.00 19.04 118 ASP F N 1
ATOM 5406 C CA . ASP F 1 118 ? 27.046 -7.259 19.323 1.00 19.60 118 ASP F CA 1
ATOM 5407 C C . ASP F 1 118 ? 26.489 -5.880 19.671 1.00 19.21 118 ASP F C 1
ATOM 5408 O O . ASP F 1 118 ? 26.421 -5.012 18.802 1.00 18.93 118 ASP F O 1
ATOM 5413 N N . MET F 1 119 ? 26.126 -5.664 20.932 1.00 20.30 119 MET F N 1
ATOM 5414 C CA . MET F 1 119 ? 25.546 -4.381 21.349 1.00 18.21 119 MET F CA 1
ATOM 5415 C C . MET F 1 119 ? 25.468 -4.269 22.869 1.00 17.56 119 MET F C 1
ATOM 5416 O O . MET F 1 119 ? 25.459 -5.282 23.583 1.00 17.17 119 MET F O 1
ATOM 5421 N N . GLU F 1 120 ? 25.398 -3.026 23.339 1.00 15.28 120 GLU F N 1
ATOM 5422 C CA . GLU F 1 120 ? 25.251 -2.694 24.755 1.00 15.26 120 GLU F CA 1
ATOM 5423 C C . GLU F 1 120 ? 24.349 -1.463 24.799 1.00 16.96 120 GLU F C 1
ATOM 5424 O O . GLU F 1 120 ? 24.551 -0.502 24.040 1.00 16.15 120 GLU F O 1
ATOM 5430 N N . MET F 1 121 ? 23.336 -1.504 25.661 1.00 14.56 121 MET F N 1
ATOM 5431 C CA . MET F 1 121 ? 22.405 -0.402 25.798 1.00 13.89 121 MET F CA 1
ATOM 5432 C C . MET F 1 121 ? 22.290 0.028 27.261 1.00 13.42 121 MET F C 1
ATOM 5433 O O . MET F 1 121 ? 22.129 -0.811 28.156 1.00 11.54 121 MET F O 1
ATOM 5438 N N . GLU F 1 122 ? 22.377 1.333 27.495 1.00 14.15 122 GLU F N 1
ATOM 5439 C CA . GLU F 1 122 ? 22.222 1.883 28.842 1.00 13.01 122 GLU F CA 1
ATOM 5440 C C . GLU F 1 122 ? 21.097 2.908 28.760 1.00 13.68 122 GLU F C 1
ATOM 5441 O O . GLU F 1 122 ? 20.638 3.261 27.667 1.00 14.59 122 GLU F O 1
ATOM 5447 N N . ALA F 1 123 ? 20.622 3.368 29.904 1.00 12.14 123 ALA F N 1
ATOM 5448 C CA . ALA F 1 123 ? 19.540 4.331 29.889 1.00 12.42 123 ALA F CA 1
ATOM 5449 C C . ALA F 1 123 ? 19.426 5.096 31.175 1.00 11.76 123 ALA F C 1
ATOM 5450 O O . ALA F 1 123 ? 20.061 4.770 32.183 1.00 12.31 123 ALA F O 1
ATOM 5452 N N . ILE F 1 124 ? 18.609 6.134 31.116 1.00 10.38 124 ILE F N 1
ATOM 5453 C CA . ILE F 1 124 ? 18.334 6.964 32.273 1.00 11.03 124 ILE F CA 1
ATOM 5454 C C . ILE F 1 124 ? 16.815 7.078 32.241 1.00 12.29 124 ILE F C 1
ATOM 5455 O O . ILE F 1 124 ? 16.243 7.282 31.173 1.00 11.72 124 ILE F O 1
ATOM 5460 N N . ALA F 1 125 ? 16.177 6.932 33.400 1.00 12.21 125 ALA F N 1
ATOM 5461 C CA . ALA F 1 125 ? 14.725 6.976 33.491 1.00 12.51 125 ALA F CA 1
ATOM 5462 C C . ALA F 1 125 ? 14.227 7.762 34.699 1.00 14.04 125 ALA F C 1
ATOM 5463 O O . ALA F 1 125 ? 14.986 8.084 35.619 1.00 14.97 125 ALA F O 1
ATOM 5465 N N . ALA F 1 126 ? 12.945 8.107 34.673 1.00 14.70 126 ALA F N 1
ATOM 5466 C CA . ALA F 1 126 ? 12.336 8.825 35.773 1.00 17.85 126 ALA F CA 1
ATOM 5467 C C . ALA F 1 126 ? 11.558 7.827 36.615 1.00 18.41 126 ALA F C 1
ATOM 5468 O O . ALA F 1 126 ? 10.898 6.927 36.089 1.00 17.45 126 ALA F O 1
ATOM 5470 N N . GLU F 1 127 ? 11.637 7.963 37.929 1.00 20.37 127 GLU F N 1
ATOM 5471 C CA . GLU F 1 127 ? 10.889 7.056 38.781 1.00 24.83 127 GLU F CA 1
ATOM 5472 C C . GLU F 1 127 ? 9.405 7.452 38.669 1.00 25.76 127 GLU F C 1
ATOM 5473 O O . GLU F 1 127 ? 9.100 8.621 38.460 1.00 26.32 127 GLU F O 1
ATOM 5479 N N . ARG F 1 128 ? 8.519 6.459 38.773 1.00 27.57 128 ARG F N 1
ATOM 5480 C CA . ARG F 1 128 ? 7.058 6.603 38.747 1.00 29.83 128 ARG F CA 1
ATOM 5481 C C . ARG F 1 128 ? 6.626 7.880 39.441 1.00 30.74 128 ARG F C 1
ATOM 5482 O O . ARG F 1 128 ? 6.689 7.897 40.677 1.00 32.98 128 ARG F O 1
#